Protein AF-W9GQ01-F1 (afdb_monomer)

Structure (mmCIF, N/CA/C/O backbone):
data_AF-W9GQ01-F1
#
_entry.id   AF-W9GQ01-F1
#
loop_
_atom_site.group_PDB
_atom_site.id
_atom_site.type_symbol
_atom_site.label_atom_id
_atom_site.label_alt_id
_atom_site.label_comp_id
_atom_site.label_asym_id
_atom_site.label_entity_id
_atom_site.label_seq_id
_atom_site.pdbx_PDB_ins_code
_atom_site.Cartn_x
_atom_site.Cartn_y
_atom_site.Cartn_z
_atom_site.occupancy
_atom_site.B_iso_or_equiv
_atom_site.auth_seq_id
_atom_site.auth_comp_id
_atom_site.auth_asym_id
_atom_site.auth_atom_id
_atom_site.pdbx_PDB_model_num
ATOM 1 N N . MET A 1 1 ? 14.840 18.850 -23.876 1.00 83.88 1 MET A N 1
ATOM 2 C CA . MET A 1 1 ? 13.532 19.379 -24.347 1.00 83.88 1 MET A CA 1
ATOM 3 C C . MET A 1 1 ? 12.624 18.304 -24.945 1.00 83.88 1 MET A C 1
ATOM 5 O O . MET A 1 1 ? 11.561 18.087 -24.389 1.00 83.88 1 MET A O 1
ATOM 9 N N . ARG A 1 2 ? 12.996 17.609 -26.034 1.00 89.81 2 ARG A N 1
ATOM 10 C CA . ARG A 1 2 ? 12.122 16.578 -26.643 1.00 89.81 2 ARG A CA 1
ATOM 11 C C . ARG A 1 2 ? 11.722 15.469 -25.660 1.00 89.81 2 ARG A C 1
ATOM 13 O O . ARG A 1 2 ? 10.546 15.142 -25.579 1.00 89.81 2 ARG A O 1
ATOM 20 N N . LEU A 1 3 ? 12.665 14.987 -24.844 1.00 90.81 3 LEU A N 1
ATOM 21 C CA . LEU A 1 3 ? 12.386 14.042 -23.753 1.00 90.81 3 LEU A CA 1
ATOM 22 C C . LEU A 1 3 ? 11.363 14.569 -22.737 1.00 90.81 3 LEU A C 1
ATOM 24 O O . LEU A 1 3 ? 10.561 13.787 -22.252 1.00 90.81 3 LEU A O 1
ATOM 28 N N . GLU A 1 4 ? 11.342 15.872 -22.447 1.00 89.69 4 GLU A N 1
ATOM 29 C CA . GLU A 1 4 ? 10.357 16.464 -21.524 1.00 89.69 4 GLU A CA 1
ATOM 30 C C . GLU A 1 4 ? 8.951 16.460 -22.137 1.00 89.69 4 GLU A C 1
ATOM 32 O O . GLU A 1 4 ? 7.975 16.137 -21.464 1.00 89.69 4 GLU A O 1
ATOM 37 N N . VAL A 1 5 ? 8.843 16.746 -23.440 1.00 90.31 5 VAL A N 1
ATOM 38 C CA . VAL A 1 5 ? 7.573 16.639 -24.177 1.00 90.31 5 VAL A CA 1
ATOM 39 C C . VAL A 1 5 ? 7.097 15.185 -24.216 1.00 90.31 5 VAL A C 1
ATOM 41 O O . VAL A 1 5 ? 5.938 14.908 -23.914 1.00 90.31 5 VAL A O 1
ATOM 44 N N . GLY A 1 6 ? 7.997 14.248 -24.528 1.00 91.31 6 GLY A N 1
ATOM 45 C CA . GLY A 1 6 ? 7.699 12.815 -24.506 1.00 91.31 6 GLY A CA 1
ATOM 46 C C . GLY A 1 6 ? 7.270 12.333 -23.120 1.00 91.31 6 GLY A C 1
ATOM 47 O O . GLY A 1 6 ? 6.257 11.653 -22.999 1.00 91.31 6 GLY A O 1
ATOM 48 N N . LEU A 1 7 ? 7.967 12.761 -22.065 1.00 90.81 7 LEU A N 1
ATOM 49 C CA . LEU A 1 7 ? 7.624 12.460 -20.676 1.00 90.81 7 LEU A CA 1
ATOM 50 C C . LEU A 1 7 ? 6.242 13.011 -20.300 1.00 90.81 7 LEU A C 1
ATOM 52 O O . LEU A 1 7 ? 5.489 12.334 -19.600 1.00 90.81 7 LEU A O 1
ATOM 56 N N . ALA A 1 8 ? 5.888 14.217 -20.751 1.00 89.12 8 ALA A N 1
ATOM 57 C CA . ALA A 1 8 ? 4.568 14.793 -20.510 1.00 89.12 8 ALA A CA 1
ATOM 58 C C . ALA A 1 8 ? 3.458 13.960 -21.171 1.00 89.12 8 ALA A C 1
ATOM 60 O O . ALA A 1 8 ? 2.476 13.630 -20.508 1.00 89.12 8 ALA A O 1
ATOM 61 N N . LEU A 1 9 ? 3.643 13.545 -22.430 1.00 89.62 9 LEU A N 1
ATOM 62 C CA . LEU A 1 9 ? 2.714 12.646 -23.131 1.00 89.62 9 LEU A CA 1
ATOM 63 C C . LEU A 1 9 ? 2.633 11.273 -22.455 1.00 89.62 9 LEU A C 1
ATOM 65 O O . LEU A 1 9 ? 1.549 10.735 -22.238 1.00 89.62 9 LEU A O 1
ATOM 69 N N . TYR A 1 10 ? 3.778 10.731 -22.049 1.00 89.12 10 TYR A N 1
ATOM 70 C CA . TYR A 1 10 ? 3.868 9.458 -21.348 1.00 89.12 10 TYR A CA 1
ATOM 71 C C . TYR A 1 10 ? 3.148 9.504 -19.993 1.00 89.12 10 TYR A C 1
ATOM 73 O O . TYR A 1 10 ? 2.425 8.578 -19.632 1.00 89.12 10 TYR A O 1
ATOM 81 N N . ARG A 1 11 ? 3.255 10.608 -19.249 1.00 85.38 11 ARG A N 1
ATOM 82 C CA . ARG A 1 11 ? 2.485 10.821 -18.014 1.00 85.38 11 ARG A CA 1
ATOM 83 C C . ARG A 1 11 ? 0.999 11.040 -18.286 1.00 85.38 11 ARG A C 1
ATOM 85 O O . ARG A 1 11 ? 0.184 10.527 -17.527 1.00 85.38 11 ARG A O 1
ATOM 92 N N . ALA A 1 12 ? 0.639 11.742 -19.357 1.00 81.38 12 ALA A N 1
ATOM 93 C CA . ALA A 1 12 ? -0.755 11.943 -19.743 1.00 81.38 12 ALA A CA 1
ATOM 94 C C . ALA A 1 12 ? -1.445 10.621 -20.118 1.00 81.38 12 ALA A C 1
ATOM 96 O O . ALA A 1 12 ? -2.584 10.406 -19.714 1.00 81.38 12 ALA A O 1
ATOM 97 N N . SER A 1 13 ? -0.724 9.681 -20.745 1.00 78.94 13 SER A N 1
ATOM 98 C CA . SER A 1 13 ? -1.234 8.328 -21.040 1.00 78.94 13 SER A CA 1
ATOM 99 C C . SER A 1 13 ? -1.624 7.514 -19.795 1.00 78.94 13 SER A C 1
ATOM 101 O O . SER A 1 13 ? -2.248 6.464 -19.908 1.00 78.94 13 SER A O 1
ATOM 103 N N . ARG A 1 14 ? -1.287 7.984 -18.580 1.00 66.75 14 ARG A N 1
ATOM 104 C CA . ARG A 1 14 ? -1.795 7.400 -17.327 1.00 66.75 14 ARG A CA 1
ATOM 105 C C . ARG A 1 14 ? -3.297 7.632 -17.141 1.00 66.75 14 ARG A C 1
ATOM 107 O O . ARG A 1 14 ? -3.910 6.841 -16.437 1.00 66.75 14 ARG A O 1
ATOM 114 N N . HIS A 1 15 ? -3.845 8.705 -17.710 1.00 56.56 15 HIS A N 1
ATOM 115 C CA . HIS A 1 15 ? -5.192 9.216 -17.444 1.00 56.56 15 HIS A CA 1
ATOM 116 C C . HIS A 1 15 ? -6.161 9.069 -18.622 1.00 56.56 15 HIS A C 1
ATOM 118 O O . HIS A 1 15 ? -7.313 9.477 -18.488 1.00 56.56 15 HIS A O 1
ATOM 124 N N . ASP A 1 16 ? -5.708 8.550 -19.767 1.00 54.94 16 ASP A N 1
ATOM 125 C CA . ASP A 1 16 ? -6.527 8.524 -20.976 1.00 54.94 16 ASP A CA 1
ATOM 126 C C . ASP A 1 16 ? -7.632 7.464 -20.851 1.00 54.94 16 ASP A C 1
ATOM 128 O O . ASP A 1 16 ? -7.372 6.262 -20.859 1.00 54.94 16 ASP A O 1
ATOM 132 N N . ALA A 1 17 ? -8.858 7.942 -20.641 1.00 46.50 17 ALA A N 1
ATOM 133 C CA . ALA A 1 17 ? -10.063 7.150 -20.418 1.00 46.50 17 ALA A CA 1
ATOM 134 C C . ALA A 1 17 ? -11.133 7.397 -21.507 1.00 46.50 17 ALA A C 1
ATOM 136 O O . ALA A 1 17 ? -12.270 6.950 -21.346 1.00 46.50 17 ALA A O 1
ATOM 137 N N . GLY A 1 18 ? -10.813 8.091 -22.616 1.00 37.75 18 GLY A N 1
ATOM 138 C CA . GLY A 1 18 ? -11.795 8.328 -23.682 1.00 37.75 18 GLY A CA 1
ATOM 139 C C . GLY A 1 18 ? -11.304 9.008 -24.973 1.00 37.75 18 GLY A C 1
ATOM 140 O O . GLY A 1 18 ? -10.534 9.957 -24.946 1.00 37.75 18 GLY A O 1
ATOM 141 N N . ASP A 1 19 ? -11.855 8.524 -26.095 1.00 35.50 19 ASP A N 1
ATOM 142 C CA . ASP A 1 19 ? -11.985 9.074 -27.467 1.00 35.50 19 ASP A CA 1
ATOM 143 C C . ASP A 1 19 ? -10.735 9.544 -28.249 1.00 35.50 19 ASP A C 1
ATOM 145 O O . ASP A 1 19 ? -10.780 9.625 -29.476 1.00 35.50 19 ASP A O 1
ATOM 149 N N . THR A 1 20 ? -9.576 9.754 -27.621 1.00 37.44 20 THR A N 1
ATOM 150 C CA . THR A 1 20 ? -8.311 10.033 -28.331 1.00 37.44 20 THR A CA 1
ATOM 151 C C . THR A 1 20 ? -7.481 8.772 -28.567 1.00 37.44 20 THR A C 1
ATOM 153 O O . THR A 1 20 ? -6.317 8.721 -28.201 1.00 37.44 20 THR A O 1
ATOM 156 N N . GLY A 1 21 ? -8.084 7.749 -29.183 1.00 41.28 21 GLY A N 1
ATOM 157 C CA . GLY A 1 21 ? -7.405 6.549 -29.696 1.00 41.28 21 GLY A CA 1
ATOM 158 C C . GLY A 1 21 ? -6.321 5.952 -28.788 1.00 41.28 21 GLY A C 1
ATOM 159 O O . GLY A 1 21 ? -5.154 6.218 -29.030 1.00 41.28 21 GLY A O 1
ATOM 160 N N . ASP A 1 22 ? -6.713 5.141 -27.794 1.00 49.66 22 ASP A N 1
ATOM 161 C CA . ASP A 1 22 ? -5.900 4.233 -26.944 1.00 49.66 22 ASP A CA 1
ATOM 162 C C . ASP A 1 22 ? -4.367 4.439 -27.001 1.00 49.66 22 ASP A C 1
ATOM 164 O O . ASP A 1 22 ? -3.594 3.547 -27.375 1.00 49.66 22 ASP A O 1
ATOM 168 N N . ARG A 1 23 ? -3.890 5.641 -26.644 1.00 59.19 23 ARG A N 1
ATOM 169 C CA . ARG A 1 23 ? -2.452 5.901 -26.542 1.00 59.19 23 ARG A CA 1
ATOM 170 C C . ARG A 1 23 ? -1.957 5.327 -25.230 1.00 59.19 23 ARG A C 1
ATOM 172 O O . ARG A 1 23 ? -1.831 6.022 -24.229 1.00 59.19 23 ARG A O 1
ATOM 179 N N . THR A 1 24 ? -1.648 4.038 -25.246 1.00 78.06 24 THR A N 1
ATOM 180 C CA . THR A 1 24 ? -0.967 3.376 -24.133 1.00 78.06 24 THR A CA 1
ATOM 181 C C . THR A 1 24 ? 0.444 3.948 -23.943 1.00 78.06 24 THR A C 1
ATOM 183 O O . THR A 1 24 ? 1.051 4.480 -24.877 1.00 78.06 24 THR A O 1
ATOM 186 N N . ARG A 1 25 ? 1.026 3.780 -22.747 1.00 86.62 25 ARG A N 1
ATOM 187 C CA . ARG A 1 25 ? 2.449 4.088 -22.495 1.00 86.62 25 ARG A CA 1
ATOM 188 C C . ARG A 1 25 ? 3.374 3.453 -23.535 1.00 86.62 25 ARG A C 1
ATOM 190 O O . ARG A 1 25 ? 4.328 4.086 -23.976 1.00 86.62 25 ARG A O 1
ATOM 197 N N . ARG A 1 26 ? 3.044 2.230 -23.957 1.00 87.31 26 ARG A N 1
ATOM 198 C CA . ARG A 1 26 ? 3.732 1.498 -25.022 1.00 87.31 26 ARG A CA 1
ATOM 199 C C . ARG A 1 26 ? 3.681 2.257 -26.348 1.00 87.31 26 ARG A C 1
ATOM 201 O O . ARG A 1 26 ? 4.733 2.494 -26.930 1.00 87.31 26 ARG A O 1
ATOM 208 N N . THR A 1 27 ? 2.493 2.691 -26.772 1.00 88.06 27 THR A N 1
ATOM 209 C CA . THR A 1 27 ? 2.297 3.470 -28.005 1.00 88.06 27 THR A CA 1
ATOM 210 C C . THR A 1 27 ? 3.068 4.788 -27.962 1.00 88.06 27 THR A C 1
ATOM 212 O O . THR A 1 27 ? 3.760 5.118 -28.915 1.00 88.06 27 THR A O 1
ATOM 215 N N . VAL A 1 28 ? 3.039 5.511 -26.834 1.00 90.94 28 VAL A N 1
ATOM 216 C CA . VAL A 1 28 ? 3.813 6.757 -26.678 1.00 90.94 28 VAL A CA 1
ATOM 217 C C . VAL A 1 28 ? 5.317 6.510 -26.813 1.00 90.94 28 VAL A C 1
ATOM 219 O O . VAL A 1 28 ? 6.012 7.292 -27.462 1.00 90.94 28 VAL A O 1
ATOM 222 N N . CYS A 1 29 ? 5.835 5.433 -26.216 1.00 92.62 29 CYS A N 1
ATOM 223 C CA . CYS A 1 29 ? 7.240 5.064 -26.372 1.00 92.62 29 CYS A CA 1
ATOM 224 C C . CYS A 1 29 ? 7.574 4.686 -27.821 1.00 92.62 29 CYS A C 1
ATOM 226 O O . CYS A 1 29 ? 8.608 5.114 -28.325 1.00 92.62 29 CYS A O 1
ATOM 228 N N . ASP A 1 30 ? 6.713 3.919 -28.490 1.00 92.25 30 ASP A N 1
ATOM 229 C CA . ASP A 1 30 ? 6.920 3.506 -29.881 1.00 92.25 30 ASP A CA 1
ATOM 230 C C . ASP A 1 30 ? 6.920 4.705 -30.841 1.00 92.25 30 ASP A C 1
ATOM 232 O O . ASP A 1 30 ? 7.827 4.812 -31.668 1.00 92.25 30 ASP A O 1
ATOM 236 N N . ASP A 1 31 ? 5.978 5.637 -30.677 1.00 91.62 31 ASP A N 1
ATOM 237 C CA . ASP A 1 31 ? 5.903 6.881 -31.453 1.00 91.62 31 ASP A CA 1
ATOM 238 C C . ASP A 1 31 ? 7.155 7.747 -31.236 1.00 91.62 31 ASP A C 1
ATOM 240 O O . ASP A 1 31 ? 7.725 8.293 -32.183 1.00 91.62 31 ASP A O 1
ATOM 244 N N . PHE A 1 32 ? 7.625 7.852 -29.987 1.00 93.62 32 PHE A N 1
ATOM 245 C CA . PHE A 1 32 ? 8.834 8.610 -29.666 1.00 93.62 32 PHE A CA 1
ATOM 246 C C . PHE A 1 32 ? 10.085 7.981 -30.288 1.00 93.62 32 PHE A C 1
ATOM 248 O O . PHE A 1 32 ? 10.918 8.693 -30.845 1.00 93.62 32 PHE A O 1
ATOM 255 N N . LEU A 1 33 ? 10.227 6.655 -30.200 1.00 92.50 33 LEU A N 1
ATOM 256 C CA . LEU A 1 33 ? 11.359 5.927 -30.775 1.00 92.50 33 LEU A CA 1
ATOM 257 C C . LEU A 1 33 ? 11.375 6.014 -32.306 1.00 92.50 33 LEU A C 1
ATOM 259 O O . LEU A 1 33 ? 12.448 6.141 -32.888 1.00 92.50 33 LEU A O 1
ATOM 263 N N . ALA A 1 34 ? 10.206 5.996 -32.954 1.00 90.88 34 ALA A N 1
ATOM 264 C CA . ALA A 1 34 ? 10.105 6.213 -34.395 1.00 90.88 34 ALA A CA 1
ATOM 265 C C . ALA A 1 34 ? 10.600 7.616 -34.790 1.00 90.88 34 ALA A C 1
ATOM 267 O O . ALA A 1 34 ? 11.394 7.750 -35.718 1.00 90.88 34 ALA A O 1
ATOM 268 N N . ALA A 1 35 ? 10.207 8.648 -34.036 1.00 90.19 35 ALA A N 1
ATOM 269 C CA . ALA A 1 35 ? 10.653 10.019 -34.276 1.00 90.19 35 ALA A CA 1
ATOM 270 C C . ALA A 1 35 ? 12.138 10.248 -33.929 1.00 90.19 35 ALA A C 1
ATOM 272 O O . ALA A 1 35 ? 12.787 11.106 -34.524 1.00 90.19 35 ALA A O 1
ATOM 273 N N . LEU A 1 36 ? 12.704 9.480 -32.988 1.00 87.00 36 LEU A N 1
ATOM 274 C CA . LEU A 1 36 ? 14.107 9.607 -32.584 1.00 87.00 36 LEU A CA 1
ATOM 275 C C . LEU A 1 36 ? 15.073 9.393 -33.756 1.00 87.00 36 LEU A C 1
ATOM 277 O O . LEU A 1 36 ? 16.027 10.159 -33.893 1.00 87.00 36 LEU A O 1
ATOM 281 N N . GLY A 1 37 ? 14.800 8.406 -34.614 1.00 76.31 37 GLY A N 1
ATOM 282 C CA . GLY A 1 37 ? 15.627 8.126 -35.791 1.00 76.31 37 GLY A CA 1
ATOM 283 C C . GLY A 1 37 ? 15.664 9.280 -36.799 1.00 76.31 37 GLY A C 1
ATOM 284 O O . GLY A 1 37 ? 16.663 9.467 -37.487 1.00 76.31 37 GLY A O 1
ATOM 285 N N . GLU A 1 38 ? 14.616 10.107 -36.848 1.00 83.81 38 GLU A N 1
ATOM 286 C CA . GLU A 1 38 ? 14.577 11.322 -37.676 1.00 83.81 38 GLU A CA 1
ATOM 287 C C . GLU A 1 38 ? 15.349 12.487 -37.040 1.00 83.81 38 GLU A C 1
ATOM 289 O O . GLU A 1 38 ? 15.745 13.442 -37.709 1.00 83.81 38 GLU A O 1
ATOM 294 N N . TRP A 1 39 ? 15.530 12.444 -35.722 1.00 83.69 39 TRP A N 1
ATOM 295 C CA . TRP A 1 39 ? 16.086 13.534 -34.932 1.00 83.69 39 TRP A CA 1
ATOM 296 C C . TRP A 1 39 ? 17.596 13.471 -34.766 1.00 83.69 39 TRP A C 1
ATOM 298 O O . TRP A 1 39 ? 18.219 14.523 -34.611 1.00 83.69 39 TRP A O 1
ATOM 308 N N . SER A 1 40 ? 18.163 12.268 -34.727 1.00 79.00 40 SER A N 1
ATOM 309 C CA . SER A 1 40 ? 19.597 12.046 -34.590 1.00 79.00 40 SER A CA 1
ATOM 310 C C . SER A 1 40 ? 19.955 10.658 -35.111 1.00 79.00 40 SER A C 1
ATOM 312 O O . SER A 1 40 ? 19.464 9.660 -34.595 1.00 79.00 40 SER A O 1
ATOM 314 N N . ALA A 1 41 ? 20.830 10.605 -36.116 1.00 76.00 41 ALA A N 1
ATOM 315 C CA . ALA A 1 41 ? 21.347 9.344 -36.645 1.00 76.00 41 ALA A CA 1
ATOM 316 C C . ALA A 1 41 ? 22.394 8.697 -35.717 1.00 76.00 41 ALA A C 1
ATOM 318 O O . ALA A 1 41 ? 22.595 7.487 -35.776 1.00 76.00 41 ALA A O 1
ATOM 319 N N . ASP A 1 42 ? 23.034 9.496 -34.857 1.00 80.25 42 ASP A N 1
ATOM 320 C CA . ASP A 1 42 ? 24.147 9.063 -34.003 1.00 80.25 42 ASP A CA 1
ATOM 321 C C . ASP A 1 42 ? 23.697 8.635 -32.597 1.00 80.25 42 ASP A C 1
ATOM 323 O O . ASP A 1 42 ? 24.456 7.995 -31.868 1.00 80.25 42 ASP A O 1
ATOM 327 N N . LEU A 1 43 ? 22.471 8.985 -32.190 1.00 83.19 43 LEU A N 1
ATOM 328 C CA . LEU A 1 43 ? 21.961 8.695 -30.852 1.00 83.19 43 LEU A CA 1
ATOM 329 C C . LEU A 1 43 ? 21.162 7.391 -30.841 1.00 83.19 43 LEU A C 1
ATOM 331 O O . LEU A 1 43 ? 20.019 7.334 -31.297 1.00 83.19 43 LEU A O 1
ATOM 335 N N . THR A 1 44 ? 21.752 6.344 -30.270 1.00 90.19 44 THR A N 1
ATOM 336 C CA . THR A 1 44 ? 21.063 5.067 -30.068 1.00 90.19 44 THR A CA 1
ATOM 337 C C . THR A 1 44 ? 20.070 5.155 -28.903 1.00 90.19 44 THR A C 1
ATOM 339 O O . THR A 1 44 ? 20.290 5.921 -27.959 1.00 90.19 44 THR A O 1
ATOM 342 N N . PRO A 1 45 ? 18.992 4.345 -28.904 1.00 90.19 45 PRO A N 1
ATOM 343 C CA . PRO A 1 45 ? 18.090 4.257 -27.759 1.00 90.19 45 PRO A CA 1
ATOM 344 C C . PRO A 1 45 ? 18.798 3.900 -26.444 1.00 90.19 45 PRO A C 1
ATOM 346 O O . PRO A 1 45 ? 18.439 4.443 -25.405 1.00 90.19 45 PRO A O 1
ATOM 349 N N . ASP A 1 46 ? 19.819 3.038 -26.491 1.00 92.12 46 ASP A N 1
ATOM 350 C CA . ASP A 1 46 ? 20.608 2.620 -25.321 1.00 92.12 46 ASP A CA 1
ATOM 351 C C . ASP A 1 46 ? 21.400 3.787 -24.701 1.00 92.12 46 ASP A C 1
ATOM 353 O O . ASP A 1 46 ? 21.450 3.910 -23.480 1.00 92.12 46 ASP A O 1
ATOM 357 N N . GLY A 1 47 ? 21.929 4.696 -25.533 1.00 92.56 47 GLY A N 1
ATOM 358 C CA . GLY A 1 47 ? 22.666 5.893 -25.103 1.00 92.56 47 GLY A CA 1
ATOM 359 C C . GLY A 1 47 ? 21.791 7.093 -24.715 1.00 92.56 47 GLY A C 1
ATOM 360 O O . GLY A 1 47 ? 22.313 8.114 -24.262 1.00 92.56 47 GLY A O 1
ATOM 361 N N . LEU A 1 48 ? 20.461 7.005 -24.866 1.00 92.50 48 LEU A N 1
ATOM 362 C CA . LEU A 1 48 ? 19.538 8.086 -24.490 1.00 92.50 48 LEU A CA 1
ATOM 363 C C . LEU A 1 48 ? 19.675 8.543 -23.029 1.00 92.50 48 LEU A C 1
ATOM 365 O O . LEU A 1 48 ? 19.613 9.755 -22.808 1.00 92.50 48 LEU A O 1
ATOM 369 N N . PRO A 1 49 ? 19.795 7.649 -22.025 1.00 94.00 49 PRO A N 1
ATOM 370 C CA . PRO A 1 49 ? 19.867 8.073 -20.630 1.00 94.00 49 PRO A CA 1
ATOM 371 C C . PRO A 1 49 ? 21.124 8.884 -20.324 1.00 94.00 49 PRO A C 1
ATOM 373 O O . PRO A 1 49 ? 21.020 9.922 -19.670 1.00 94.00 49 PRO A O 1
ATOM 376 N N . ASP A 1 50 ? 22.275 8.463 -20.850 1.00 92.81 50 ASP A N 1
ATOM 377 C CA . ASP A 1 50 ? 23.551 9.154 -20.650 1.00 92.81 50 ASP A CA 1
ATOM 378 C C . ASP A 1 50 ? 23.521 10.528 -21.323 1.00 92.81 50 ASP A C 1
ATOM 380 O O . ASP A 1 50 ? 23.766 11.543 -20.674 1.00 92.81 50 ASP A O 1
ATOM 384 N N . ALA A 1 51 ? 23.060 10.598 -22.576 1.00 90.75 51 ALA A N 1
ATOM 385 C CA . ALA A 1 51 ? 22.880 11.869 -23.275 1.00 90.75 51 ALA A CA 1
ATOM 386 C C . ALA A 1 51 ? 21.892 12.806 -22.549 1.00 90.75 51 ALA A C 1
ATOM 388 O O . ALA A 1 51 ? 22.076 14.028 -22.513 1.00 90.75 51 ALA A O 1
ATOM 389 N N . ALA A 1 52 ? 20.830 12.258 -21.950 1.00 91.38 52 ALA A N 1
ATOM 390 C CA . ALA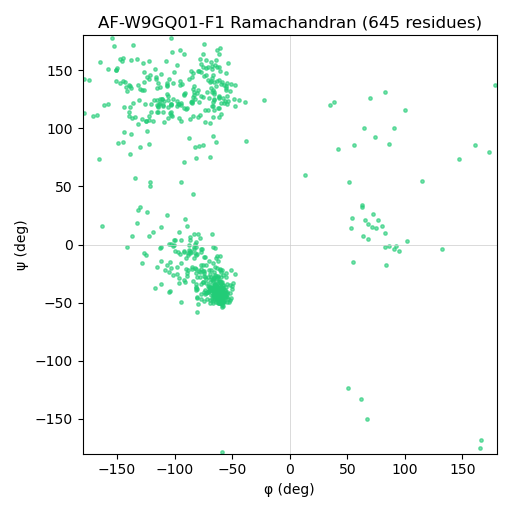 A 1 52 ? 19.885 13.029 -21.147 1.00 91.38 52 ALA A CA 1
ATOM 391 C C . ALA A 1 52 ? 20.532 13.571 -19.864 1.00 91.38 52 ALA A C 1
ATOM 393 O O . ALA A 1 52 ? 20.268 14.715 -19.497 1.00 91.38 52 ALA A O 1
ATOM 394 N N . ALA A 1 53 ? 21.377 12.784 -19.200 1.00 89.75 53 ALA A N 1
ATOM 395 C CA . ALA A 1 53 ? 22.087 13.203 -17.997 1.00 89.75 53 ALA A CA 1
ATOM 396 C C . ALA A 1 53 ? 23.152 14.271 -18.307 1.00 89.75 53 ALA A C 1
ATOM 398 O O . ALA A 1 53 ? 23.168 15.323 -17.666 1.00 89.75 53 ALA A O 1
ATOM 399 N N . GLU A 1 54 ? 23.980 14.051 -19.330 1.00 91.69 54 GLU A N 1
ATOM 400 C CA . GLU A 1 54 ? 25.040 14.974 -19.764 1.00 91.69 54 GLU A CA 1
ATOM 401 C C . GLU A 1 54 ? 24.491 16.330 -20.217 1.00 91.69 54 GLU A C 1
ATOM 403 O O . GLU A 1 54 ? 25.092 17.374 -19.967 1.00 91.69 54 GLU A O 1
ATOM 408 N N . SER A 1 55 ? 23.307 16.338 -20.834 1.00 86.81 55 SER A N 1
ATOM 409 C CA . SER A 1 55 ? 22.626 17.569 -21.257 1.00 86.81 55 SER A CA 1
ATOM 410 C C . SER A 1 55 ? 21.887 18.304 -20.128 1.00 86.81 55 SER A C 1
ATOM 412 O O . SER A 1 55 ? 21.155 19.260 -20.396 1.00 86.81 55 SER A O 1
ATOM 414 N N . GLY A 1 56 ? 22.064 17.887 -18.868 1.00 87.06 56 GLY A N 1
ATOM 415 C CA . GLY A 1 56 ? 21.424 18.505 -17.704 1.00 87.06 56 GLY A CA 1
ATOM 416 C C . GLY A 1 56 ? 19.922 18.221 -17.609 1.00 87.06 56 GLY A C 1
ATOM 417 O O . GLY A 1 56 ? 19.168 19.027 -17.061 1.00 87.06 56 GLY A O 1
ATOM 418 N N . GLY A 1 57 ? 19.465 17.102 -18.177 1.00 86.00 57 GLY A N 1
ATOM 419 C CA . GLY A 1 57 ? 18.077 16.666 -18.113 1.00 86.00 57 GLY A CA 1
ATOM 420 C C . GLY A 1 57 ? 17.606 16.435 -16.678 1.00 86.00 57 GLY A C 1
ATOM 421 O O . GLY A 1 57 ? 18.368 16.052 -15.789 1.00 86.00 57 GLY A O 1
ATOM 422 N N . THR A 1 58 ? 16.313 16.650 -16.439 1.00 87.94 58 THR A N 1
ATOM 423 C CA . THR A 1 58 ? 15.734 16.366 -15.126 1.00 87.94 58 THR A CA 1
ATOM 424 C C . THR A 1 58 ? 15.833 14.872 -14.812 1.00 87.94 58 THR A C 1
ATOM 426 O O . THR A 1 58 ? 15.770 14.028 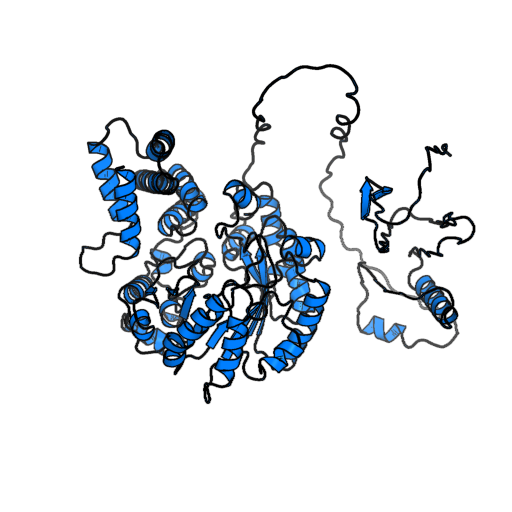-15.708 1.00 87.94 58 THR A O 1
ATOM 429 N N . ARG A 1 59 ? 15.893 14.506 -13.524 1.00 85.38 59 ARG A N 1
ATOM 430 C CA . ARG A 1 59 ? 15.861 13.093 -13.093 1.00 85.38 59 ARG A CA 1
ATOM 431 C C . ARG A 1 59 ? 14.677 12.324 -13.697 1.00 85.38 59 ARG A C 1
ATOM 433 O O . ARG A 1 59 ? 14.800 11.147 -14.016 1.00 85.38 59 ARG A O 1
ATOM 440 N N . ALA A 1 60 ? 13.536 12.991 -13.873 1.00 87.12 60 ALA A N 1
ATOM 441 C CA . ALA A 1 60 ? 12.362 12.395 -14.497 1.00 87.12 60 ALA A CA 1
ATOM 442 C C . ALA A 1 60 ? 12.546 12.159 -16.005 1.00 87.12 60 ALA A C 1
ATOM 444 O O . ALA A 1 60 ? 12.132 11.114 -16.504 1.00 87.12 60 ALA A O 1
ATOM 445 N N . ALA A 1 61 ? 13.181 13.090 -16.721 1.00 89.69 61 ALA A N 1
ATOM 446 C CA . ALA A 1 61 ? 13.507 12.915 -18.133 1.00 89.69 61 ALA A CA 1
ATOM 447 C C . ALA A 1 61 ? 14.541 11.804 -18.352 1.00 89.69 61 ALA A C 1
ATOM 449 O O . ALA A 1 61 ? 14.367 11.000 -19.264 1.00 89.69 61 ALA A O 1
ATOM 450 N N . VAL A 1 62 ? 15.557 11.701 -17.487 1.00 90.81 62 VAL A N 1
ATOM 451 C CA . VAL A 1 62 ? 16.514 10.579 -17.495 1.00 90.81 62 VAL A CA 1
ATOM 452 C C . VAL A 1 62 ? 15.789 9.254 -17.227 1.00 90.81 62 VAL A C 1
ATOM 454 O O . VAL A 1 62 ? 15.977 8.281 -17.952 1.00 90.81 62 VAL A O 1
ATOM 457 N N . GLY A 1 63 ? 14.877 9.221 -16.251 1.00 91.00 63 GLY A N 1
ATOM 458 C CA . GLY A 1 63 ? 14.040 8.047 -15.986 1.00 91.00 63 GLY A CA 1
ATOM 459 C C . GLY A 1 63 ? 13.188 7.623 -17.189 1.00 91.00 63 GLY A C 1
ATOM 460 O O . GLY A 1 63 ? 13.096 6.431 -17.481 1.00 91.00 63 GLY A O 1
ATOM 461 N N . PHE A 1 64 ? 12.612 8.581 -17.922 1.00 93.44 64 PHE A N 1
ATOM 462 C CA . PHE A 1 64 ? 11.874 8.314 -19.161 1.00 93.44 64 PHE A CA 1
ATOM 463 C C . PHE A 1 64 ? 12.782 7.854 -20.307 1.00 93.44 64 PHE A C 1
ATOM 465 O O . PHE A 1 64 ? 12.403 6.954 -21.052 1.00 93.44 64 PHE A O 1
ATOM 472 N N . ALA A 1 65 ? 13.996 8.396 -20.415 1.00 94.62 65 ALA A N 1
ATOM 473 C CA . ALA A 1 65 ? 14.998 7.910 -21.360 1.00 94.62 65 ALA A CA 1
ATOM 474 C C . ALA A 1 65 ? 15.334 6.428 -21.116 1.00 94.62 65 ALA A C 1
ATOM 476 O O . ALA A 1 65 ? 15.401 5.657 -22.071 1.00 94.62 65 ALA A O 1
ATOM 477 N N . HIS A 1 66 ? 15.434 5.992 -19.853 1.00 96.44 66 HIS A N 1
ATOM 478 C CA . HIS A 1 66 ? 15.556 4.566 -19.534 1.00 96.44 66 HIS A CA 1
ATOM 479 C C . HIS A 1 66 ? 14.324 3.754 -19.970 1.00 96.44 66 HIS A C 1
ATOM 481 O O . HIS A 1 66 ? 14.491 2.662 -20.503 1.00 96.44 66 HIS A O 1
ATOM 487 N N . VAL A 1 67 ? 13.094 4.267 -19.832 1.00 95.75 67 VAL A N 1
ATOM 488 C CA . VAL A 1 67 ? 11.894 3.565 -20.342 1.00 95.75 67 VAL A CA 1
ATOM 489 C C . VAL A 1 67 ? 11.959 3.380 -21.859 1.00 95.75 67 VAL A C 1
ATOM 491 O O . VAL A 1 67 ? 11.652 2.299 -22.361 1.00 95.75 67 VAL A O 1
ATOM 494 N N . LEU A 1 68 ? 12.375 4.416 -22.592 1.00 95.88 68 LEU A N 1
ATOM 495 C CA . LEU A 1 68 ? 12.537 4.359 -24.046 1.00 95.88 68 LEU A CA 1
ATOM 496 C C . LEU A 1 68 ? 13.605 3.338 -24.455 1.00 95.88 68 LEU A C 1
ATOM 498 O O . LEU A 1 68 ? 13.344 2.511 -25.327 1.00 95.88 68 LEU A O 1
ATOM 502 N N . ALA A 1 69 ? 14.762 3.352 -23.789 1.00 96.62 69 ALA A N 1
ATOM 503 C CA . ALA A 1 69 ? 15.833 2.381 -23.999 1.00 96.62 69 ALA A CA 1
ATOM 504 C C . ALA A 1 69 ? 15.357 0.941 -23.733 1.00 96.62 69 ALA A C 1
ATOM 506 O O . ALA A 1 69 ? 15.561 0.056 -24.560 1.00 96.62 69 ALA A O 1
ATOM 507 N N . ALA A 1 70 ? 14.635 0.719 -22.626 1.00 96.62 70 ALA A N 1
ATOM 508 C CA . ALA A 1 70 ? 14.060 -0.583 -22.293 1.00 96.62 70 ALA A CA 1
ATOM 509 C C . ALA A 1 70 ? 13.051 -1.053 -23.353 1.00 96.62 70 ALA A C 1
ATOM 511 O O . ALA A 1 70 ? 13.064 -2.216 -23.743 1.00 96.62 70 ALA A O 1
ATOM 512 N N . ARG A 1 71 ? 12.188 -0.161 -23.857 1.00 95.12 71 ARG A N 1
ATOM 513 C CA . ARG A 1 71 ? 11.225 -0.499 -24.914 1.00 95.12 71 ARG A CA 1
ATOM 514 C C . ARG A 1 71 ? 11.911 -0.807 -26.248 1.00 95.12 71 ARG A C 1
ATOM 516 O O . ARG A 1 71 ? 11.477 -1.720 -26.944 1.00 95.12 71 ARG A O 1
ATOM 523 N N . ALA A 1 72 ? 12.964 -0.078 -26.610 1.00 95.44 72 ALA A N 1
ATOM 524 C CA . ALA A 1 72 ? 13.744 -0.383 -27.806 1.00 95.44 72 ALA A CA 1
ATOM 525 C C . ALA A 1 72 ? 14.391 -1.774 -27.700 1.00 95.44 72 ALA A C 1
ATOM 527 O O . ALA A 1 72 ? 14.158 -2.616 -28.562 1.00 95.44 72 ALA A O 1
ATOM 528 N N . ALA A 1 73 ? 15.070 -2.055 -26.583 1.00 96.12 73 ALA A N 1
ATOM 529 C CA . ALA A 1 73 ? 15.664 -3.361 -26.308 1.00 96.12 73 ALA A CA 1
ATOM 530 C C . ALA A 1 73 ? 14.633 -4.505 -26.320 1.00 96.12 73 ALA A C 1
ATOM 532 O O . ALA A 1 73 ? 14.913 -5.589 -26.827 1.00 96.12 73 ALA A O 1
ATOM 533 N N . GLU A 1 74 ? 13.415 -4.269 -25.818 1.00 94.62 74 GLU A N 1
ATOM 534 C CA . GLU A 1 74 ? 12.330 -5.257 -25.861 1.00 94.62 74 GLU A CA 1
ATOM 535 C C . GLU A 1 74 ? 11.945 -5.614 -27.305 1.00 94.62 74 GLU A C 1
ATOM 537 O O . GLU A 1 74 ? 11.685 -6.781 -27.599 1.00 94.62 74 GLU A O 1
ATOM 542 N N . LYS A 1 75 ? 11.916 -4.632 -28.218 1.00 93.00 75 LYS A N 1
ATOM 543 C CA . LYS A 1 75 ? 11.614 -4.870 -29.641 1.00 93.00 75 LYS A CA 1
ATOM 544 C C . LYS A 1 75 ? 12.702 -5.695 -30.330 1.00 93.00 75 LYS A C 1
ATOM 546 O O . LYS A 1 75 ? 12.372 -6.475 -31.220 1.00 93.00 75 LYS A O 1
ATOM 551 N N . ASP A 1 76 ? 13.943 -5.561 -29.875 1.00 93.62 76 ASP A N 1
ATOM 552 C CA . ASP A 1 76 ? 15.099 -6.291 -30.400 1.00 93.62 76 ASP A CA 1
ATOM 553 C C . ASP A 1 76 ? 15.317 -7.650 -29.702 1.00 93.62 76 ASP A C 1
ATOM 555 O O . ASP A 1 76 ? 16.150 -8.448 -30.129 1.00 93.62 76 ASP A O 1
ATOM 559 N N . GLY A 1 77 ? 14.558 -7.944 -28.639 1.00 92.81 77 GLY A N 1
ATOM 560 C CA . GLY A 1 77 ? 14.702 -9.164 -27.840 1.00 92.81 77 GLY A CA 1
ATOM 561 C C . GLY A 1 77 ? 15.918 -9.173 -26.901 1.00 92.81 77 GLY A C 1
ATOM 562 O O . GLY A 1 77 ? 16.268 -10.230 -26.373 1.00 92.81 77 GLY A O 1
ATOM 563 N N . ASP A 1 78 ? 16.553 -8.021 -26.661 1.00 95.38 78 ASP A N 1
ATOM 564 C CA . ASP A 1 78 ? 17.687 -7.866 -25.738 1.00 95.38 78 ASP A CA 1
ATOM 565 C C . ASP A 1 78 ? 17.199 -7.742 -24.284 1.00 95.38 78 ASP A C 1
ATOM 567 O O . ASP A 1 78 ? 17.176 -6.671 -23.671 1.00 95.38 78 ASP A O 1
ATOM 571 N N . TRP A 1 79 ? 16.777 -8.869 -23.709 1.00 93.19 79 TRP A N 1
ATOM 572 C CA . TRP A 1 79 ? 16.276 -8.932 -22.332 1.00 93.19 79 TRP A CA 1
ATOM 573 C C . TRP A 1 79 ? 17.274 -8.467 -21.256 1.00 93.19 79 TRP A C 1
ATOM 575 O O . TRP A 1 79 ? 16.825 -7.829 -20.298 1.00 93.19 79 TRP A O 1
ATOM 585 N N . PRO A 1 80 ? 18.597 -8.714 -21.365 1.00 93.88 80 PRO A N 1
ATOM 586 C CA . PRO A 1 80 ? 19.579 -8.102 -20.469 1.00 93.88 80 PRO A CA 1
ATOM 587 C C . PRO A 1 80 ? 19.523 -6.568 -20.459 1.00 93.88 80 PRO A C 1
ATOM 589 O O . PRO A 1 80 ? 19.545 -5.965 -19.379 1.00 93.88 80 PRO A O 1
ATOM 592 N N . ALA A 1 81 ? 19.408 -5.926 -21.626 1.00 94.56 81 ALA A N 1
ATOM 593 C CA . ALA A 1 81 ? 19.244 -4.477 -21.701 1.00 94.56 81 ALA A CA 1
ATOM 594 C C . ALA A 1 81 ? 17.883 -4.024 -21.149 1.00 94.56 81 ALA A C 1
ATOM 596 O O . ALA A 1 81 ? 17.846 -3.095 -20.336 1.00 94.56 81 ALA A O 1
ATOM 597 N N . VAL A 1 82 ? 16.779 -4.717 -21.472 1.00 95.50 82 VAL A N 1
ATOM 598 C CA . VAL A 1 82 ? 15.458 -4.425 -20.874 1.00 95.50 82 VAL A CA 1
ATOM 599 C C . VAL A 1 82 ? 15.550 -4.420 -19.349 1.00 95.50 82 VAL A C 1
ATOM 601 O O . VAL A 1 82 ? 15.128 -3.453 -18.714 1.00 95.50 82 VAL A O 1
ATOM 604 N N . LEU A 1 83 ? 16.145 -5.462 -18.754 1.00 92.81 83 LEU A N 1
ATOM 605 C CA . LEU A 1 83 ? 16.283 -5.580 -17.304 1.00 92.81 83 LEU A CA 1
ATOM 606 C C . LEU A 1 83 ? 17.097 -4.418 -16.721 1.00 92.81 83 LEU A C 1
ATOM 608 O O . LEU A 1 83 ? 16.668 -3.815 -15.736 1.00 92.81 83 LEU A O 1
ATOM 612 N N . ARG A 1 84 ? 18.241 -4.078 -17.330 1.00 92.69 84 ARG A N 1
ATOM 613 C CA . ARG A 1 84 ? 19.113 -2.976 -16.889 1.00 92.69 84 ARG A CA 1
ATOM 614 C C . ARG A 1 84 ? 18.366 -1.641 -16.862 1.00 92.69 84 ARG A C 1
ATOM 616 O O . ARG A 1 84 ? 18.354 -0.969 -15.830 1.00 92.69 84 ARG A O 1
ATOM 623 N N . HIS A 1 85 ? 17.727 -1.265 -17.969 1.00 95.44 85 HIS A N 1
ATOM 624 C CA . HIS A 1 85 ? 17.056 0.031 -18.075 1.00 95.44 85 HIS A CA 1
ATOM 625 C C . HIS A 1 85 ? 15.761 0.083 -17.257 1.00 95.44 85 HIS A C 1
ATOM 627 O O . HIS A 1 85 ? 15.536 1.056 -16.538 1.00 95.44 85 HIS A O 1
ATOM 633 N N . ALA A 1 86 ? 14.948 -0.977 -17.274 1.00 93.19 86 ALA A N 1
ATOM 634 C CA . ALA A 1 86 ? 13.730 -1.033 -16.472 1.00 93.19 86 ALA A CA 1
ATOM 635 C C . ALA A 1 86 ? 14.039 -0.985 -14.967 1.00 93.19 86 ALA A C 1
ATOM 637 O O . ALA A 1 86 ? 13.355 -0.282 -14.224 1.00 93.19 86 ALA A O 1
ATOM 638 N N . LYS A 1 87 ? 15.110 -1.656 -14.513 1.00 90.00 87 LYS A N 1
ATOM 639 C CA . LYS A 1 87 ? 15.589 -1.574 -13.125 1.00 90.00 87 LYS A CA 1
ATOM 640 C C . LYS A 1 87 ? 15.948 -0.142 -12.735 1.00 90.00 87 LYS A C 1
ATOM 642 O O . LYS A 1 87 ? 15.529 0.308 -11.671 1.00 90.00 87 LYS A O 1
ATOM 647 N N . ALA A 1 88 ? 16.678 0.575 -13.592 1.00 88.00 88 ALA A N 1
ATOM 648 C CA . ALA A 1 88 ? 17.043 1.970 -13.353 1.00 88.00 88 ALA A CA 1
ATOM 649 C C . ALA A 1 88 ? 15.801 2.869 -13.231 1.00 88.00 88 ALA A C 1
ATOM 651 O O . ALA A 1 88 ? 15.699 3.655 -12.286 1.00 88.00 88 ALA A O 1
ATOM 652 N N . THR A 1 89 ? 14.808 2.705 -14.116 1.00 89.00 89 THR A N 1
ATOM 653 C CA . THR A 1 89 ? 13.544 3.445 -14.000 1.00 89.00 89 THR A CA 1
ATOM 654 C C . THR A 1 89 ? 12.795 3.091 -12.717 1.00 89.00 89 THR A C 1
ATOM 656 O O . THR A 1 89 ? 12.366 4.001 -12.018 1.00 89.00 89 THR A O 1
ATOM 659 N N . VAL A 1 90 ? 12.645 1.808 -12.368 1.00 87.44 90 VAL A N 1
ATOM 660 C CA . VAL A 1 90 ? 11.909 1.384 -11.158 1.00 87.44 90 VAL A CA 1
ATOM 661 C C . VAL A 1 90 ? 12.592 1.874 -9.877 1.00 87.44 90 VAL A C 1
ATOM 663 O O . VAL A 1 90 ? 11.909 2.268 -8.931 1.00 87.44 90 VAL A O 1
ATOM 666 N N . ALA A 1 91 ? 13.927 1.895 -9.841 1.00 80.81 91 ALA A N 1
ATOM 667 C CA . ALA A 1 91 ? 14.686 2.476 -8.735 1.00 80.81 91 ALA A CA 1
ATOM 668 C C . ALA A 1 91 ? 14.459 3.995 -8.614 1.00 80.81 91 ALA A C 1
ATOM 670 O O . ALA A 1 91 ? 14.416 4.533 -7.505 1.00 80.81 91 ALA A O 1
ATOM 671 N N . ALA A 1 92 ? 14.274 4.689 -9.742 1.00 79.50 92 ALA A N 1
ATOM 672 C CA . ALA A 1 92 ? 14.022 6.126 -9.775 1.00 79.50 92 ALA A CA 1
ATOM 673 C C . ALA A 1 92 ? 12.554 6.512 -9.499 1.00 79.50 92 ALA A C 1
ATOM 675 O O . ALA A 1 92 ? 12.322 7.507 -8.813 1.00 79.50 92 ALA A O 1
ATOM 676 N N . ASP A 1 93 ? 11.590 5.747 -10.018 1.00 82.81 93 ASP A N 1
ATOM 677 C CA . ASP A 1 93 ? 10.142 5.915 -9.856 1.00 82.81 93 ASP A CA 1
ATOM 678 C C . ASP A 1 93 ? 9.465 4.550 -9.622 1.00 82.81 93 ASP A C 1
ATOM 680 O O . ASP A 1 93 ? 9.058 3.841 -10.548 1.00 82.81 93 ASP A O 1
ATOM 684 N N . GLN A 1 94 ? 9.262 4.208 -8.346 1.00 85.31 94 GLN A N 1
ATOM 685 C CA . GLN A 1 94 ? 8.567 2.983 -7.926 1.00 85.31 94 GLN A CA 1
ATOM 686 C C . GLN A 1 94 ? 7.072 2.956 -8.294 1.00 85.31 94 GLN A C 1
ATOM 688 O O . GLN A 1 94 ? 6.385 1.978 -7.992 1.00 85.31 94 GLN A O 1
ATOM 693 N N . GLN A 1 95 ? 6.526 4.016 -8.893 1.00 88.38 95 GLN A N 1
ATOM 694 C CA . GLN A 1 95 ? 5.146 4.089 -9.373 1.00 88.38 95 GLN A CA 1
ATOM 695 C C . GLN A 1 95 ? 5.045 3.966 -10.899 1.00 88.38 95 GLN A C 1
ATOM 697 O O . GLN A 1 95 ? 3.936 3.956 -11.447 1.00 88.38 95 GLN A O 1
ATOM 702 N N . ASP A 1 96 ? 6.161 3.808 -11.616 1.00 89.31 96 ASP A N 1
ATOM 703 C CA . ASP A 1 96 ? 6.106 3.511 -13.042 1.00 89.31 96 ASP A CA 1
ATOM 704 C C . ASP A 1 96 ? 5.719 2.043 -13.294 1.00 89.31 96 ASP A C 1
ATOM 706 O O . ASP A 1 96 ? 6.553 1.158 -13.466 1.00 89.31 96 ASP A O 1
ATOM 710 N N . VAL A 1 97 ? 4.410 1.783 -13.322 1.00 90.12 97 VAL A N 1
ATOM 711 C CA . VAL A 1 97 ? 3.845 0.439 -13.554 1.00 90.12 97 VAL A CA 1
ATOM 712 C C . VAL A 1 97 ? 4.208 -0.185 -14.913 1.00 90.12 97 VAL A C 1
ATOM 714 O O . VAL A 1 97 ? 4.210 -1.409 -15.035 1.00 90.12 97 VAL A O 1
ATOM 717 N N . TYR A 1 98 ? 4.580 0.613 -15.919 1.00 90.25 98 TYR A N 1
ATOM 718 C CA . TYR A 1 98 ? 5.002 0.087 -17.220 1.00 90.25 98 TYR A CA 1
ATOM 719 C C . TYR A 1 98 ? 6.457 -0.370 -17.179 1.00 90.25 98 TYR A C 1
ATOM 721 O O . TYR A 1 98 ? 6.751 -1.498 -17.566 1.00 90.25 98 TYR A O 1
ATOM 729 N N . ALA A 1 99 ? 7.346 0.433 -16.588 1.00 91.50 99 ALA A N 1
ATOM 730 C CA . ALA A 1 99 ? 8.713 -0.002 -16.312 1.00 91.50 99 ALA A CA 1
ATOM 731 C C . ALA A 1 99 ? 8.743 -1.249 -15.412 1.00 91.50 99 ALA A C 1
ATOM 733 O O . ALA A 1 99 ? 9.534 -2.156 -15.643 1.00 91.50 99 ALA A O 1
ATOM 734 N N . GLN A 1 100 ? 7.838 -1.344 -14.432 1.00 90.31 100 GLN A N 1
ATOM 735 C CA . GLN A 1 100 ? 7.677 -2.554 -13.615 1.00 90.31 100 GLN A CA 1
ATOM 736 C C . GLN A 1 100 ? 7.280 -3.781 -14.437 1.00 90.31 100 GLN A C 1
ATOM 738 O O . GLN A 1 100 ? 7.765 -4.871 -14.154 1.00 90.31 100 GLN A O 1
ATOM 743 N N . THR A 1 101 ? 6.419 -3.608 -15.441 1.00 88.38 101 THR A N 1
ATOM 744 C CA . THR A 1 101 ? 6.004 -4.694 -16.341 1.00 88.38 101 THR A CA 1
ATOM 745 C C . THR A 1 101 ? 7.182 -5.170 -17.194 1.00 88.38 101 THR A C 1
ATOM 747 O O . THR A 1 101 ? 7.440 -6.368 -17.261 1.00 88.38 101 THR A O 1
ATOM 750 N N . LEU A 1 102 ? 7.959 -4.240 -17.764 1.00 90.25 102 LEU A N 1
ATOM 751 C CA . LEU A 1 102 ? 9.188 -4.563 -18.503 1.00 90.25 102 LEU A CA 1
ATOM 752 C C . LEU A 1 102 ? 10.223 -5.267 -17.613 1.00 90.25 102 LEU A C 1
ATOM 754 O O . LEU A 1 102 ? 10.812 -6.265 -18.022 1.00 90.25 102 LEU A O 1
ATOM 758 N N . PHE A 1 103 ? 10.417 -4.772 -16.387 1.00 90.62 103 PHE A N 1
ATOM 759 C CA . PHE A 1 103 ? 11.338 -5.356 -15.415 1.00 90.62 103 PHE A CA 1
ATOM 760 C C . PHE A 1 103 ? 10.946 -6.793 -15.055 1.00 90.62 103 PHE A C 1
ATOM 762 O O . PHE A 1 103 ? 11.788 -7.688 -15.114 1.00 90.62 103 PHE A O 1
ATOM 769 N N . ASP A 1 104 ? 9.679 -7.018 -14.694 1.00 85.06 104 ASP A N 1
ATOM 770 C CA . ASP A 1 104 ? 9.188 -8.341 -14.305 1.00 85.06 104 ASP A CA 1
ATOM 771 C C . ASP A 1 104 ? 9.316 -9.347 -15.454 1.00 85.06 104 ASP A C 1
ATOM 773 O O . ASP A 1 104 ? 9.858 -10.440 -15.271 1.00 85.06 104 ASP A O 1
ATOM 777 N N . ARG A 1 105 ? 8.925 -8.928 -16.665 1.00 85.31 105 ARG A N 1
ATOM 778 C CA . ARG A 1 105 ? 9.027 -9.738 -17.879 1.00 85.31 105 ARG A CA 1
ATOM 779 C C . ARG A 1 105 ? 10.468 -10.126 -18.197 1.00 85.31 105 ARG A C 1
ATOM 781 O O . ARG A 1 105 ? 10.751 -11.305 -18.399 1.00 85.31 105 ARG A O 1
ATOM 788 N N . ALA A 1 106 ? 11.383 -9.155 -18.214 1.00 89.44 106 ALA A N 1
ATOM 789 C CA . ALA A 1 106 ? 12.791 -9.407 -18.502 1.00 89.44 106 ALA A CA 1
ATOM 790 C C . ALA A 1 106 ? 13.426 -10.333 -17.460 1.00 89.44 106 ALA A C 1
ATOM 792 O O . ALA A 1 106 ? 14.131 -11.274 -17.820 1.00 89.44 106 ALA A O 1
ATOM 793 N N . ARG A 1 107 ? 13.134 -10.109 -16.171 1.00 85.31 107 ARG A N 1
ATOM 794 C CA . ARG A 1 107 ? 13.614 -10.953 -15.072 1.00 85.31 107 ARG A CA 1
ATOM 795 C C . ARG A 1 107 ? 13.171 -12.405 -15.242 1.00 85.31 107 ARG A C 1
ATOM 797 O O . ARG A 1 107 ? 14.008 -13.297 -15.146 1.00 85.31 107 ARG A O 1
ATOM 804 N N . ALA A 1 108 ? 11.885 -12.636 -15.497 1.00 79.75 108 ALA A N 1
ATOM 805 C CA . ALA A 1 108 ? 11.353 -13.985 -15.640 1.00 79.75 108 ALA A CA 1
ATOM 806 C C . ALA A 1 108 ? 11.951 -14.712 -16.853 1.00 79.75 108 ALA A C 1
ATOM 808 O O . ALA A 1 108 ? 12.438 -15.833 -16.717 1.00 79.75 108 ALA A O 1
ATOM 809 N N . LEU A 1 109 ? 12.014 -14.049 -18.013 1.00 84.19 109 LEU A N 1
ATOM 810 C CA . LEU A 1 109 ? 12.587 -14.638 -19.227 1.00 84.19 109 LEU A CA 1
ATOM 811 C C . LEU A 1 109 ? 14.071 -14.987 -19.062 1.00 84.19 109 LEU A C 1
ATOM 813 O O . LEU A 1 109 ? 14.492 -16.072 -19.459 1.00 84.19 109 LEU A O 1
ATOM 817 N N . LEU A 1 110 ? 14.856 -14.113 -18.423 1.00 84.00 110 LEU A N 1
ATOM 818 C CA . LEU A 1 110 ? 16.269 -14.375 -18.126 1.00 84.00 110 LEU A CA 1
ATOM 819 C C . LEU A 1 110 ? 16.467 -15.517 -17.121 1.00 84.00 110 LEU A C 1
ATOM 821 O O . LEU A 1 110 ? 17.476 -16.217 -17.184 1.00 84.00 110 LEU A O 1
ATOM 825 N N . ALA A 1 111 ? 15.509 -15.727 -16.219 1.00 74.81 111 ALA A N 1
ATOM 826 C CA . ALA A 1 111 ? 15.504 -16.844 -15.280 1.00 74.81 111 ALA A CA 1
ATOM 827 C C . ALA A 1 111 ? 14.965 -18.156 -15.890 1.00 74.81 111 ALA A C 1
ATOM 829 O O . ALA A 1 111 ? 14.882 -19.162 -15.187 1.00 74.81 111 ALA A O 1
ATOM 830 N N . GLY A 1 112 ? 14.571 -18.167 -17.172 1.00 74.62 112 GLY A N 1
ATOM 831 C CA . GLY A 1 112 ? 13.911 -19.318 -17.799 1.00 74.62 112 GLY A CA 1
ATOM 832 C C . GLY A 1 112 ? 12.527 -19.621 -17.210 1.00 74.62 112 GLY A C 1
ATOM 833 O O . GLY A 1 112 ? 12.037 -20.743 -17.319 1.00 74.62 112 GLY A O 1
ATOM 834 N N . GLN A 1 113 ? 11.910 -18.636 -16.558 1.00 69.50 113 GLN A N 1
ATOM 835 C CA . GLN A 1 113 ? 10.592 -18.717 -15.942 1.00 69.50 113 GLN A CA 1
ATOM 836 C C . GLN A 1 113 ? 9.536 -18.119 -16.878 1.00 69.50 113 GLN A C 1
ATOM 838 O O . GLN A 1 113 ? 9.821 -17.245 -17.701 1.00 69.50 113 GLN A O 1
ATOM 843 N N . ALA A 1 114 ? 8.287 -18.562 -16.732 1.00 59.66 114 ALA A N 1
ATOM 844 C CA . ALA A 1 114 ? 7.171 -17.852 -17.341 1.00 59.66 114 ALA A CA 1
ATOM 845 C C . ALA A 1 114 ? 7.044 -16.476 -16.669 1.00 59.66 114 ALA A C 1
ATOM 847 O O . ALA A 1 114 ? 6.937 -16.394 -15.445 1.00 59.66 114 ALA A O 1
ATOM 848 N N . ALA A 1 115 ? 7.076 -15.399 -17.456 1.00 59.25 115 ALA A N 1
ATOM 849 C CA . ALA A 1 115 ? 6.726 -14.074 -16.955 1.00 59.25 115 ALA A CA 1
ATOM 850 C C . ALA A 1 115 ? 5.273 -14.061 -16.468 1.00 59.25 115 ALA A C 1
ATOM 852 O O . ALA A 1 115 ? 4.443 -14.799 -17.007 1.00 59.25 115 ALA A O 1
ATOM 853 N N . ILE A 1 116 ? 4.948 -13.184 -15.509 1.00 59.62 116 ILE A N 1
ATOM 854 C CA . ILE A 1 116 ? 3.554 -12.795 -15.263 1.00 59.62 116 ILE A CA 1
ATOM 855 C C . ILE A 1 116 ? 3.109 -11.956 -16.471 1.00 59.62 116 ILE A C 1
ATOM 857 O O . ILE A 1 116 ? 3.068 -10.725 -16.429 1.00 59.62 116 ILE A O 1
ATOM 861 N N . ASP A 1 117 ? 2.851 -12.624 -17.592 1.00 55.19 117 ASP A N 1
ATOM 862 C CA . ASP A 1 117 ? 2.380 -11.987 -18.815 1.00 55.19 117 ASP A CA 1
ATOM 863 C C . ASP A 1 117 ? 0.891 -11.623 -18.673 1.00 55.19 117 ASP A C 1
ATOM 865 O O . ASP A 1 117 ? 0.183 -12.110 -17.784 1.00 55.19 117 ASP A O 1
ATOM 869 N N . GLU A 1 118 ? 0.399 -10.752 -19.551 1.00 53.84 118 GLU A N 1
ATOM 870 C CA . GLU A 1 118 ? -1.018 -10.394 -19.668 1.00 53.84 118 GLU A CA 1
ATOM 871 C C . GLU A 1 118 ? -1.916 -11.643 -19.729 1.00 53.84 118 GLU A C 1
ATOM 873 O O . GLU A 1 118 ? -3.005 -11.653 -19.156 1.00 53.84 118 GLU A O 1
ATOM 878 N N . ASP A 1 119 ? -1.434 -12.735 -20.329 1.00 56.25 119 ASP A N 1
ATOM 879 C CA . ASP A 1 119 ? -2.167 -13.999 -20.423 1.00 56.25 119 ASP A CA 1
ATOM 880 C C . ASP A 1 119 ? -2.420 -14.694 -19.067 1.00 56.25 119 ASP A C 1
ATOM 882 O O . ASP A 1 119 ? -3.458 -15.345 -18.923 1.00 56.25 119 ASP A O 1
ATOM 886 N N . ASP A 1 120 ? -1.566 -14.522 -18.045 1.00 65.88 120 ASP A N 1
ATOM 887 C CA . ASP A 1 120 ? -1.809 -15.109 -16.709 1.00 65.88 120 ASP A CA 1
ATOM 888 C C . ASP A 1 120 ? -2.895 -14.344 -15.933 1.00 65.88 120 ASP A C 1
ATOM 890 O O . ASP A 1 120 ? -3.699 -14.933 -15.201 1.00 65.88 120 ASP A O 1
ATOM 894 N N . LEU A 1 121 ? -2.990 -13.028 -16.143 1.00 83.62 121 LEU A N 1
ATOM 895 C CA . LEU A 1 121 ? -3.979 -12.187 -15.466 1.00 83.62 121 LEU A CA 1
ATOM 896 C C . LEU A 1 121 ? -5.349 -12.164 -16.158 1.00 83.62 121 LEU A C 1
ATOM 898 O O . LEU A 1 121 ? -6.348 -11.885 -15.490 1.00 83.62 121 LEU A O 1
ATOM 902 N N . ARG A 1 122 ? -5.448 -12.528 -17.445 1.00 83.00 122 ARG A N 1
ATOM 903 C CA . ARG A 1 122 ? -6.725 -12.600 -18.191 1.00 83.00 122 ARG A CA 1
ATOM 904 C C . ARG A 1 122 ? -7.807 -13.417 -17.494 1.00 83.00 122 ARG A C 1
ATOM 906 O O . ARG A 1 122 ? -8.963 -13.001 -17.438 1.00 83.00 122 ARG A O 1
ATOM 913 N N . GLY A 1 123 ? -7.440 -14.554 -16.906 1.00 88.00 123 GLY A N 1
ATOM 914 C CA . GLY A 1 123 ? -8.371 -15.418 -16.173 1.00 88.00 123 GLY A CA 1
ATOM 915 C C . GLY A 1 123 ? -8.632 -15.000 -14.722 1.00 88.00 123 GLY A C 1
ATOM 916 O O . GLY A 1 123 ? -9.397 -15.671 -14.024 1.00 88.00 123 GLY A O 1
ATOM 917 N N . ARG A 1 124 ? -7.980 -13.941 -14.234 1.00 93.94 124 ARG A N 1
ATOM 918 C CA . ARG A 1 124 ? -8.011 -13.511 -12.831 1.00 93.94 124 ARG A CA 1
ATOM 919 C C . ARG A 1 124 ? -8.945 -12.321 -12.624 1.00 93.94 124 ARG A C 1
ATOM 921 O O . ARG A 1 124 ? -9.407 -11.696 -13.581 1.00 93.94 124 ARG A O 1
ATOM 928 N N . PHE A 1 125 ? -9.277 -12.049 -11.362 1.00 96.44 125 PHE A N 1
ATOM 929 C CA . PHE A 1 125 ? -10.132 -10.926 -10.984 1.00 96.44 125 PHE A CA 1
ATOM 930 C C . PHE A 1 125 ? -9.676 -10.265 -9.682 1.00 96.44 125 PHE A C 1
ATOM 932 O O . PHE A 1 125 ? -9.385 -10.942 -8.701 1.00 96.44 125 PHE A O 1
ATOM 939 N N . CYS A 1 126 ? -9.654 -8.930 -9.654 1.00 96.75 126 CYS A N 1
ATOM 940 C CA . CYS A 1 126 ? -9.427 -8.151 -8.436 1.00 96.75 126 CYS A CA 1
ATOM 941 C C . CYS A 1 126 ? -10.696 -7.384 -8.064 1.00 96.75 126 CYS A C 1
ATOM 943 O O . CYS A 1 126 ? -11.201 -6.588 -8.852 1.00 96.75 126 CYS A O 1
ATOM 945 N N . SER A 1 127 ? -11.183 -7.573 -6.839 1.00 97.19 127 SER A N 1
ATOM 946 C CA . SER A 1 127 ? -12.401 -6.917 -6.356 1.00 97.19 127 SER A CA 1
ATOM 947 C C . SER A 1 127 ? -12.184 -5.485 -5.859 1.00 97.19 127 SER A C 1
ATOM 949 O O . SER A 1 127 ? -13.147 -4.720 -5.801 1.00 97.19 127 SER A O 1
ATOM 951 N N . ARG A 1 128 ? -10.944 -5.095 -5.516 1.00 97.12 128 ARG A N 1
ATOM 952 C CA . ARG A 1 128 ? -10.657 -3.801 -4.867 1.00 97.12 128 ARG A CA 1
ATOM 953 C C . ARG A 1 128 ? -11.217 -2.602 -5.634 1.00 97.12 128 ARG A C 1
ATOM 955 O O . ARG A 1 128 ? -11.931 -1.828 -5.005 1.00 97.12 128 ARG A O 1
ATOM 962 N N . PRO A 1 129 ? -11.047 -2.482 -6.969 1.00 97.06 129 PRO A N 1
ATOM 963 C CA . PRO A 1 129 ? -11.563 -1.321 -7.691 1.00 97.06 129 PRO A CA 1
ATOM 964 C C . PRO A 1 129 ? -13.090 -1.145 -7.663 1.00 97.06 129 PRO A C 1
ATOM 966 O O . PRO A 1 129 ? -13.609 -0.089 -8.029 1.00 97.06 129 PRO A O 1
ATOM 969 N N . PHE A 1 130 ? -13.812 -2.189 -7.252 1.00 97.69 130 PHE A N 1
ATOM 970 C CA . PHE A 1 130 ? -15.270 -2.233 -7.163 1.00 97.69 130 PHE A CA 1
ATOM 971 C C . PHE A 1 130 ? -15.782 -2.106 -5.726 1.00 97.69 130 PHE A C 1
ATOM 973 O O . PHE A 1 130 ? -16.973 -1.882 -5.530 1.00 97.69 130 PHE A O 1
ATOM 980 N N . LEU A 1 131 ? -14.912 -2.272 -4.726 1.00 97.19 131 LEU A N 1
ATOM 981 C CA . LEU A 1 131 ? -15.296 -2.378 -3.318 1.00 97.19 131 LEU A CA 1
ATOM 982 C C . LEU A 1 131 ? -14.536 -1.427 -2.392 1.00 97.19 131 LEU A C 1
ATOM 984 O O . LEU A 1 131 ? -14.970 -1.234 -1.260 1.00 97.19 131 LEU A O 1
ATOM 988 N N . GLU A 1 132 ? -13.420 -0.850 -2.821 1.00 96.75 132 GLU A N 1
ATOM 989 C CA . GLU A 1 132 ? -12.538 -0.074 -1.955 1.00 96.75 132 GLU A CA 1
ATOM 990 C C . GLU A 1 132 ? -12.252 1.314 -2.518 1.00 96.75 132 GLU A C 1
ATOM 992 O O . GLU A 1 132 ? -12.188 1.517 -3.730 1.00 96.75 132 GLU A O 1
ATOM 997 N N . LEU A 1 133 ? -12.047 2.266 -1.610 1.00 96.12 133 LEU A N 1
ATOM 998 C CA . LEU A 1 133 ? -11.657 3.635 -1.922 1.00 96.12 133 LEU A CA 1
ATOM 999 C C . LEU A 1 133 ? -10.611 4.117 -0.905 1.00 96.12 133 LEU A C 1
ATOM 1001 O O . LEU A 1 133 ? -10.773 3.863 0.282 1.00 96.12 133 LEU A O 1
ATOM 1005 N N . GLU A 1 134 ? -9.549 4.801 -1.335 1.00 97.50 134 GLU A N 1
ATOM 1006 C CA . GLU A 1 134 ? -8.567 5.482 -0.471 1.00 97.50 134 GLU A CA 1
ATOM 1007 C C . GLU A 1 134 ? -8.613 7.002 -0.686 1.00 97.50 134 GLU A C 1
ATOM 1009 O O . GLU A 1 134 ? -8.607 7.459 -1.828 1.00 97.50 134 GLU A O 1
ATOM 1014 N N . ILE A 1 135 ? -8.606 7.777 0.403 1.00 97.00 135 ILE A N 1
ATOM 1015 C CA . ILE A 1 135 ? -8.502 9.245 0.386 1.00 97.00 135 ILE A CA 1
ATOM 1016 C C . ILE A 1 135 ? -7.136 9.655 0.934 1.00 97.00 135 ILE A C 1
ATOM 1018 O O . ILE A 1 135 ? -6.806 9.341 2.077 1.00 97.00 135 ILE A O 1
ATOM 1022 N N . ARG A 1 136 ? -6.338 10.359 0.130 1.00 95.31 136 ARG A N 1
ATOM 1023 C CA . ARG A 1 136 ? -4.961 10.765 0.452 1.00 95.31 136 ARG A CA 1
ATOM 1024 C C . ARG A 1 136 ? -4.885 12.179 1.031 1.00 95.31 136 ARG A C 1
ATOM 1026 O O . ARG A 1 136 ? -5.849 12.935 0.998 1.00 95.31 136 ARG A O 1
ATOM 1033 N N . ALA A 1 137 ? -3.718 12.521 1.581 1.00 91.62 137 ALA A N 1
ATOM 1034 C CA . ALA A 1 137 ? -3.470 13.798 2.263 1.00 91.62 137 ALA A CA 1
ATOM 1035 C C . ALA A 1 137 ? -3.532 15.030 1.363 1.00 91.62 137 ALA A C 1
ATOM 1037 O O . ALA A 1 137 ? -3.787 16.126 1.844 1.00 91.62 137 ALA A O 1
ATOM 1038 N N . ASP A 1 138 ? -3.312 14.848 0.068 1.00 91.94 138 ASP A N 1
ATOM 1039 C CA . ASP A 1 138 ? -3.477 15.892 -0.933 1.00 91.94 138 ASP A CA 1
ATOM 1040 C C . ASP A 1 138 ? -4.940 16.075 -1.363 1.00 91.94 138 ASP A C 1
ATOM 1042 O O . ASP A 1 138 ? -5.221 17.047 -2.040 1.00 91.94 138 ASP A O 1
ATOM 1046 N N . GLY A 1 139 ? -5.865 15.191 -0.965 1.00 93.88 139 GLY A N 1
ATOM 1047 C CA . GLY A 1 139 ? -7.259 15.187 -1.426 1.00 93.88 139 GLY A CA 1
ATOM 1048 C C . GLY A 1 139 ? -7.505 14.291 -2.645 1.00 93.88 139 GLY A C 1
ATOM 1049 O O . GLY A 1 139 ? -8.653 14.150 -3.081 1.00 93.88 139 GLY A O 1
ATOM 1050 N N . SER A 1 140 ? -6.461 13.641 -3.172 1.00 96.00 140 SER A N 1
ATOM 1051 C CA . SER A 1 140 ? -6.581 12.655 -4.246 1.00 96.00 140 SER A CA 1
ATOM 1052 C C . SER A 1 140 ? -7.288 11.387 -3.759 1.00 96.00 140 SER A C 1
ATOM 1054 O O . SER A 1 140 ? -7.044 10.891 -2.654 1.00 96.00 140 SER A O 1
ATOM 1056 N N . VAL A 1 141 ? -8.138 10.827 -4.617 1.00 97.69 141 VAL A N 1
ATOM 1057 C CA . VAL A 1 141 ? -8.947 9.636 -4.334 1.00 97.69 141 VAL A CA 1
ATOM 1058 C C . VAL A 1 141 ? -8.516 8.483 -5.235 1.00 97.69 141 VAL A C 1
ATOM 1060 O O . VAL A 1 141 ? -8.279 8.688 -6.422 1.00 97.69 141 VAL A O 1
ATOM 1063 N N . TYR A 1 142 ? -8.440 7.267 -4.696 1.00 97.56 142 TYR A N 1
ATOM 1064 C CA . TYR A 1 142 ? -8.016 6.051 -5.404 1.00 97.56 142 TYR A CA 1
ATOM 1065 C C . TYR A 1 142 ? -8.994 4.901 -5.140 1.00 97.56 142 TYR A C 1
ATOM 1067 O O . TYR A 1 142 ? -9.705 4.920 -4.142 1.00 97.56 142 TYR A O 1
ATOM 1075 N N . THR A 1 143 ? -9.012 3.872 -5.992 1.00 96.50 143 THR A N 1
ATOM 1076 C CA . THR A 1 143 ? -9.825 2.645 -5.796 1.00 96.50 143 THR A CA 1
ATOM 1077 C C . THR A 1 143 ? -9.020 1.455 -5.254 1.00 96.50 143 THR A C 1
ATOM 1079 O O . THR A 1 143 ? -9.499 0.329 -5.127 1.00 96.50 143 THR A O 1
ATOM 1082 N N . CYS A 1 144 ? -7.748 1.695 -4.953 1.00 94.00 144 CYS A N 1
ATOM 1083 C CA . CYS A 1 144 ? -6.825 0.779 -4.302 1.00 94.00 144 CYS A CA 1
ATOM 1084 C C . CYS A 1 144 ? -5.755 1.622 -3.596 1.00 94.00 144 CYS A C 1
ATOM 1086 O O . CYS A 1 144 ? -5.759 2.846 -3.715 1.00 94.00 144 CYS A O 1
ATOM 1088 N N . CYS A 1 145 ? -4.815 0.987 -2.893 1.00 88.88 145 CYS A N 1
ATOM 1089 C CA . CYS A 1 145 ? -3.683 1.711 -2.332 1.00 88.88 145 CYS A CA 1
ATOM 1090 C C . CYS A 1 145 ? -2.936 2.459 -3.447 1.00 88.88 145 CYS A C 1
ATOM 1092 O O . CYS A 1 145 ? -2.444 1.835 -4.392 1.00 88.88 145 CYS A O 1
ATOM 1094 N N . SER A 1 146 ? -2.799 3.775 -3.296 1.00 89.75 146 SER A N 1
ATOM 1095 C CA . SER A 1 146 ? -2.048 4.672 -4.196 1.00 89.75 146 SER A CA 1
ATOM 1096 C C . SER A 1 146 ? -0.615 4.197 -4.482 1.00 89.75 146 SER A C 1
ATOM 1098 O O . SER A 1 146 ? -0.014 4.528 -5.501 1.00 89.75 146 SER A O 1
ATOM 1100 N N . ALA A 1 147 ? -0.065 3.366 -3.599 1.00 86.31 147 ALA A N 1
ATOM 1101 C CA . ALA A 1 147 ? 1.244 2.756 -3.741 1.00 86.31 147 ALA A CA 1
ATOM 1102 C C . ALA A 1 147 ? 1.288 1.648 -4.814 1.00 86.31 147 ALA A C 1
ATOM 1104 O O . ALA A 1 147 ? 2.350 1.385 -5.380 1.00 86.31 147 ALA A O 1
ATOM 1105 N N . TRP A 1 148 ? 0.179 0.947 -5.043 1.00 90.56 148 TRP A N 1
ATOM 1106 C CA . TRP A 1 148 ? 0.066 -0.177 -5.980 1.00 90.56 148 TRP A CA 1
ATOM 1107 C C . TRP A 1 148 ? -0.738 0.188 -7.221 1.00 90.56 148 TRP A C 1
ATOM 1109 O O . TRP A 1 148 ? -0.589 -0.462 -8.247 1.00 90.56 148 TRP A O 1
ATOM 1119 N N . LEU A 1 149 ? -1.576 1.215 -7.125 1.00 93.38 149 LEU A N 1
ATOM 1120 C CA . LEU A 1 149 ? -2.381 1.744 -8.213 1.00 93.38 149 LEU A CA 1
ATOM 1121 C C . LEU A 1 149 ? -2.181 3.268 -8.251 1.00 93.38 149 LEU A C 1
ATOM 1123 O O . LEU A 1 149 ? -2.963 4.004 -7.651 1.00 93.38 149 LEU A O 1
ATOM 1127 N N . PRO A 1 150 ? -1.118 3.765 -8.910 1.00 90.62 150 PRO A N 1
ATOM 1128 C CA . PRO A 1 150 ? -0.743 5.179 -8.899 1.00 90.62 150 PRO A CA 1
ATOM 1129 C C . PRO A 1 150 ? -1.516 5.994 -9.952 1.00 90.62 150 PRO A C 1
ATOM 1131 O O . PRO A 1 150 ? -0.940 6.807 -10.676 1.00 90.62 150 PRO A O 1
ATOM 1134 N N . LEU A 1 151 ? -2.824 5.748 -10.059 1.00 91.88 151 LEU A N 1
ATOM 1135 C CA . LEU A 1 151 ? -3.764 6.506 -10.880 1.00 91.88 151 LEU A CA 1
ATOM 1136 C C . LEU A 1 151 ? -4.913 6.985 -9.980 1.00 91.88 151 LEU A C 1
ATOM 1138 O O . LEU A 1 151 ? -5.741 6.162 -9.578 1.00 91.88 151 LEU A O 1
ATOM 1142 N N . PRO A 1 152 ? -4.970 8.282 -9.629 1.00 95.19 152 PRO A N 1
ATOM 1143 C CA . PRO A 1 152 ? -6.106 8.819 -8.897 1.00 95.19 152 PRO A CA 1
ATOM 1144 C C . PRO A 1 152 ? -7.356 8.804 -9.779 1.00 95.19 152 PRO A C 1
ATOM 1146 O O . PRO A 1 152 ? -7.298 9.094 -10.974 1.00 95.19 152 PRO A O 1
ATOM 1149 N N . ILE A 1 153 ? -8.498 8.516 -9.165 1.00 96.38 153 ILE A N 1
ATOM 1150 C CA . ILE A 1 153 ? -9.816 8.548 -9.804 1.00 96.38 153 ILE A CA 1
ATOM 1151 C C . ILE A 1 153 ? -10.520 9.897 -9.665 1.00 96.38 153 ILE A C 1
ATOM 1153 O O . ILE A 1 153 ? -11.587 10.097 -10.235 1.00 96.38 153 ILE A O 1
ATOM 1157 N N . GLY A 1 154 ? -9.946 10.828 -8.910 1.00 96.00 154 GLY A N 1
ATOM 1158 C CA . GLY A 1 154 ? -10.495 12.164 -8.730 1.00 96.00 154 GLY A CA 1
ATOM 1159 C C . GLY A 1 154 ? -9.860 12.888 -7.554 1.00 96.00 154 GLY A C 1
ATOM 1160 O O . GLY A 1 154 ? -8.924 12.385 -6.930 1.00 96.00 154 GLY A O 1
ATOM 1161 N N . HIS A 1 155 ? -10.380 14.078 -7.267 1.00 96.12 155 HIS A N 1
ATOM 1162 C CA . HIS A 1 155 ? -9.876 14.952 -6.215 1.00 96.12 155 HIS A CA 1
ATOM 1163 C C . HIS A 1 155 ? -11.031 15.642 -5.490 1.00 96.12 155 HIS A C 1
ATOM 1165 O O . HIS A 1 155 ? -11.905 16.213 -6.146 1.00 96.12 155 HIS A O 1
ATOM 1171 N N . LEU A 1 156 ? -11.015 15.625 -4.155 1.00 94.38 156 LEU A N 1
ATOM 1172 C CA . LEU A 1 156 ? -12.122 16.118 -3.323 1.00 94.38 156 LEU A CA 1
ATOM 1173 C C . LEU A 1 156 ? -12.389 17.627 -3.455 1.00 94.38 156 LEU A C 1
ATOM 1175 O O . LEU A 1 156 ? -13.522 18.063 -3.285 1.00 94.38 156 LEU A O 1
ATOM 1179 N N . ASP A 1 157 ? -11.373 18.415 -3.806 1.00 90.06 157 ASP A N 1
ATOM 1180 C CA . ASP A 1 157 ? -11.541 19.858 -4.055 1.00 90.06 157 ASP A CA 1
ATOM 1181 C C . ASP A 1 157 ? -12.262 20.186 -5.372 1.00 90.06 157 ASP A C 1
ATOM 1183 O O . ASP A 1 157 ? -12.699 21.317 -5.574 1.00 90.06 157 ASP A O 1
ATOM 1187 N N . ARG A 1 158 ? -12.336 19.228 -6.304 1.00 91.19 158 ARG A N 1
ATOM 1188 C CA . ARG A 1 158 ? -12.865 19.458 -7.659 1.00 91.19 158 ARG A CA 1
ATOM 1189 C C . ARG A 1 158 ? -14.257 18.878 -7.834 1.00 91.19 158 ARG A C 1
ATOM 1191 O O . ARG A 1 158 ? -15.110 19.515 -8.441 1.00 91.19 158 ARG A O 1
ATOM 1198 N N . ASP A 1 159 ? -14.476 17.687 -7.291 1.00 93.88 159 ASP A N 1
ATOM 1199 C CA . ASP A 1 159 ? -15.710 16.937 -7.462 1.00 93.88 159 ASP A CA 1
ATOM 1200 C C . ASP A 1 159 ? -16.167 16.298 -6.159 1.00 93.88 159 ASP A C 1
ATOM 1202 O O . ASP A 1 159 ? -15.393 16.051 -5.235 1.00 93.88 159 ASP A O 1
ATOM 1206 N N . ARG A 1 160 ? -17.461 15.981 -6.114 1.00 94.38 160 ARG A N 1
ATOM 1207 C CA . ARG A 1 160 ? -18.038 15.243 -4.996 1.00 94.38 160 ARG A CA 1
ATOM 1208 C C . ARG A 1 160 ? -17.642 13.774 -5.047 1.00 94.38 160 ARG A C 1
ATOM 1210 O O . ARG A 1 160 ? -17.606 13.170 -6.122 1.00 94.38 160 ARG A O 1
ATOM 1217 N N . LEU A 1 161 ? -17.448 13.176 -3.873 1.00 95.00 161 LEU A N 1
ATOM 1218 C CA . LEU A 1 161 ? -17.023 11.780 -3.738 1.00 95.00 161 LEU A CA 1
ATOM 1219 C C . LEU A 1 161 ? -17.934 10.781 -4.481 1.00 95.00 161 LEU A C 1
ATOM 1221 O O . LEU A 1 161 ? -17.441 9.809 -5.052 1.00 95.00 161 LEU A O 1
ATOM 1225 N N . ASP A 1 162 ? -19.242 11.051 -4.551 1.00 92.25 162 ASP A N 1
ATOM 1226 C CA . ASP A 1 162 ? -20.202 10.219 -5.284 1.00 92.25 162 ASP A CA 1
ATOM 1227 C C . ASP A 1 162 ? -19.972 10.204 -6.800 1.00 92.25 162 ASP A C 1
ATOM 1229 O O . ASP A 1 162 ? -20.144 9.162 -7.433 1.00 92.25 162 ASP A O 1
ATOM 1233 N N . ARG A 1 163 ? -19.520 11.326 -7.373 1.00 95.19 163 ARG A N 1
ATOM 1234 C CA . ARG A 1 163 ? -19.135 11.408 -8.788 1.00 95.19 163 ARG A CA 1
ATOM 1235 C C . ARG A 1 163 ? -17.772 10.780 -9.027 1.00 95.19 163 ARG A C 1
ATOM 1237 O O . A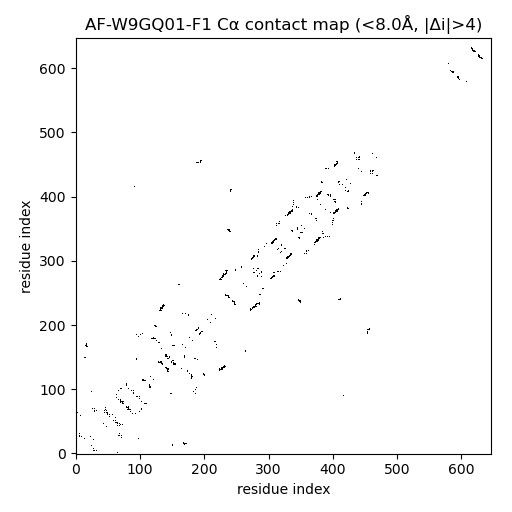RG A 1 163 ? -17.609 10.023 -9.979 1.00 95.19 163 ARG A O 1
ATOM 1244 N N . ILE A 1 164 ? -16.821 11.041 -8.130 1.00 97.38 164 ILE A N 1
ATOM 1245 C CA . ILE A 1 164 ? -15.463 10.488 -8.197 1.00 97.38 164 ILE A CA 1
ATOM 1246 C C . ILE A 1 164 ? -15.495 8.954 -8.239 1.00 97.38 164 ILE A C 1
ATOM 1248 O O . ILE A 1 164 ? -14.765 8.349 -9.019 1.00 97.38 164 ILE A O 1
ATOM 1252 N N . TRP A 1 165 ? -16.379 8.314 -7.464 1.00 97.19 165 TRP A N 1
ATOM 1253 C CA . TRP A 1 165 ? -16.501 6.852 -7.411 1.00 97.19 165 TRP A CA 1
ATOM 1254 C C . TRP A 1 165 ? -16.799 6.181 -8.763 1.00 97.19 165 TRP A C 1
ATOM 1256 O O . TRP A 1 165 ? -16.447 5.016 -8.961 1.00 97.19 165 TRP A O 1
ATOM 1266 N N . ASN A 1 166 ? -17.423 6.898 -9.699 1.00 97.06 166 ASN A N 1
ATOM 1267 C CA . ASN A 1 166 ? -17.732 6.427 -11.051 1.00 97.06 166 ASN A CA 1
ATOM 1268 C C . ASN A 1 166 ? -17.152 7.350 -12.135 1.00 97.06 166 ASN A C 1
ATOM 1270 O O . ASN A 1 166 ? -17.697 7.420 -13.236 1.00 97.06 166 ASN A O 1
ATOM 1274 N N . SER A 1 167 ? -16.052 8.045 -11.832 1.00 96.62 167 SER A N 1
ATOM 1275 C CA . SER A 1 167 ? -15.335 8.859 -12.813 1.00 96.62 167 SER A CA 1
ATOM 1276 C C . SER A 1 167 ? -14.810 8.014 -13.974 1.00 96.62 167 SER A C 1
ATOM 1278 O O . SER A 1 167 ? -14.683 6.790 -13.869 1.00 96.62 167 SER A O 1
ATOM 1280 N N . ASP A 1 168 ? -14.438 8.663 -15.075 1.00 94.62 168 ASP A N 1
ATOM 1281 C CA . ASP A 1 168 ? -13.888 7.960 -16.236 1.00 94.62 168 ASP A CA 1
ATOM 1282 C C . ASP A 1 168 ? -12.605 7.193 -15.886 1.00 94.62 168 ASP A C 1
ATOM 1284 O O . ASP A 1 168 ? -12.454 6.039 -16.276 1.00 94.62 168 ASP A O 1
ATOM 1288 N N . ALA A 1 169 ? -11.750 7.753 -15.024 1.00 94.06 169 ALA A N 1
ATOM 1289 C CA . ALA A 1 169 ? -10.575 7.053 -14.506 1.00 94.06 169 ALA A CA 1
ATOM 1290 C C . ALA A 1 169 ? -10.943 5.808 -13.671 1.00 94.06 169 ALA A C 1
ATOM 1292 O O . ALA A 1 169 ? -10.298 4.766 -13.798 1.00 94.06 169 ALA A O 1
ATOM 1293 N N . ALA A 1 170 ? -11.992 5.868 -12.839 1.00 96.69 170 ALA A N 1
ATOM 1294 C CA . ALA A 1 170 ? -12.462 4.695 -12.094 1.00 96.69 170 ALA A CA 1
ATOM 1295 C C . ALA A 1 170 ? -13.001 3.605 -13.032 1.00 96.69 170 ALA A C 1
ATOM 1297 O O . ALA A 1 170 ? -12.724 2.418 -12.836 1.00 96.69 170 ALA A O 1
ATOM 1298 N N . ARG A 1 171 ? -13.752 4.010 -14.061 1.00 96.50 171 ARG A N 1
ATOM 1299 C CA . ARG A 1 171 ? -14.309 3.111 -15.078 1.00 96.50 171 ARG A CA 1
ATOM 1300 C C . ARG A 1 171 ? -13.206 2.453 -15.900 1.00 96.50 171 ARG A C 1
ATOM 1302 O O . ARG A 1 171 ? -13.280 1.248 -16.121 1.00 96.50 171 ARG A O 1
ATOM 1309 N N . GLU A 1 172 ? -12.172 3.203 -16.265 1.00 92.94 172 GLU A N 1
ATOM 1310 C CA . GLU A 1 172 ? -11.004 2.701 -16.991 1.00 92.94 172 GLU A CA 1
ATOM 1311 C C . GLU A 1 172 ? -10.207 1.681 -16.167 1.00 92.94 172 GLU A C 1
ATOM 1313 O O . GLU A 1 172 ? -9.913 0.585 -16.641 1.00 92.94 172 GLU A O 1
ATOM 1318 N N . ILE A 1 173 ? -9.948 1.959 -14.884 1.00 95.31 173 ILE A N 1
ATOM 1319 C CA . ILE A 1 173 ? -9.306 0.984 -13.989 1.00 95.31 173 ILE A CA 1
ATOM 1320 C C . ILE A 1 173 ? -10.122 -0.313 -13.932 1.00 95.31 173 ILE A C 1
ATOM 1322 O O . ILE A 1 173 ? -9.565 -1.403 -14.078 1.00 95.31 173 ILE A O 1
ATOM 1326 N N . ARG A 1 174 ? -11.441 -0.212 -13.732 1.00 96.94 174 ARG A N 1
ATOM 1327 C CA . ARG A 1 174 ? -12.338 -1.377 -13.672 1.00 96.94 174 ARG A CA 1
ATOM 1328 C C . ARG A 1 174 ? -12.349 -2.145 -14.990 1.00 96.94 174 ARG A C 1
ATOM 1330 O O . ARG A 1 174 ? -12.260 -3.370 -14.956 1.00 96.94 174 ARG A O 1
ATOM 1337 N N . ARG A 1 175 ? -12.385 -1.443 -16.127 1.00 95.19 175 ARG A N 1
ATOM 1338 C CA . ARG A 1 175 ? -12.250 -2.033 -17.463 1.00 95.19 175 ARG A CA 1
ATOM 1339 C C . ARG A 1 175 ? -10.936 -2.803 -17.585 1.00 95.19 175 ARG A C 1
ATOM 1341 O O . ARG A 1 175 ? -10.966 -3.974 -17.930 1.00 95.19 175 ARG A O 1
ATOM 1348 N N . SER A 1 176 ? -9.803 -2.209 -17.201 1.00 92.25 176 SER A N 1
ATOM 1349 C CA . SER A 1 176 ? -8.492 -2.872 -17.287 1.00 92.25 176 SER A CA 1
ATOM 1350 C C . SER A 1 176 ? -8.412 -4.175 -16.473 1.00 92.25 176 SER A C 1
ATOM 1352 O O . SER A 1 176 ? -7.732 -5.112 -16.883 1.00 92.25 176 SER A O 1
ATOM 1354 N N . VAL A 1 177 ? -9.130 -4.270 -15.344 1.00 94.62 177 VAL A N 1
ATOM 1355 C CA . VAL A 1 177 ? -9.254 -5.511 -14.556 1.00 94.62 177 VAL A CA 1
ATOM 1356 C C . VAL A 1 177 ? -10.170 -6.523 -15.250 1.00 94.62 177 VAL A C 1
ATOM 1358 O O . VAL A 1 177 ? -9.852 -7.710 -15.298 1.00 94.62 177 VAL A O 1
ATOM 1361 N N . LEU A 1 178 ? -11.296 -6.066 -15.804 1.00 93.81 178 LEU A N 1
ATOM 1362 C CA . LEU A 1 178 ? -12.259 -6.900 -16.535 1.00 93.81 178 LEU A CA 1
ATOM 1363 C C . LEU A 1 178 ? -11.722 -7.414 -17.875 1.00 93.81 178 LEU A C 1
ATOM 1365 O O . LEU A 1 178 ? -12.114 -8.499 -18.301 1.00 93.81 178 LEU A O 1
ATOM 1369 N N . ASP A 1 179 ? -10.772 -6.718 -18.481 1.00 89.31 179 ASP A N 1
ATOM 1370 C CA . ASP A 1 179 ? -10.101 -7.151 -19.709 1.00 89.31 179 ASP A CA 1
ATOM 1371 C C . ASP A 1 179 ? -8.844 -7.985 -19.412 1.00 89.31 179 ASP A C 1
ATOM 1373 O O . ASP A 1 179 ? -8.313 -8.653 -20.296 1.00 89.31 179 ASP A O 1
ATOM 1377 N N . GLY A 1 180 ? -8.390 -8.002 -18.152 1.00 87.62 180 GLY A N 1
ATOM 1378 C CA . GLY A 1 180 ? -7.224 -8.778 -17.729 1.00 87.62 180 GLY A CA 1
ATOM 1379 C C . GLY A 1 180 ? -5.874 -8.111 -17.983 1.00 87.62 180 GLY A C 1
ATOM 1380 O O . GLY A 1 180 ? -4.838 -8.741 -17.806 1.00 87.62 180 GLY A O 1
ATOM 1381 N N . ASP A 1 181 ? -5.882 -6.841 -18.371 1.00 84.62 181 ASP A N 1
ATOM 1382 C CA . ASP A 1 181 ? -4.694 -6.052 -18.684 1.00 84.62 181 ASP A CA 1
ATOM 1383 C C . ASP A 1 181 ? -3.969 -5.596 -17.403 1.00 84.62 181 ASP A C 1
ATOM 1385 O O . ASP A 1 181 ? -2.754 -5.739 -17.253 1.00 84.62 181 ASP A O 1
ATOM 1389 N N . TYR A 1 182 ? -4.721 -5.075 -16.428 1.00 89.62 182 TYR A N 1
ATOM 1390 C CA . TYR A 1 182 ? -4.164 -4.531 -15.186 1.00 89.62 182 TYR A CA 1
ATOM 1391 C C . TYR A 1 182 ? -3.068 -3.455 -15.396 1.00 89.62 182 TYR A C 1
ATOM 1393 O O . TYR A 1 182 ? -2.282 -3.226 -14.476 1.00 89.62 182 TYR A O 1
ATOM 1401 N N . ARG A 1 183 ? -3.007 -2.752 -16.546 1.00 86.50 183 ARG A N 1
ATOM 1402 C CA . ARG A 1 183 ? -2.023 -1.682 -16.868 1.00 86.50 183 ARG A CA 1
ATOM 1403 C C . ARG A 1 183 ? -1.827 -0.620 -15.790 1.00 86.50 183 ARG A C 1
ATOM 1405 O O . ARG A 1 183 ? -0.778 0.017 -15.743 1.00 86.50 183 ARG A O 1
ATOM 1412 N N . HIS A 1 184 ? -2.821 -0.396 -14.933 1.00 90.75 184 HIS A N 1
ATOM 1413 C CA . HIS A 1 184 ? -2.749 0.590 -13.849 1.00 90.75 184 HIS A CA 1
ATOM 1414 C C . HIS A 1 184 ? -2.239 0.011 -12.525 1.00 90.75 184 HIS A C 1
ATOM 1416 O O . HIS A 1 184 ? -2.024 0.761 -11.574 1.00 90.75 184 HIS A O 1
ATOM 1422 N N . CYS A 1 185 ? -2.050 -1.305 -12.438 1.00 92.00 185 CYS A N 1
ATOM 1423 C CA . CYS A 1 185 ? -1.638 -2.002 -11.231 1.00 92.00 185 CYS A CA 1
ATOM 1424 C C . CYS A 1 185 ? -0.144 -2.341 -11.258 1.00 92.00 185 CYS A C 1
ATOM 1426 O O . CYS A 1 185 ? 0.416 -2.799 -12.249 1.00 92.00 185 CYS A O 1
ATOM 1428 N N . SER A 1 186 ? 0.500 -2.159 -10.113 1.00 91.19 186 SER A N 1
ATOM 1429 C CA . SER A 1 186 ? 1.890 -2.522 -9.880 1.00 91.19 186 SER A CA 1
ATOM 1430 C C . SER A 1 186 ? 2.079 -4.033 -9.951 1.00 91.19 186 SER A C 1
ATOM 1432 O O . SER A 1 186 ? 1.442 -4.771 -9.200 1.00 91.19 186 SER A O 1
ATOM 1434 N N . ARG A 1 187 ? 3.008 -4.485 -10.798 1.00 85.38 187 ARG A N 1
ATOM 1435 C CA . ARG A 1 187 ? 3.394 -5.901 -10.894 1.00 85.38 187 ARG A CA 1
ATOM 1436 C C . ARG A 1 187 ? 4.336 -6.335 -9.767 1.00 85.38 187 ARG A C 1
ATOM 1438 O O . ARG A 1 187 ? 4.290 -7.480 -9.346 1.00 85.38 187 ARG A O 1
ATOM 1445 N N . LEU A 1 188 ? 5.131 -5.405 -9.228 1.00 84.88 188 LEU A N 1
ATOM 1446 C CA . LEU A 1 188 ? 6.164 -5.708 -8.225 1.00 84.88 188 LEU A CA 1
ATOM 1447 C C . LEU A 1 188 ? 5.721 -5.489 -6.776 1.00 84.88 188 LEU A C 1
ATOM 1449 O O . LEU A 1 188 ? 6.242 -6.122 -5.859 1.00 84.88 188 LEU A O 1
ATOM 1453 N N . TYR A 1 189 ? 4.794 -4.560 -6.543 1.00 87.62 189 TYR A N 1
ATOM 1454 C CA . TYR A 1 189 ? 4.449 -4.122 -5.190 1.00 87.62 189 TYR A CA 1
ATOM 1455 C C . TYR A 1 189 ? 3.020 -4.466 -4.784 1.00 87.62 189 TYR A C 1
ATOM 1457 O O . TYR A 1 189 ? 2.746 -4.471 -3.586 1.00 87.62 189 TYR A O 1
ATOM 1465 N N . CYS A 1 190 ? 2.115 -4.735 -5.734 1.00 91.94 190 CYS A N 1
ATOM 1466 C CA . CYS A 1 190 ? 0.761 -5.181 -5.415 1.00 91.94 190 CYS A CA 1
ATOM 1467 C C . CYS A 1 190 ? 0.813 -6.582 -4.781 1.00 91.94 190 CYS A C 1
ATOM 1469 O O . CYS A 1 190 ? 1.230 -7.516 -5.465 1.00 91.94 190 CYS A O 1
ATOM 1471 N N . PRO A 1 191 ? 0.340 -6.770 -3.535 1.00 90.69 191 PRO A N 1
ATOM 1472 C CA . PRO A 1 191 ? 0.380 -8.071 -2.865 1.00 90.69 191 PRO A CA 1
ATOM 1473 C C . PRO A 1 191 ? -0.415 -9.153 -3.601 1.00 90.69 191 PRO A C 1
ATOM 1475 O O . PRO A 1 191 ? -0.047 -10.322 -3.566 1.00 90.69 191 PRO A O 1
ATOM 1478 N N . GLU A 1 192 ? -1.494 -8.764 -4.286 1.00 92.25 192 GLU A N 1
ATOM 1479 C CA . GLU A 1 192 ? -2.367 -9.710 -4.986 1.00 92.25 192 GLU A CA 1
ATOM 1480 C C . GLU A 1 192 ? -1.732 -10.235 -6.277 1.00 92.25 192 GLU A C 1
ATOM 1482 O O . GLU A 1 192 ? -1.840 -11.420 -6.579 1.00 92.25 192 GLU A O 1
ATOM 1487 N N . ILE A 1 193 ? -1.060 -9.354 -7.029 1.00 89.88 193 ILE A N 1
ATOM 1488 C CA . ILE A 1 193 ? -0.400 -9.710 -8.292 1.00 89.88 193 ILE A CA 1
ATOM 1489 C C . ILE A 1 193 ? 0.945 -10.367 -7.995 1.00 89.88 193 ILE A C 1
ATOM 1491 O O . ILE A 1 193 ? 1.141 -11.522 -8.352 1.00 89.88 193 ILE A O 1
ATOM 1495 N N . ALA A 1 194 ? 1.834 -9.672 -7.278 1.00 85.81 194 ALA A N 1
ATOM 1496 C CA . ALA A 1 194 ? 3.167 -10.182 -6.964 1.00 85.81 194 ALA A CA 1
ATOM 1497 C C . ALA A 1 194 ? 3.100 -11.463 -6.124 1.00 85.81 194 ALA A C 1
ATOM 1499 O O . ALA A 1 194 ? 3.944 -12.333 -6.265 1.00 85.81 194 ALA A O 1
ATOM 1500 N N . GLY A 1 195 ? 2.087 -11.608 -5.264 1.00 84.00 195 GLY A N 1
ATOM 1501 C CA . GLY A 1 195 ? 1.871 -12.823 -4.484 1.00 84.00 195 GLY A CA 1
ATOM 1502 C C . GLY A 1 195 ? 1.145 -13.943 -5.236 1.00 84.00 195 GLY A C 1
ATOM 1503 O O . GLY A 1 195 ? 1.049 -15.043 -4.697 1.00 84.00 195 GLY A O 1
ATOM 1504 N N . GLY A 1 196 ? 0.629 -13.713 -6.449 1.00 85.25 196 GLY A N 1
ATOM 1505 C CA . GLY A 1 196 ? -0.176 -14.693 -7.192 1.00 85.25 196 GLY A CA 1
ATOM 1506 C C . GLY A 1 196 ? -1.487 -15.076 -6.487 1.00 85.25 196 GLY A C 1
ATOM 1507 O O . GLY A 1 196 ? -1.898 -16.231 -6.542 1.00 85.25 196 GLY A O 1
ATOM 1508 N N . LYS A 1 197 ? -2.113 -14.130 -5.772 1.00 89.19 197 LYS A N 1
ATOM 1509 C CA . LYS A 1 197 ? -3.276 -14.358 -4.887 1.00 89.19 197 LYS A CA 1
ATOM 1510 C C . LYS A 1 197 ? -4.617 -13.982 -5.510 1.00 89.19 197 LYS A C 1
ATOM 1512 O O . LYS A 1 197 ? -5.662 -14.229 -4.912 1.00 89.19 197 LYS A O 1
ATOM 1517 N N . LEU A 1 198 ? -4.607 -13.387 -6.703 1.00 93.12 198 LEU A N 1
ATOM 1518 C CA . LEU A 1 198 ? -5.846 -13.076 -7.407 1.00 93.12 198 LEU A CA 1
ATOM 1519 C C . LEU A 1 198 ? -6.629 -14.371 -7.700 1.00 93.12 198 LEU A C 1
ATOM 1521 O O . LEU A 1 198 ? -6.058 -15.295 -8.285 1.00 93.12 198 LEU A O 1
ATOM 1525 N N . PRO A 1 199 ? -7.923 -14.456 -7.339 1.00 94.44 199 PRO A N 1
ATOM 1526 C CA . PRO A 1 199 ? -8.750 -15.609 -7.670 1.00 94.44 199 PRO A CA 1
ATOM 1527 C C . PRO A 1 199 ? -8.999 -15.688 -9.177 1.00 94.44 199 PRO A C 1
ATOM 1529 O O . PRO A 1 199 ? -8.960 -14.676 -9.890 1.00 94.44 199 PRO A O 1
ATOM 1532 N N . ARG A 1 200 ? -9.322 -16.890 -9.666 1.00 94.00 200 ARG A N 1
ATOM 1533 C CA . ARG A 1 200 ? -9.907 -17.021 -11.002 1.00 94.00 200 ARG A CA 1
ATOM 1534 C C . ARG A 1 200 ? -11.299 -16.405 -11.009 1.00 94.00 200 ARG A C 1
ATOM 1536 O O . ARG A 1 200 ? -12.000 -16.418 -10.000 1.00 94.00 200 ARG A O 1
ATOM 1543 N N . ARG A 1 201 ? -11.721 -15.899 -12.166 1.00 94.50 201 ARG A N 1
ATOM 1544 C CA . ARG A 1 201 ? -13.057 -15.303 -12.350 1.00 94.50 201 ARG A CA 1
ATOM 1545 C C . ARG A 1 201 ? -14.191 -16.245 -11.947 1.00 94.50 201 ARG A C 1
ATOM 1547 O O . ARG A 1 201 ? -15.149 -15.809 -11.320 1.00 94.50 201 ARG A O 1
ATOM 1554 N N . GLU A 1 202 ? -14.057 -17.524 -12.284 1.00 93.94 202 GLU A N 1
ATOM 1555 C CA . GLU A 1 202 ? -15.019 -18.586 -11.958 1.00 93.94 202 GLU A CA 1
ATOM 1556 C C . GLU A 1 202 ? -15.136 -18.866 -10.451 1.00 93.94 202 GLU A C 1
ATOM 1558 O O . GLU A 1 202 ? -16.214 -19.223 -9.973 1.00 93.94 202 GLU A O 1
ATOM 1563 N N . ASP A 1 203 ? -14.064 -18.609 -9.697 1.00 95.62 203 ASP A N 1
ATOM 1564 C CA . ASP A 1 203 ? -13.983 -18.852 -8.253 1.00 95.62 203 ASP A CA 1
ATOM 1565 C C . ASP A 1 203 ? -14.518 -17.674 -7.418 1.00 95.62 203 ASP A C 1
ATOM 1567 O O . ASP A 1 203 ? -14.647 -17.770 -6.195 1.00 95.62 203 ASP A O 1
ATOM 1571 N N . VAL A 1 204 ? -14.844 -16.539 -8.048 1.00 96.31 204 VAL A N 1
ATOM 1572 C CA . VAL A 1 204 ? -15.380 -15.365 -7.345 1.00 96.31 204 VAL A CA 1
ATOM 1573 C C . VAL A 1 204 ? -16.766 -15.692 -6.797 1.00 96.31 204 VAL A C 1
ATOM 1575 O O . VAL A 1 204 ? -17.722 -15.810 -7.552 1.00 96.31 204 VAL A O 1
ATOM 1578 N N . GLY A 1 205 ? -16.891 -15.821 -5.474 1.00 95.00 205 GLY A N 1
ATOM 1579 C CA . GLY A 1 205 ? -18.137 -16.233 -4.817 1.00 95.00 205 GLY A CA 1
ATOM 1580 C C . GLY A 1 205 ? -19.192 -15.134 -4.636 1.00 95.00 205 GLY A C 1
ATOM 1581 O O . GLY A 1 205 ? -20.383 -15.445 -4.608 1.00 95.00 205 GLY A O 1
ATOM 1582 N N . ASP A 1 206 ? -18.781 -13.867 -4.527 1.00 95.75 206 ASP A N 1
ATOM 1583 C CA . ASP A 1 206 ? -19.687 -12.742 -4.251 1.00 95.75 206 ASP A CA 1
ATOM 1584 C C . ASP A 1 206 ? -20.665 -12.506 -5.427 1.00 95.75 206 ASP A C 1
ATOM 1586 O O . ASP A 1 206 ? -20.215 -12.268 -6.552 1.00 95.75 206 ASP A O 1
ATOM 1590 N N . PRO A 1 207 ? -21.996 -12.550 -5.207 1.00 95.81 207 PRO A N 1
ATOM 1591 C CA . PRO A 1 207 ? -22.981 -12.419 -6.284 1.00 95.81 207 PRO A CA 1
ATOM 1592 C C . PRO A 1 207 ? -22.915 -11.089 -7.041 1.00 95.81 207 PRO A C 1
ATOM 1594 O O . PRO A 1 207 ? -23.135 -11.059 -8.253 1.00 95.81 207 PRO A O 1
ATOM 1597 N N . PHE A 1 208 ? -22.600 -9.993 -6.346 1.00 95.81 208 PHE A N 1
ATOM 1598 C CA . PHE A 1 208 ? -22.456 -8.688 -6.980 1.00 95.81 208 PHE A CA 1
ATOM 1599 C C . PHE A 1 208 ? -21.234 -8.691 -7.906 1.00 95.81 208 PHE A C 1
ATOM 1601 O O . PHE A 1 208 ? -21.358 -8.335 -9.077 1.00 95.81 208 PHE A O 1
ATOM 1608 N N . LEU A 1 209 ? -20.087 -9.189 -7.445 1.00 97.25 209 LEU A N 1
ATOM 1609 C CA . LEU A 1 209 ? -18.890 -9.300 -8.282 1.00 97.25 209 LEU A CA 1
ATOM 1610 C C . LEU A 1 209 ? -19.080 -10.270 -9.460 1.00 97.25 209 LEU A C 1
ATOM 1612 O O . LEU A 1 209 ? -18.614 -9.976 -10.557 1.00 97.25 209 LEU A O 1
ATOM 1616 N N . LYS A 1 210 ? -19.825 -11.372 -9.288 1.00 96.88 210 LYS A N 1
ATOM 1617 C CA . LYS A 1 210 ? -20.214 -12.252 -10.408 1.00 96.88 210 LYS A CA 1
ATOM 1618 C C . LYS A 1 210 ? -20.993 -11.495 -11.483 1.00 96.88 210 LYS A C 1
ATOM 1620 O O . LYS A 1 210 ? -20.707 -11.660 -12.667 1.00 96.88 210 LYS A O 1
ATOM 1625 N N . SER A 1 211 ? -21.946 -10.648 -11.083 1.00 96.25 211 SER A N 1
ATOM 1626 C CA . SER A 1 211 ? -22.708 -9.820 -12.029 1.00 96.25 211 SER A CA 1
ATOM 1627 C C . SER A 1 211 ? -21.823 -8.798 -12.749 1.00 96.25 211 SER A C 1
ATOM 1629 O O . SER A 1 211 ? -21.968 -8.605 -13.952 1.00 96.25 211 SER A O 1
ATOM 1631 N N . VAL A 1 212 ? -20.853 -8.211 -12.038 1.00 97.00 212 VAL A N 1
ATOM 1632 C CA . VAL A 1 212 ? -19.866 -7.283 -12.604 1.00 97.00 212 VAL A CA 1
ATOM 1633 C C . VAL A 1 212 ? -19.008 -7.973 -13.664 1.00 97.00 212 VAL A C 1
ATOM 1635 O O . VAL A 1 212 ? -18.849 -7.434 -14.756 1.00 97.00 212 VAL A O 1
ATOM 1638 N N . ILE A 1 213 ? -18.499 -9.172 -13.368 1.00 96.31 213 ILE A N 1
ATOM 1639 C CA . ILE A 1 213 ? -17.683 -9.961 -14.300 1.00 96.31 213 ILE A CA 1
ATOM 1640 C C . ILE A 1 213 ? -18.505 -10.364 -15.529 1.00 96.31 213 ILE A C 1
ATOM 1642 O O . ILE A 1 213 ? -18.058 -10.155 -16.652 1.00 96.31 213 ILE A O 1
ATOM 1646 N N . GLY A 1 214 ? -19.706 -10.919 -15.328 1.00 95.75 214 GLY A N 1
ATOM 1647 C CA . GLY A 1 214 ? -20.552 -11.403 -16.423 1.00 95.75 214 GLY A CA 1
ATOM 1648 C C . GLY A 1 214 ? -21.115 -10.293 -17.315 1.00 95.75 214 GLY A C 1
ATOM 1649 O O . GLY A 1 214 ? -21.343 -10.526 -18.498 1.00 95.75 214 GLY A O 1
ATOM 1650 N N . GLY A 1 215 ? -21.332 -9.097 -16.760 1.00 95.12 215 GLY A N 1
ATOM 1651 C CA . GLY A 1 215 ? -21.857 -7.936 -17.483 1.00 95.12 215 GLY A CA 1
ATOM 1652 C C . GLY A 1 215 ? -20.799 -6.966 -18.014 1.00 95.12 215 GLY A C 1
ATOM 1653 O O . GLY A 1 215 ? -21.158 -6.036 -18.730 1.00 95.12 215 GLY A O 1
ATOM 1654 N N . GLY A 1 216 ? -19.520 -7.132 -17.656 1.00 94.94 216 GLY A N 1
ATOM 1655 C CA . GLY A 1 216 ? -18.477 -6.152 -17.984 1.00 94.94 216 GLY A CA 1
ATOM 1656 C C . GLY A 1 216 ? -18.723 -4.778 -17.339 1.00 94.94 216 GLY A C 1
ATOM 1657 O O . GLY A 1 216 ? -18.406 -3.740 -17.918 1.00 94.94 216 GLY A O 1
ATOM 1658 N N . THR A 1 217 ? -19.338 -4.753 -16.155 1.00 96.38 217 THR A N 1
ATOM 1659 C CA . THR A 1 217 ? -19.856 -3.528 -15.534 1.00 96.38 217 THR A CA 1
ATOM 1660 C C . THR A 1 217 ? -18.733 -2.646 -14.989 1.00 96.38 217 THR A C 1
ATOM 1662 O O . THR A 1 217 ? -18.061 -3.011 -14.027 1.00 96.38 217 THR A O 1
ATOM 1665 N N . THR A 1 218 ? -18.564 -1.442 -15.540 1.00 96.44 218 THR A N 1
ATOM 1666 C CA . THR A 1 218 ? -17.555 -0.464 -15.077 1.00 96.44 218 THR A CA 1
ATOM 1667 C C . THR A 1 218 ? -18.138 0.676 -14.237 1.00 96.44 218 THR A C 1
ATOM 1669 O O . THR A 1 218 ? -17.417 1.296 -13.452 1.00 96.44 218 THR A O 1
ATOM 1672 N N . VAL A 1 219 ? -19.444 0.929 -14.348 1.00 96.81 219 VAL A N 1
ATOM 1673 C CA . VAL A 1 219 ? -20.190 1.873 -13.501 1.00 96.81 219 VAL A CA 1
ATOM 1674 C C . VAL A 1 219 ? -20.889 1.089 -12.402 1.00 96.81 219 VAL A C 1
ATOM 1676 O O . VAL A 1 219 ? -21.645 0.167 -12.687 1.00 96.81 219 VAL A O 1
ATOM 1679 N N . VAL A 1 220 ? -20.621 1.434 -11.147 1.00 94.12 220 VAL A N 1
ATOM 1680 C CA . VAL A 1 220 ? -21.092 0.673 -9.990 1.00 94.12 220 VAL A CA 1
ATOM 1681 C C . VAL A 1 220 ? -22.071 1.511 -9.177 1.00 94.12 220 VAL A C 1
ATOM 1683 O O . VAL A 1 220 ? -21.690 2.534 -8.609 1.00 94.12 220 VAL A O 1
ATOM 1686 N N . ASP A 1 221 ? -23.315 1.045 -9.067 1.00 90.62 221 ASP A N 1
ATOM 1687 C CA . ASP A 1 221 ? -24.349 1.715 -8.261 1.00 90.62 221 ASP A CA 1
ATOM 1688 C C . ASP A 1 221 ? -24.134 1.519 -6.752 1.00 90.62 221 ASP A C 1
ATOM 1690 O O . ASP A 1 221 ? -24.549 2.335 -5.925 1.00 90.62 221 ASP A O 1
ATOM 1694 N N . ARG A 1 222 ? -23.444 0.436 -6.376 1.00 91.81 222 ARG A N 1
ATOM 1695 C CA . ARG A 1 222 ? -23.095 0.132 -4.987 1.00 91.81 222 ARG A CA 1
ATOM 1696 C C . ARG A 1 222 ? -22.028 1.100 -4.465 1.00 91.81 222 ARG A C 1
ATOM 1698 O O . ARG A 1 222 ? -21.068 1.442 -5.154 1.00 91.81 222 ARG A O 1
ATOM 1705 N N . ARG A 1 223 ? -22.164 1.488 -3.197 1.00 93.50 223 ARG A N 1
ATOM 1706 C CA . ARG A 1 223 ? -21.118 2.188 -2.437 1.00 93.50 223 ARG A CA 1
ATOM 1707 C C . ARG A 1 223 ? -19.896 1.286 -2.234 1.00 93.50 223 ARG A C 1
ATOM 1709 O O . ARG A 1 223 ? -20.055 0.060 -2.228 1.00 93.50 223 ARG A O 1
ATOM 1716 N N . PRO A 1 224 ? -18.691 1.853 -2.047 1.00 95.56 224 PRO A N 1
ATOM 1717 C CA . PRO A 1 224 ? -17.551 1.042 -1.657 1.00 95.56 224 PRO A CA 1
ATOM 1718 C C . PRO A 1 224 ? -17.876 0.314 -0.351 1.00 95.56 224 PRO A C 1
ATOM 1720 O O . PRO A 1 224 ? -18.447 0.876 0.581 1.00 95.56 224 PRO A O 1
ATOM 1723 N N . HIS A 1 225 ? -17.501 -0.956 -0.286 1.00 95.88 225 HIS A N 1
ATOM 1724 C CA . HIS A 1 225 ? -17.562 -1.730 0.942 1.00 95.88 225 HIS A CA 1
ATOM 1725 C C . HIS A 1 225 ? -16.669 -1.109 2.022 1.00 95.88 225 HIS A C 1
ATOM 1727 O O . HIS A 1 225 ? -17.080 -1.038 3.181 1.00 95.88 225 HIS A O 1
ATOM 1733 N N . ARG A 1 226 ? -15.478 -0.630 1.632 1.00 96.88 226 ARG A N 1
ATOM 1734 C CA . ARG A 1 226 ? -14.499 -0.034 2.541 1.00 96.88 226 ARG A CA 1
ATOM 1735 C C . ARG A 1 226 ? -13.942 1.295 2.048 1.00 96.88 226 ARG A C 1
ATOM 1737 O O . ARG A 1 226 ? -13.541 1.410 0.893 1.00 96.88 226 ARG A O 1
ATOM 1744 N N . ILE A 1 227 ? -13.823 2.255 2.962 1.00 96.94 227 ILE A N 1
ATOM 1745 C CA . ILE A 1 227 ? -13.102 3.514 2.740 1.00 96.94 227 ILE A CA 1
ATOM 1746 C C . ILE A 1 227 ? -11.849 3.551 3.624 1.00 96.94 227 ILE A C 1
ATOM 1748 O O . ILE A 1 227 ? -11.936 3.455 4.846 1.00 96.94 227 ILE A O 1
ATOM 1752 N N . LEU A 1 228 ? -10.679 3.694 3.008 1.00 97.62 228 LEU A N 1
ATOM 1753 C CA . LEU A 1 228 ? -9.391 3.916 3.654 1.00 97.62 228 LEU A CA 1
ATOM 1754 C C . LEU A 1 228 ? -9.114 5.414 3.783 1.00 97.62 228 LEU A C 1
ATOM 1756 O O . LEU A 1 228 ? -8.968 6.130 2.794 1.00 97.62 228 LEU A O 1
ATOM 1760 N N . MET A 1 229 ? -8.996 5.866 5.025 1.00 97.19 229 MET A N 1
ATOM 1761 C CA . MET A 1 229 ? -8.650 7.238 5.367 1.00 97.19 229 MET A CA 1
ATOM 1762 C C . MET A 1 229 ? -7.123 7.344 5.467 1.00 97.19 229 MET A C 1
ATOM 1764 O O . MET A 1 229 ? -6.531 6.671 6.306 1.00 97.19 229 MET A O 1
ATOM 1768 N N . SER A 1 230 ? -6.491 8.156 4.618 1.00 96.25 230 SER A N 1
ATOM 1769 C CA . SER A 1 230 ? -5.038 8.421 4.582 1.00 96.25 230 SER A CA 1
ATOM 1770 C C . SER A 1 230 ? -4.730 9.929 4.492 1.00 96.25 230 SER A C 1
ATOM 1772 O O . SER A 1 230 ? -3.629 10.319 4.095 1.00 96.25 230 SER A O 1
ATOM 1774 N N . GLN A 1 231 ? -5.702 10.782 4.827 1.00 95.44 231 GLN A N 1
ATOM 1775 C CA . GLN A 1 231 ? -5.652 12.230 4.620 1.00 95.44 231 GLN A CA 1
ATOM 1776 C C . GLN A 1 231 ? -4.798 12.997 5.637 1.00 95.44 231 GLN A C 1
ATOM 1778 O O . GLN A 1 231 ? -4.303 14.076 5.339 1.00 95.44 231 GLN A O 1
ATOM 1783 N N . ASP A 1 232 ? -4.590 12.445 6.832 1.00 97.31 232 ASP A N 1
ATOM 1784 C CA . ASP A 1 232 ? -3.686 13.034 7.818 1.00 97.31 232 ASP A CA 1
ATOM 1785 C C . ASP A 1 232 ? -2.404 12.201 7.915 1.00 97.31 232 ASP A C 1
ATOM 1787 O O . ASP A 1 232 ? -2.410 10.967 7.917 1.00 97.31 232 ASP A O 1
ATOM 1791 N N . ARG A 1 233 ? -1.268 12.891 7.965 1.00 96.56 233 ARG A N 1
ATOM 1792 C CA . ARG A 1 233 ? 0.058 12.290 8.133 1.00 96.56 233 ARG A CA 1
ATOM 1793 C C . ARG A 1 233 ? 0.524 12.332 9.582 1.00 96.56 233 ARG A C 1
ATOM 1795 O O . ARG A 1 233 ? 1.557 11.733 9.875 1.00 96.56 233 ARG A O 1
ATOM 1802 N N . SER A 1 234 ? -0.209 12.984 10.480 1.00 98.19 234 SER A N 1
ATOM 1803 C CA . SER A 1 234 ? 0.164 13.154 11.884 1.00 98.19 234 SER A CA 1
ATOM 1804 C C . SER A 1 234 ? 0.428 11.824 12.588 1.00 98.19 234 SER A C 1
ATOM 1806 O O . SER A 1 234 ? -0.354 10.883 12.469 1.00 98.19 234 SER A O 1
ATOM 1808 N N . CYS A 1 235 ? 1.535 11.728 13.323 1.00 97.75 235 CYS A N 1
ATOM 1809 C CA . CYS A 1 235 ? 1.908 10.535 14.085 1.00 97.75 235 CYS A CA 1
ATOM 1810 C C . CYS A 1 235 ? 2.720 10.926 15.318 1.00 97.75 235 CYS A C 1
ATOM 1812 O O . CYS A 1 235 ? 3.450 11.910 15.293 1.00 97.75 235 CYS A O 1
ATOM 1814 N N . ASN A 1 236 ? 2.652 10.112 16.369 1.00 97.56 236 ASN A N 1
ATOM 1815 C CA . ASN A 1 236 ? 3.488 10.247 17.562 1.00 97.56 236 ASN A CA 1
ATOM 1816 C C . ASN A 1 236 ? 4.901 9.646 17.404 1.00 97.56 236 ASN A C 1
ATOM 1818 O O . ASN A 1 236 ? 5.680 9.707 18.350 1.00 97.56 236 ASN A O 1
ATOM 1822 N N . LEU A 1 237 ? 5.214 9.046 16.249 1.00 97.69 237 LEU A N 1
ATOM 1823 C CA . LEU A 1 237 ? 6.511 8.445 15.921 1.00 97.69 237 LEU A CA 1
ATOM 1824 C C . LEU A 1 237 ? 7.112 9.069 14.656 1.00 97.69 237 LEU A C 1
ATOM 1826 O O . LEU A 1 237 ? 6.390 9.571 13.791 1.00 97.69 237 LEU A O 1
ATOM 1830 N N . SER A 1 238 ? 8.432 8.945 14.512 1.00 96.56 238 SER A N 1
ATOM 1831 C CA . SER A 1 238 ? 9.206 9.375 13.337 1.00 96.56 238 SER A CA 1
ATOM 1832 C C . SER A 1 238 ? 9.973 8.211 12.696 1.00 96.56 238 SER A C 1
ATOM 1834 O O . SER A 1 238 ? 11.178 8.287 12.462 1.00 96.56 238 SER A O 1
ATOM 1836 N N . CYS A 1 239 ? 9.266 7.103 12.437 1.00 96.62 239 CYS A N 1
ATOM 1837 C CA . CYS A 1 239 ? 9.827 5.898 11.816 1.00 96.62 239 CYS A CA 1
ATOM 1838 C C . CYS A 1 239 ? 10.537 6.238 10.485 1.00 96.62 239 CYS A C 1
ATOM 1840 O O . CYS A 1 239 ? 9.865 6.770 9.591 1.00 96.62 239 CYS A O 1
ATOM 1842 N N . PRO A 1 240 ? 11.833 5.896 10.306 1.00 94.88 240 PRO A N 1
ATOM 1843 C CA . PRO A 1 240 ? 12.613 6.309 9.132 1.00 94.88 240 PRO A CA 1
ATOM 1844 C C . PRO A 1 240 ? 12.037 5.860 7.784 1.00 94.88 240 PRO A C 1
ATOM 1846 O O . PRO A 1 240 ? 12.155 6.574 6.795 1.00 94.88 240 PRO A O 1
ATOM 1849 N N . SER A 1 241 ? 11.373 4.700 7.738 1.00 93.88 241 SER A N 1
ATOM 1850 C CA . SER A 1 241 ? 10.713 4.180 6.530 1.00 93.88 241 SER A CA 1
ATOM 1851 C C . SER A 1 241 ? 9.460 4.961 6.122 1.00 93.88 241 SER A C 1
ATOM 1853 O O . SER A 1 241 ? 8.967 4.784 5.012 1.00 93.88 241 SER A O 1
ATOM 1855 N N . CYS A 1 242 ? 8.922 5.808 7.004 1.00 93.50 242 CYS A N 1
ATOM 1856 C CA . CYS A 1 242 ? 7.697 6.567 6.759 1.00 93.50 242 CYS A CA 1
ATOM 1857 C C . CYS A 1 242 ? 7.936 8.074 6.624 1.00 93.50 242 CYS A C 1
ATOM 1859 O O . CYS A 1 242 ? 7.173 8.749 5.933 1.00 93.50 242 CYS A O 1
ATOM 1861 N N . ARG A 1 243 ? 8.914 8.621 7.357 1.00 93.69 243 ARG A N 1
ATOM 1862 C CA . ARG A 1 243 ? 9.172 10.064 7.463 1.00 93.69 243 ARG A CA 1
ATOM 1863 C C . ARG A 1 243 ? 10.552 10.342 8.052 1.00 93.69 243 ARG A C 1
ATOM 1865 O O . ARG A 1 243 ? 11.080 9.528 8.803 1.00 93.69 243 ARG A O 1
ATOM 1872 N N . GLN A 1 244 ? 11.090 11.523 7.766 1.00 91.00 244 GLN A N 1
ATOM 1873 C CA . GLN A 1 244 ? 12.373 11.965 8.322 1.00 91.00 244 GLN A CA 1
ATOM 1874 C C . GLN A 1 244 ? 12.222 12.591 9.719 1.00 91.00 244 GLN A C 1
ATOM 1876 O O . GLN A 1 244 ? 13.093 12.423 10.574 1.00 91.00 244 GLN A O 1
ATOM 1881 N N . GLU A 1 245 ? 11.082 13.232 9.979 1.00 94.69 245 GLU A N 1
ATOM 1882 C CA . GLU A 1 245 ? 10.788 13.949 11.221 1.00 94.69 245 GLU A CA 1
ATOM 1883 C C . GLU A 1 245 ? 9.377 13.664 11.752 1.00 94.69 245 GLU A C 1
ATOM 1885 O O . GLU A 1 245 ? 8.558 12.996 11.109 1.00 94.69 245 GLU A O 1
ATOM 1890 N N . LEU A 1 246 ? 9.097 14.137 12.968 1.00 95.81 246 LEU A N 1
ATOM 1891 C CA . LEU A 1 246 ? 7.761 14.050 13.547 1.00 95.81 246 LEU A CA 1
ATOM 1892 C C . LEU A 1 246 ? 6.812 14.959 12.758 1.00 95.81 246 LEU A C 1
ATOM 1894 O O . LEU A 1 246 ? 7.107 16.128 12.546 1.00 95.81 246 LEU A O 1
ATOM 1898 N N . ILE A 1 247 ? 5.657 14.428 12.361 1.00 96.25 247 ILE A N 1
ATOM 1899 C CA . ILE A 1 247 ? 4.628 15.196 11.653 1.00 96.25 247 ILE A CA 1
ATOM 1900 C C . ILE A 1 247 ? 3.443 15.338 12.596 1.00 96.25 247 ILE A C 1
ATOM 1902 O O . ILE A 1 247 ? 2.926 14.328 13.079 1.00 96.25 247 ILE A O 1
ATOM 1906 N N . VAL A 1 248 ? 3.017 16.575 12.838 1.00 96.75 248 VAL A N 1
ATOM 1907 C CA . VAL A 1 248 ? 1.829 16.910 13.625 1.00 96.75 248 VAL A CA 1
ATOM 1908 C C . VAL A 1 248 ? 1.114 18.052 12.917 1.00 96.75 248 VAL A C 1
ATOM 1910 O O . VAL A 1 248 ? 1.689 19.123 12.754 1.00 96.75 248 VAL A O 1
ATOM 1913 N N . ALA A 1 249 ? -0.125 17.815 12.497 1.00 96.25 249 ALA A N 1
ATOM 1914 C CA . ALA A 1 249 ? -0.957 18.829 11.873 1.00 96.25 249 ALA A CA 1
ATOM 1915 C C . ALA A 1 249 ? -1.263 19.961 12.863 1.00 96.25 249 ALA A C 1
ATOM 1917 O O . ALA A 1 249 ? -1.594 19.731 14.033 1.00 96.25 249 ALA A O 1
ATOM 1918 N N . SER A 1 250 ? -1.173 21.190 12.369 1.00 97.19 250 SER A N 1
ATOM 1919 C CA . SER A 1 250 ? -1.633 22.387 13.059 1.00 97.19 250 SER A CA 1
ATOM 1920 C C . SER A 1 250 ? -3.146 22.354 13.272 1.00 97.19 250 SER A C 1
ATOM 1922 O O . SER A 1 250 ? -3.877 21.551 12.687 1.00 97.19 250 SER A O 1
ATOM 1924 N N . ARG A 1 251 ? -3.649 23.256 14.119 1.00 95.81 251 ARG A N 1
ATOM 1925 C CA . ARG A 1 251 ? -5.084 23.316 14.386 1.00 95.81 251 ARG A CA 1
ATOM 1926 C C . ARG A 1 251 ? -5.897 23.654 13.131 1.00 95.81 251 ARG A C 1
ATOM 1928 O O . ARG A 1 251 ? -6.911 23.007 12.897 1.00 95.81 251 ARG A O 1
ATOM 1935 N N . ASP A 1 252 ? -5.413 24.590 12.323 1.00 97.06 252 ASP A N 1
ATOM 1936 C CA . ASP A 1 252 ? -6.068 24.995 11.078 1.00 97.06 252 ASP A CA 1
ATOM 1937 C C . ASP A 1 252 ? -6.099 23.850 10.060 1.00 97.06 252 ASP A C 1
ATOM 1939 O O . ASP A 1 252 ? -7.108 23.642 9.393 1.00 97.06 252 ASP A O 1
ATOM 1943 N N . GLU A 1 253 ? -5.019 23.069 9.955 1.00 96.56 253 GLU A N 1
ATOM 1944 C CA . GLU A 1 253 ? -4.994 21.873 9.105 1.00 96.56 253 GLU A CA 1
ATOM 1945 C C . GLU A 1 253 ? -5.986 20.815 9.596 1.00 96.56 253 GLU A C 1
ATOM 1947 O O . GLU A 1 253 ? -6.731 20.264 8.790 1.00 96.56 253 GLU A O 1
ATOM 1952 N N . VAL A 1 254 ? -6.049 20.561 10.908 1.00 97.38 254 VAL A N 1
ATOM 1953 C CA . VAL A 1 254 ? -7.030 19.632 11.492 1.00 97.38 254 VAL A CA 1
ATOM 1954 C C . VAL A 1 254 ? -8.460 20.081 11.200 1.00 97.38 254 VAL A C 1
ATOM 1956 O O . VAL A 1 254 ? -9.272 19.258 10.789 1.00 97.38 254 VAL A O 1
ATOM 1959 N N . ASP A 1 255 ? -8.772 21.363 11.392 1.00 96.88 255 ASP A N 1
ATOM 1960 C CA . ASP A 1 255 ? -10.125 21.877 11.175 1.00 96.88 255 ASP A CA 1
ATOM 1961 C C . ASP A 1 255 ? -10.495 21.825 9.670 1.00 96.88 255 ASP A C 1
ATOM 1963 O O . ASP A 1 255 ? -11.596 21.391 9.332 1.00 96.88 255 ASP A O 1
ATOM 1967 N N . ARG A 1 256 ? -9.553 22.099 8.747 1.00 95.94 256 ARG A N 1
ATOM 1968 C CA . ARG A 1 256 ? -9.756 21.883 7.295 1.00 95.94 256 ARG A CA 1
ATOM 1969 C C . ARG A 1 256 ? -10.032 20.420 6.945 1.00 95.94 256 ARG A C 1
ATOM 1971 O O . ARG A 1 256 ? -10.931 20.138 6.155 1.00 95.94 256 ARG A O 1
ATOM 1978 N N . LEU A 1 257 ? -9.264 19.488 7.512 1.00 96.00 257 LEU A N 1
ATOM 1979 C CA . LEU A 1 257 ? -9.460 18.054 7.283 1.00 96.00 257 LEU A CA 1
ATOM 1980 C C . LEU A 1 257 ? -10.808 17.578 7.844 1.00 96.00 257 LEU A C 1
ATOM 1982 O O . LEU A 1 257 ? -11.506 16.803 7.189 1.00 96.00 257 LEU A O 1
ATOM 1986 N N . ASP A 1 258 ? -11.195 18.051 9.032 1.00 96.56 258 ASP A N 1
ATOM 1987 C CA . ASP A 1 258 ? -12.501 17.764 9.634 1.00 96.56 258 ASP A CA 1
ATOM 1988 C C . ASP A 1 258 ? -13.644 18.249 8.725 1.00 96.56 258 ASP A C 1
ATOM 1990 O O . ASP A 1 258 ? -14.598 17.505 8.484 1.00 96.56 258 ASP A O 1
ATOM 1994 N N . ASP A 1 259 ? -13.545 19.466 8.186 1.00 95.50 259 ASP A N 1
ATOM 1995 C CA . ASP A 1 259 ? -14.555 20.045 7.293 1.00 95.50 259 ASP A CA 1
ATOM 1996 C C . ASP A 1 259 ? -14.634 19.312 5.946 1.00 95.50 259 ASP A C 1
ATOM 1998 O O . ASP A 1 259 ? -15.731 19.038 5.442 1.00 95.50 259 ASP A O 1
ATOM 2002 N N . MET A 1 260 ? -13.490 18.910 5.387 1.00 94.81 260 MET A N 1
ATOM 2003 C CA . MET A 1 260 ? -13.427 18.080 4.182 1.00 94.81 260 MET A CA 1
ATOM 2004 C C . MET A 1 260 ? -14.143 16.739 4.398 1.00 94.81 260 MET A C 1
ATOM 2006 O O . MET A 1 260 ? -14.993 16.353 3.595 1.00 94.81 260 MET A O 1
ATOM 2010 N N . VAL A 1 261 ? -13.862 16.030 5.497 1.00 94.62 261 VAL A N 1
ATOM 2011 C CA . VAL A 1 261 ? -14.521 14.746 5.789 1.00 94.62 261 VAL A CA 1
ATOM 2012 C C . VAL A 1 261 ? -16.023 14.940 6.010 1.00 94.62 261 VAL A C 1
ATOM 2014 O O . VAL A 1 261 ? -16.825 14.183 5.457 1.00 94.62 261 VAL A O 1
ATOM 2017 N N . LYS A 1 262 ? -16.429 15.957 6.777 1.00 94.25 262 LYS A N 1
ATOM 2018 C CA . LYS A 1 262 ? -17.849 16.236 7.041 1.00 94.25 262 LYS A CA 1
ATOM 2019 C C . LYS A 1 262 ? -18.631 16.545 5.770 1.00 94.25 262 LYS A C 1
ATOM 2021 O O . LYS A 1 262 ? -19.768 16.101 5.638 1.00 94.25 262 LYS A O 1
ATOM 2026 N N . SER A 1 263 ? -18.039 17.302 4.850 1.00 93.31 263 SER A N 1
ATOM 2027 C CA . SER A 1 263 ? -18.705 17.723 3.615 1.00 93.31 263 SER A CA 1
ATOM 2028 C C . SER A 1 263 ? -18.691 16.654 2.521 1.00 93.31 263 SER A C 1
ATOM 2030 O O . SER A 1 263 ? -19.679 16.526 1.801 1.00 93.31 263 SER A O 1
ATOM 2032 N N . GLN A 1 264 ? -17.611 15.876 2.400 1.00 93.38 264 GLN A N 1
ATOM 2033 C CA . GLN A 1 264 ? -17.424 14.931 1.291 1.00 93.38 264 GLN A CA 1
ATOM 2034 C C . GLN A 1 264 ? -17.667 13.472 1.674 1.00 93.38 264 GLN A C 1
ATOM 2036 O O . GLN A 1 264 ? -18.235 12.712 0.893 1.00 93.38 264 GLN A O 1
ATOM 2041 N N . VAL A 1 265 ? -17.231 13.062 2.866 1.00 93.69 265 VAL A N 1
ATOM 2042 C CA . VAL A 1 265 ? -17.192 11.646 3.253 1.00 93.69 265 VAL A CA 1
ATOM 2043 C C . VAL A 1 265 ? -18.452 11.251 4.003 1.00 93.69 265 VAL A C 1
ATOM 2045 O O . VAL A 1 265 ? -19.082 10.272 3.621 1.00 93.69 265 VAL A O 1
ATOM 2048 N N . TYR A 1 266 ? -18.870 12.012 5.021 1.00 93.56 266 TYR A N 1
ATOM 2049 C CA . TYR A 1 266 ? -20.051 11.662 5.828 1.00 93.56 266 TYR A CA 1
ATOM 2050 C C . TYR A 1 266 ? -21.332 11.455 4.998 1.00 93.56 266 TYR A C 1
ATOM 2052 O O . TYR A 1 266 ? -22.014 10.457 5.236 1.00 93.56 266 TYR A O 1
ATOM 2060 N N . PRO A 1 267 ? -21.644 12.282 3.977 1.00 91.44 267 PRO A N 1
ATOM 2061 C CA . PRO A 1 267 ? -22.809 12.053 3.116 1.00 91.44 267 PRO A CA 1
ATOM 2062 C C . PRO A 1 267 ? -22.707 10.789 2.248 1.00 91.44 267 PRO A C 1
ATOM 2064 O O . PRO A 1 267 ? -23.706 10.339 1.694 1.00 91.44 267 PRO A O 1
ATOM 2067 N N . PHE A 1 268 ? -21.504 10.231 2.103 1.00 92.06 268 PHE A N 1
ATOM 2068 C CA . PHE A 1 268 ? -21.210 9.058 1.284 1.00 92.06 268 PHE A CA 1
ATOM 2069 C C . PHE A 1 268 ? -21.076 7.762 2.107 1.00 92.06 268 PHE A C 1
ATOM 2071 O O . PHE A 1 268 ? -20.869 6.699 1.527 1.00 92.06 268 PHE A O 1
ATOM 2078 N N . LEU A 1 269 ? -21.210 7.827 3.440 1.00 91.94 269 LEU A N 1
ATOM 2079 C CA . LEU A 1 269 ? -21.053 6.669 4.334 1.00 91.94 269 LEU A CA 1
ATOM 2080 C C . LEU A 1 269 ? -22.253 5.717 4.354 1.00 91.94 269 LEU A C 1
ATOM 2082 O O . LEU A 1 269 ? -22.094 4.566 4.759 1.00 91.94 269 LEU A O 1
ATOM 2086 N N . ASP A 1 270 ? -23.443 6.165 3.950 1.00 89.31 270 ASP A N 1
ATOM 2087 C CA . ASP A 1 270 ? -24.605 5.275 3.889 1.00 89.31 270 ASP A CA 1
ATOM 2088 C C . ASP A 1 270 ? -24.338 4.130 2.902 1.00 89.31 270 ASP A C 1
ATOM 2090 O O . ASP A 1 270 ? -23.941 4.371 1.764 1.00 89.31 270 ASP A O 1
ATOM 2094 N N . GLY A 1 271 ? -24.495 2.882 3.350 1.00 88.38 271 GLY A N 1
ATOM 2095 C CA . GLY A 1 271 ? -24.136 1.677 2.590 1.00 88.38 271 GLY A CA 1
ATOM 2096 C C . GLY A 1 271 ? -22.655 1.256 2.634 1.00 88.38 271 GLY A C 1
ATOM 2097 O O . GLY A 1 271 ? -22.323 0.207 2.076 1.00 88.38 271 GLY A O 1
ATOM 2098 N N . VAL A 1 272 ? -21.773 2.010 3.303 1.00 93.69 272 VAL A N 1
ATOM 2099 C CA . VAL A 1 272 ? -20.369 1.621 3.547 1.00 93.69 272 VAL A CA 1
ATOM 2100 C C . VAL A 1 272 ? -20.292 0.704 4.770 1.00 93.69 272 VAL A C 1
ATOM 2102 O O . VAL A 1 272 ? -20.852 1.000 5.826 1.00 93.69 272 VAL A O 1
ATOM 2105 N N . ALA A 1 273 ? -19.587 -0.422 4.645 1.00 94.19 273 ALA A N 1
ATOM 2106 C CA . ALA A 1 273 ? -19.500 -1.427 5.705 1.00 94.19 273 ALA A CA 1
ATOM 2107 C C . ALA A 1 273 ? -18.306 -1.215 6.645 1.00 94.19 273 ALA A C 1
ATOM 2109 O O . ALA A 1 273 ? -18.381 -1.567 7.821 1.00 94.19 273 ALA A O 1
ATOM 2110 N N . GLU A 1 274 ? -17.205 -0.654 6.148 1.00 95.75 274 GLU A N 1
ATOM 2111 C CA . GLU A 1 274 ? -15.977 -0.498 6.924 1.00 95.75 274 GLU A CA 1
ATOM 2112 C C . GLU A 1 274 ? -15.261 0.821 6.615 1.00 95.75 274 GLU A C 1
ATOM 2114 O O . GLU A 1 274 ? -15.138 1.235 5.462 1.00 95.75 274 GLU A O 1
ATOM 2119 N N . VAL A 1 275 ? -14.732 1.472 7.650 1.00 96.94 275 VAL A N 1
ATOM 2120 C CA . VAL A 1 275 ? -13.770 2.568 7.508 1.00 96.94 275 VAL A CA 1
ATOM 2121 C C . VAL A 1 275 ? -12.449 2.131 8.116 1.00 96.94 275 VAL A C 1
ATOM 2123 O O . VAL A 1 275 ? -12.379 1.750 9.286 1.00 96.94 275 VAL A O 1
ATOM 2126 N N . LYS A 1 276 ? -11.388 2.200 7.316 1.00 97.56 276 LYS A N 1
ATOM 2127 C CA . LYS A 1 276 ? -10.031 1.914 7.759 1.00 97.56 276 LYS A CA 1
ATOM 2128 C C . LYS A 1 276 ? -9.330 3.208 8.159 1.00 97.56 276 LYS A C 1
ATOM 2130 O O . LYS A 1 276 ? -9.163 4.107 7.336 1.00 97.56 276 LYS A O 1
ATOM 2135 N N . VAL A 1 277 ? -8.876 3.268 9.409 1.00 96.12 277 VAL A N 1
ATOM 2136 C CA . VAL A 1 277 ? -8.078 4.368 9.962 1.00 96.12 277 VAL A CA 1
ATOM 2137 C C . VAL A 1 277 ? -6.786 3.771 10.534 1.00 96.12 277 VAL A C 1
ATOM 2139 O O . VAL A 1 277 ? -6.809 3.097 11.555 1.00 96.12 277 VAL A O 1
ATOM 2142 N N . THR A 1 278 ? -5.632 3.939 9.904 1.00 92.88 278 THR A N 1
ATOM 2143 C CA . THR A 1 278 ? -5.374 4.787 8.729 1.00 92.88 278 THR A CA 1
ATOM 2144 C C . THR A 1 278 ? -4.288 4.181 7.845 1.00 92.88 278 THR A C 1
ATOM 2146 O O . THR A 1 278 ? -3.523 3.325 8.281 1.00 92.88 278 THR A O 1
ATOM 2149 N N . GLY A 1 279 ? -4.242 4.595 6.578 1.00 86.19 279 GLY A N 1
ATOM 2150 C CA . GLY A 1 279 ? -3.152 4.271 5.651 1.00 86.19 279 GLY A CA 1
ATOM 2151 C C . GLY A 1 279 ? -1.984 5.265 5.714 1.00 86.19 279 GLY A C 1
ATOM 2152 O O . GLY A 1 279 ? -0.997 5.108 4.998 1.00 86.19 279 GLY A O 1
ATOM 2153 N N . SER A 1 280 ? -2.078 6.293 6.562 1.00 90.00 280 SER A N 1
ATOM 2154 C CA . SER A 1 280 ? -1.065 7.333 6.779 1.00 90.00 280 SER A CA 1
ATOM 2155 C C . SER A 1 280 ? -1.131 7.883 8.210 1.00 90.00 280 SER A C 1
ATOM 2157 O O . SER A 1 280 ? -2.198 7.939 8.803 1.00 90.00 280 SER A O 1
ATOM 2159 N N . GLY A 1 281 ? -0.016 8.340 8.784 1.00 95.06 281 GLY A N 1
ATOM 2160 C CA . GLY A 1 281 ? -0.030 8.832 10.170 1.00 95.06 281 GLY A CA 1
ATOM 2161 C C . GLY A 1 281 ? -0.299 7.720 11.194 1.00 95.06 281 GLY A C 1
ATOM 2162 O O . GLY A 1 281 ? 0.094 6.577 10.974 1.00 95.06 281 GLY A O 1
ATOM 2163 N N . ASP A 1 282 ? -0.922 8.064 12.321 1.00 98.00 282 ASP A N 1
ATOM 2164 C CA . ASP A 1 282 ? -1.409 7.115 13.331 1.00 98.00 282 ASP A CA 1
ATOM 2165 C C . ASP A 1 282 ? -2.792 7.546 13.866 1.00 98.00 282 ASP A C 1
ATOM 2167 O O . ASP A 1 282 ? -2.981 8.733 14.154 1.00 98.00 282 ASP A O 1
ATOM 2171 N N . PRO A 1 283 ? -3.758 6.618 14.032 1.00 97.44 283 PRO A N 1
ATOM 2172 C CA . PRO A 1 283 ? -5.128 6.952 14.431 1.00 97.44 283 PRO A CA 1
ATOM 2173 C C . PRO A 1 283 ? -5.225 7.598 15.817 1.00 97.44 283 PRO A C 1
ATOM 2175 O O . PRO A 1 283 ? -6.150 8.368 16.067 1.00 97.44 283 PRO A O 1
ATOM 2178 N N . PHE A 1 284 ? -4.283 7.304 16.716 1.00 97.75 284 PHE A N 1
ATOM 2179 C CA . PHE A 1 284 ? -4.268 7.807 18.089 1.00 97.75 284 PHE A CA 1
ATOM 2180 C C . PHE A 1 284 ? -3.286 8.973 18.265 1.00 97.75 284 PHE A C 1
ATOM 2182 O O . PHE A 1 284 ? -3.500 9.830 19.124 1.00 97.75 284 PHE A O 1
ATOM 2189 N N . GLY A 1 285 ? -2.240 9.041 17.435 1.00 96.94 285 GLY A N 1
ATOM 2190 C CA . GLY A 1 285 ? -1.319 10.178 17.353 1.00 96.94 285 GLY A CA 1
ATOM 2191 C C . GLY A 1 285 ? -1.908 11.406 16.647 1.00 96.94 285 GLY A C 1
ATOM 2192 O O . GLY A 1 285 ? -1.531 12.533 16.960 1.00 96.94 285 GLY A O 1
ATOM 2193 N N . SER A 1 286 ? -2.860 11.215 15.733 1.00 98.00 286 SER A N 1
ATOM 2194 C CA . SER A 1 286 ? -3.560 12.297 15.034 1.00 98.00 286 SER A CA 1
ATOM 2195 C C . SER A 1 286 ? -4.732 12.851 15.856 1.00 98.00 286 SER A C 1
ATOM 2197 O O . SER A 1 286 ? -5.551 12.111 16.404 1.00 98.00 286 SER A O 1
ATOM 2199 N N . LEU A 1 287 ? -4.858 14.181 15.945 1.00 97.62 287 LEU A N 1
ATOM 2200 C CA . LEU A 1 287 ? -6.061 14.806 16.510 1.00 97.62 287 LEU A CA 1
ATOM 2201 C C . LEU A 1 287 ? -7.269 14.649 15.574 1.00 97.62 287 LEU A C 1
ATOM 2203 O O . LEU A 1 287 ? -8.361 14.349 16.058 1.00 97.62 287 LEU A O 1
ATOM 2207 N N . HIS A 1 288 ? -7.060 14.810 14.267 1.00 97.69 288 HIS A N 1
ATOM 2208 C CA . HIS A 1 288 ? -8.091 14.654 13.243 1.00 97.69 288 HIS A CA 1
ATOM 2209 C C . HIS A 1 288 ? -8.698 13.244 13.267 1.00 97.69 288 HIS A C 1
ATOM 2211 O O . HIS A 1 288 ? -9.908 13.090 13.424 1.00 97.69 288 HIS A O 1
ATOM 2217 N N . PHE A 1 289 ? -7.877 12.189 13.231 1.00 97.94 289 PHE A N 1
ATOM 2218 C CA . PHE A 1 289 ? -8.394 10.818 13.241 1.00 97.94 289 PHE A CA 1
ATOM 2219 C C . PHE A 1 289 ? -9.116 10.459 14.540 1.00 97.94 289 PHE A C 1
ATOM 2221 O O . PHE A 1 289 ? -10.142 9.783 14.492 1.00 97.94 289 PHE A O 1
ATOM 2228 N N . ARG A 1 290 ? -8.671 10.962 15.698 1.00 97.31 290 ARG A N 1
ATOM 2229 C CA . ARG A 1 290 ? -9.415 10.784 16.956 1.00 97.31 290 ARG A CA 1
ATOM 2230 C C . ARG A 1 290 ? -10.798 11.437 16.917 1.00 97.31 290 ARG A C 1
ATOM 2232 O O . ARG A 1 290 ? -11.744 10.867 17.461 1.00 97.31 290 ARG A O 1
ATOM 2239 N N . ARG A 1 291 ? -10.933 12.612 16.289 1.00 96.44 291 ARG A N 1
ATOM 2240 C CA . ARG A 1 291 ? -12.239 13.264 16.078 1.00 96.44 291 ARG A CA 1
ATOM 2241 C C . ARG A 1 291 ? -13.105 12.461 15.122 1.00 96.44 291 ARG A C 1
ATOM 2243 O O . ARG A 1 291 ? -14.223 12.122 15.483 1.00 96.44 291 ARG A O 1
ATOM 2250 N N . LEU A 1 292 ? -12.547 12.060 13.984 1.00 95.75 292 LEU A N 1
ATOM 2251 C CA . LEU A 1 292 ? -13.218 11.225 12.993 1.00 95.75 292 LEU A CA 1
ATOM 2252 C C . LEU A 1 292 ? -13.754 9.921 13.605 1.00 95.75 292 LEU A C 1
ATOM 2254 O O . LEU A 1 292 ? -14.929 9.607 13.457 1.00 95.75 292 LEU A O 1
ATOM 2258 N N . ILE A 1 293 ? -12.933 9.184 14.358 1.00 95.75 293 ILE A N 1
ATOM 2259 C CA . ILE A 1 293 ? -13.340 7.936 15.027 1.00 95.75 293 ILE A CA 1
ATOM 2260 C C . ILE A 1 293 ? -14.514 8.169 15.991 1.00 95.75 293 ILE A C 1
ATOM 2262 O O . ILE A 1 293 ? -15.437 7.345 16.058 1.00 95.75 293 ILE A O 1
ATOM 2266 N N . ARG A 1 294 ? -14.489 9.282 16.736 1.00 93.44 294 ARG A N 1
ATOM 2267 C CA . ARG A 1 294 ? -15.563 9.664 17.659 1.00 93.44 294 ARG A CA 1
ATOM 2268 C C . ARG A 1 294 ? -16.843 10.009 16.904 1.00 93.44 294 ARG A C 1
ATOM 2270 O O . ARG A 1 294 ? -17.890 9.452 17.221 1.00 93.44 294 ARG A O 1
ATOM 2277 N N . ASP A 1 295 ? -16.748 10.865 15.894 1.00 92.31 295 ASP A N 1
ATOM 2278 C CA . ASP A 1 295 ? -17.873 11.292 15.063 1.00 92.31 295 ASP A CA 1
ATOM 2279 C C . ASP A 1 295 ? -18.558 10.089 14.411 1.00 92.31 295 ASP A C 1
ATOM 2281 O O . ASP A 1 295 ? -19.769 9.928 14.562 1.00 92.31 295 ASP A O 1
ATOM 2285 N N . LEU A 1 296 ? -17.785 9.170 13.814 1.00 91.62 296 LEU A N 1
ATOM 2286 C CA . LEU A 1 296 ? -18.293 7.917 13.241 1.00 91.62 296 LEU A CA 1
ATOM 2287 C C . LEU A 1 296 ? -19.090 7.070 14.248 1.00 91.62 296 LEU A C 1
ATOM 2289 O O . LEU A 1 296 ? -19.906 6.253 13.842 1.00 91.62 296 LEU A O 1
ATOM 2293 N N . GLY A 1 297 ? -18.856 7.228 15.555 1.00 83.75 297 GLY A N 1
ATOM 2294 C CA . GLY A 1 297 ? -19.599 6.511 16.599 1.00 83.75 297 GLY A CA 1
ATOM 2295 C C . GLY A 1 297 ? -20.943 7.133 16.919 1.00 83.75 297 GLY A C 1
ATOM 2296 O O . GLY A 1 297 ? -21.853 6.453 17.382 1.00 83.75 297 GLY A O 1
ATOM 2297 N N . THR A 1 298 ? -21.069 8.428 16.651 1.00 82.12 298 THR A N 1
ATOM 2298 C CA . THR A 1 298 ? -22.296 9.194 16.879 1.00 82.12 298 THR A CA 1
ATOM 2299 C C . THR A 1 298 ? -23.230 9.196 15.677 1.00 82.12 298 THR A C 1
ATOM 2301 O O . THR A 1 298 ? -24.433 9.411 15.847 1.00 82.12 298 THR A O 1
ATOM 2304 N N . LEU A 1 299 ? -22.704 8.920 14.479 1.00 77.81 299 LEU A N 1
ATOM 2305 C CA . LEU A 1 299 ? -23.492 8.743 13.263 1.00 77.81 299 LEU A CA 1
ATOM 2306 C C . LEU A 1 299 ? -24.351 7.470 13.413 1.00 77.81 299 LEU A C 1
ATOM 2308 O O . LEU A 1 299 ? -23.895 6.343 13.215 1.00 77.81 299 LEU A O 1
ATOM 2312 N N . ARG A 1 300 ? -25.592 7.665 13.884 1.00 51.75 300 ARG A N 1
ATOM 2313 C CA . ARG A 1 300 ? -26.498 6.607 14.359 1.00 51.75 300 ARG A CA 1
ATOM 2314 C C . ARG A 1 300 ? -26.851 5.600 13.265 1.00 51.75 300 ARG A C 1
ATOM 2316 O O . ARG A 1 300 ? -27.153 5.978 12.141 1.00 51.75 300 ARG A O 1
ATOM 2323 N N . GLY A 1 301 ? -26.933 4.327 13.655 1.00 58.22 301 GLY A N 1
ATOM 2324 C CA . GLY A 1 301 ? -27.551 3.262 12.856 1.00 58.22 301 GLY A CA 1
ATOM 2325 C C . GLY A 1 301 ? -26.640 2.584 11.836 1.00 58.22 301 GLY A C 1
ATOM 2326 O O . GLY A 1 301 ? -27.084 1.652 11.173 1.00 58.22 301 GLY A O 1
ATOM 2327 N N . SER A 1 302 ? -25.377 2.996 11.716 1.00 60.88 302 SER A N 1
ATOM 2328 C CA . SER A 1 302 ? -24.471 2.347 10.775 1.00 60.88 302 SER A CA 1
ATOM 2329 C C . SER A 1 302 ? -24.014 0.986 11.318 1.00 60.88 302 SER A C 1
ATOM 2331 O O . SER A 1 302 ? -23.472 0.867 12.415 1.00 60.88 302 SER A O 1
ATOM 2333 N N . SER A 1 303 ? -24.184 -0.068 10.517 1.00 79.44 303 SER A N 1
ATOM 2334 C CA . SER A 1 303 ? -23.475 -1.346 10.678 1.00 79.44 303 SER A CA 1
ATOM 2335 C C . SER A 1 303 ? -21.969 -1.220 10.392 1.00 79.44 303 SER A C 1
ATOM 2337 O O . SER A 1 303 ? -21.274 -2.231 10.295 1.00 79.44 303 SER A O 1
ATOM 2339 N N . LEU A 1 304 ? -21.484 0.014 10.222 1.00 91.50 304 LEU A N 1
ATOM 2340 C CA . LEU A 1 304 ? -20.131 0.367 9.846 1.00 91.50 304 LEU A CA 1
ATOM 2341 C C . LEU A 1 304 ? -19.161 -0.030 10.953 1.00 91.50 304 LEU A C 1
ATOM 2343 O O . LEU A 1 304 ? -19.341 0.299 12.129 1.00 91.50 304 LEU A O 1
ATOM 2347 N N . LYS A 1 305 ? -18.107 -0.736 10.559 1.00 94.94 305 LYS A N 1
ATOM 2348 C CA . LYS A 1 305 ? -17.020 -1.143 11.444 1.00 94.94 305 LYS A CA 1
ATOM 2349 C C . LYS A 1 305 ? -15.757 -0.340 11.174 1.00 94.94 305 LYS A C 1
ATOM 2351 O O . LYS A 1 305 ? -15.565 0.232 10.105 1.00 94.94 305 LYS A O 1
ATOM 2356 N N . LEU A 1 306 ? -14.894 -0.299 12.176 1.00 96.94 306 LEU A N 1
ATOM 2357 C CA . LEU A 1 306 ? -13.576 0.301 12.110 1.00 96.94 306 LEU A CA 1
ATOM 2358 C C . LEU A 1 306 ? -12.529 -0.791 11.938 1.00 96.94 306 LEU A C 1
ATOM 2360 O O . LEU A 1 306 ? -12.421 -1.684 12.779 1.00 96.94 306 LEU A O 1
ATOM 2364 N N . GLN A 1 307 ? -11.711 -0.653 10.904 1.00 98.06 307 GLN A N 1
ATOM 2365 C CA . GLN A 1 307 ? -10.425 -1.327 10.826 1.00 98.06 307 GLN A CA 1
ATOM 2366 C C . GLN A 1 307 ? -9.341 -0.349 11.276 1.00 98.06 307 GLN A C 1
ATOM 2368 O O . GLN A 1 307 ? -9.157 0.709 10.675 1.00 98.06 307 GLN A O 1
ATOM 2373 N N . ILE A 1 308 ? -8.620 -0.690 12.339 1.00 98.44 308 ILE A N 1
ATOM 2374 C CA . ILE A 1 308 ? -7.615 0.193 12.930 1.00 98.44 308 ILE A CA 1
ATOM 2375 C C . ILE A 1 308 ? -6.231 -0.287 12.515 1.00 98.44 308 ILE A C 1
ATOM 2377 O O . ILE A 1 308 ? -5.850 -1.398 12.861 1.00 98.44 308 ILE A O 1
ATOM 2381 N N . GLN A 1 309 ? -5.464 0.552 11.822 1.00 98.38 309 GLN A N 1
ATOM 2382 C CA . GLN A 1 309 ? -4.041 0.322 11.571 1.00 98.38 309 GLN A CA 1
ATOM 2383 C C . GLN A 1 309 ? -3.221 1.380 12.314 1.00 98.38 309 GLN A C 1
ATOM 2385 O O . GLN A 1 309 ? -3.420 2.574 12.100 1.00 98.38 309 GLN A O 1
ATOM 2390 N N . THR A 1 310 ? -2.337 0.950 13.216 1.00 98.56 310 THR A N 1
ATOM 2391 C CA . THR A 1 310 ? -1.641 1.821 14.180 1.00 98.56 310 THR A CA 1
ATOM 2392 C C . THR A 1 310 ? -0.211 1.356 14.444 1.00 98.56 310 THR A C 1
ATOM 2394 O O . THR A 1 310 ? 0.132 0.195 14.231 1.00 98.56 310 THR A O 1
ATOM 2397 N N . ASN A 1 311 ? 0.635 2.244 14.969 1.00 97.88 311 ASN A N 1
ATOM 2398 C CA . ASN A 1 311 ? 1.904 1.852 15.580 1.00 97.88 311 ASN A CA 1
ATOM 2399 C C . ASN A 1 311 ? 1.751 1.186 16.963 1.00 97.88 311 ASN A C 1
ATOM 2401 O O . ASN A 1 311 ? 2.725 0.662 17.494 1.00 97.88 311 ASN A O 1
ATOM 2405 N N . GLY A 1 312 ? 0.555 1.225 17.557 1.00 97.81 312 GLY A N 1
ATOM 2406 C CA . GLY A 1 312 ? 0.202 0.518 18.787 1.00 97.81 312 GLY A CA 1
ATOM 2407 C C . GLY A 1 312 ? 0.594 1.220 20.086 1.00 97.81 312 GLY A C 1
ATOM 2408 O O . GLY A 1 312 ? 0.021 0.905 21.122 1.00 97.81 312 GLY A O 1
ATOM 2409 N N . VAL A 1 313 ? 1.500 2.204 20.079 1.00 98.12 313 VAL A N 1
ATOM 2410 C CA . VAL A 1 313 ? 2.042 2.811 21.316 1.00 98.12 313 VAL A CA 1
ATOM 2411 C C . VAL A 1 313 ? 0.981 3.586 22.100 1.00 98.12 313 VAL A C 1
ATOM 2413 O O . VAL A 1 313 ? 1.002 3.589 23.330 1.00 98.12 313 VAL A O 1
ATOM 2416 N N . LEU A 1 314 ? 0.045 4.236 21.410 1.00 98.25 314 LEU A N 1
ATOM 2417 C CA . LEU A 1 314 ? -1.037 5.006 22.032 1.00 98.25 314 LEU A CA 1
ATOM 2418 C C . LEU A 1 314 ? -2.371 4.246 22.089 1.00 98.25 314 LEU A C 1
ATOM 2420 O O . LEU A 1 314 ? -3.365 4.815 22.535 1.00 98.25 314 LEU A O 1
ATOM 2424 N N . PHE A 1 315 ? -2.403 2.978 21.664 1.00 98.12 315 PHE A N 1
ATOM 2425 C CA . PHE A 1 315 ? -3.626 2.179 21.665 1.00 98.12 315 PHE A CA 1
ATOM 2426 C C . PHE A 1 315 ? -3.788 1.382 22.968 1.00 98.12 315 PHE A C 1
ATOM 2428 O O . PHE A 1 315 ? -3.638 0.164 23.002 1.00 98.12 315 PHE A O 1
ATOM 2435 N N . ASP A 1 316 ? -4.087 2.093 24.051 1.00 97.81 316 ASP A N 1
ATOM 2436 C CA . ASP A 1 316 ? -4.317 1.515 25.376 1.00 97.81 316 ASP A CA 1
ATOM 2437 C C . ASP A 1 316 ? -5.816 1.457 25.749 1.00 97.81 316 ASP A C 1
ATOM 2439 O O . ASP A 1 316 ? -6.702 1.903 25.011 1.00 97.81 316 ASP A O 1
ATOM 2443 N N . ALA A 1 317 ? -6.117 0.898 26.927 1.00 97.94 317 ALA A N 1
ATOM 2444 C CA . ALA A 1 317 ? -7.484 0.773 27.442 1.00 97.94 317 ALA A CA 1
ATOM 2445 C C . ALA A 1 317 ? -8.197 2.128 27.618 1.00 97.94 317 ALA A C 1
ATOM 2447 O O . ALA A 1 317 ? -9.427 2.216 27.510 1.00 97.94 317 ALA A O 1
ATOM 2448 N N . ARG A 1 318 ? -7.432 3.200 27.861 1.00 97.69 318 ARG A N 1
ATOM 2449 C CA . ARG A 1 318 ? -7.968 4.557 27.944 1.00 97.69 318 ARG A CA 1
ATOM 2450 C C . ARG A 1 318 ? -8.425 5.018 26.563 1.00 97.69 318 ARG A C 1
ATOM 2452 O O . ARG A 1 318 ? -9.576 5.428 26.437 1.00 97.69 318 ARG A O 1
ATOM 2459 N N . ALA A 1 319 ? -7.582 4.889 25.537 1.00 97.56 319 ALA A N 1
ATOM 2460 C CA . ALA A 1 319 ? -7.949 5.229 24.162 1.00 97.56 319 ALA A CA 1
ATOM 2461 C C . ALA A 1 319 ? -9.175 4.432 23.676 1.00 97.56 319 ALA A C 1
ATOM 2463 O O . ALA A 1 319 ? -10.083 5.011 23.079 1.00 97.56 319 ALA A O 1
ATOM 2464 N N . TRP A 1 320 ? -9.244 3.133 23.996 1.00 97.75 320 TRP A N 1
ATOM 2465 C CA . TRP A 1 320 ? -10.404 2.282 23.698 1.00 97.75 320 TRP A CA 1
ATOM 2466 C C . TRP A 1 320 ? -11.715 2.847 24.257 1.00 97.75 320 TRP A C 1
ATOM 2468 O O . TRP A 1 320 ? -12.731 2.907 23.558 1.00 97.75 320 TRP A O 1
ATOM 2478 N N . THR A 1 321 ? -11.675 3.299 25.511 1.00 96.31 321 THR A N 1
ATOM 2479 C CA . THR A 1 321 ? -12.837 3.836 26.225 1.00 96.31 321 THR A CA 1
ATOM 2480 C C . THR A 1 321 ? -13.208 5.237 25.734 1.00 96.31 321 THR A C 1
ATOM 2482 O O . THR A 1 321 ? -14.364 5.488 25.401 1.00 96.31 321 THR A O 1
ATOM 2485 N N . GLU A 1 322 ? -12.236 6.149 25.634 1.00 95.00 322 GLU A N 1
ATOM 2486 C CA . GLU A 1 322 ? -12.462 7.548 25.234 1.00 95.00 322 GLU A CA 1
ATOM 2487 C C . GLU A 1 322 ? -12.998 7.688 23.802 1.00 95.00 322 GLU A C 1
ATOM 2489 O O . GLU A 1 322 ? -13.752 8.618 23.506 1.00 95.00 322 GLU A O 1
ATOM 2494 N N . LEU A 1 323 ? -12.611 6.774 22.909 1.00 95.12 323 LEU A N 1
ATOM 2495 C CA . LEU A 1 323 ? -13.062 6.749 21.516 1.00 95.12 323 LEU A CA 1
ATOM 2496 C C . LEU A 1 323 ? -14.275 5.839 21.287 1.00 95.12 323 LEU A C 1
ATOM 2498 O O . LEU A 1 323 ? -14.732 5.716 20.149 1.00 95.12 323 LEU A O 1
ATOM 2502 N N . GLN A 1 324 ? -14.817 5.247 22.359 1.00 93.62 324 GLN A N 1
ATOM 2503 C CA . GLN A 1 324 ? -16.017 4.410 22.335 1.00 93.62 324 GLN A CA 1
ATOM 2504 C C . GLN A 1 324 ? -15.913 3.303 21.276 1.00 93.62 324 GLN A C 1
ATOM 2506 O O . GLN A 1 324 ? -16.751 3.207 20.379 1.00 93.62 324 GLN A O 1
ATOM 2511 N N . LEU A 1 325 ? -14.841 2.508 21.335 1.00 95.19 325 LEU A N 1
ATOM 2512 C CA . LEU A 1 325 ? -14.534 1.492 20.320 1.00 95.19 325 LEU A CA 1
ATOM 2513 C C . LEU A 1 325 ? -15.282 0.162 20.515 1.00 95.19 325 LEU A C 1
ATOM 2515 O O . LEU A 1 325 ? -15.298 -0.673 19.608 1.00 95.19 325 LEU A O 1
ATOM 2519 N N . GLU A 1 326 ? -15.923 -0.029 21.671 1.00 94.75 326 GLU A N 1
ATOM 2520 C CA . GLU A 1 326 ? -16.645 -1.258 22.000 1.00 94.75 326 GLU A CA 1
ATOM 2521 C C . GLU A 1 326 ? -17.686 -1.616 20.933 1.00 94.75 326 GLU A C 1
ATOM 2523 O O . GLU A 1 326 ? -18.515 -0.791 20.548 1.00 94.75 326 GLU A O 1
ATOM 2528 N N . GLY A 1 327 ? -17.633 -2.855 20.434 1.00 93.06 327 GLY A N 1
ATOM 2529 C CA . GLY A 1 327 ? -18.562 -3.350 19.417 1.00 93.06 327 GLY A CA 1
ATOM 2530 C C . GLY A 1 327 ? -18.419 -2.700 18.034 1.00 93.06 327 GLY A C 1
ATOM 2531 O O . GLY A 1 327 ? -19.206 -3.013 17.139 1.00 93.06 327 GLY A O 1
ATOM 2532 N N . ARG A 1 328 ? -17.430 -1.823 17.818 1.00 93.88 328 ARG A N 1
ATOM 2533 C CA . ARG A 1 328 ? -17.252 -1.069 16.564 1.00 93.88 328 ARG A CA 1
ATOM 2534 C C . ARG A 1 328 ? -16.014 -1.462 15.771 1.00 93.88 328 ARG A C 1
ATOM 2536 O O . ARG A 1 328 ? -15.935 -1.112 14.602 1.00 93.88 328 ARG A O 1
ATOM 2543 N N . VAL A 1 329 ? -15.078 -2.200 16.355 1.00 96.50 329 VAL A N 1
ATOM 2544 C CA . VAL A 1 329 ? -13.814 -2.568 15.702 1.00 96.50 329 VAL A CA 1
ATOM 2545 C C . VAL A 1 329 ? -13.915 -3.956 15.068 1.00 96.50 329 VAL A C 1
ATOM 2547 O O . VAL A 1 329 ? -14.181 -4.937 15.759 1.00 96.50 329 VAL A O 1
ATOM 2550 N N . SER A 1 330 ? -13.703 -4.047 13.755 1.00 96.69 330 SER A N 1
ATOM 2551 C CA . SER A 1 330 ? -13.625 -5.323 13.029 1.00 96.69 330 SER A CA 1
ATOM 2552 C C . SER A 1 330 ? -12.247 -5.961 13.179 1.00 96.69 330 SER A C 1
ATOM 2554 O O . SER A 1 330 ? -12.138 -7.149 13.471 1.00 96.69 330 SER A O 1
ATOM 2556 N N . SER A 1 331 ? -11.188 -5.171 13.008 1.00 98.00 331 SER A N 1
ATOM 2557 C CA . SER A 1 331 ? -9.807 -5.647 13.017 1.00 98.00 331 SER A CA 1
ATOM 2558 C C . SER A 1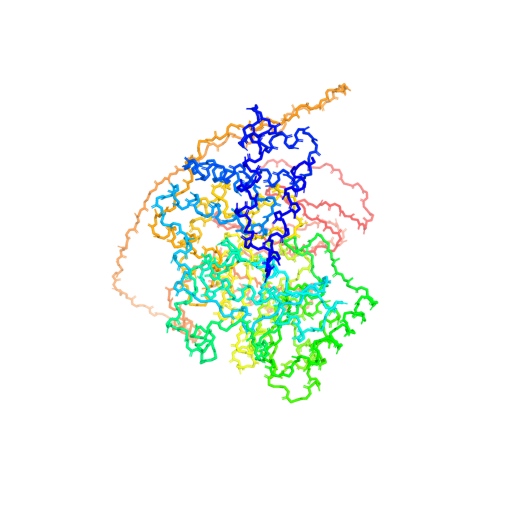 331 ? -8.834 -4.575 13.496 1.00 98.00 331 SER A C 1
ATOM 2560 O O . SER A 1 331 ? -9.060 -3.376 13.317 1.00 98.00 331 SER A O 1
ATOM 2562 N N . VAL A 1 332 ? -7.744 -5.025 14.114 1.00 98.69 332 VAL A N 1
ATOM 2563 C CA . VAL A 1 332 ? -6.638 -4.189 14.581 1.00 98.69 332 VAL A CA 1
ATOM 2564 C C . VAL A 1 332 ? -5.337 -4.710 13.989 1.00 98.69 332 VAL A C 1
ATOM 2566 O O . VAL A 1 332 ? -4.965 -5.861 14.205 1.00 98.69 332 VAL A O 1
ATOM 2569 N N . TRP A 1 333 ? -4.644 -3.859 13.244 1.00 98.44 333 TRP A N 1
ATOM 2570 C CA . TRP A 1 333 ? -3.362 -4.134 12.608 1.00 98.44 333 TRP A CA 1
ATOM 2571 C C . TRP A 1 333 ? -2.301 -3.241 13.248 1.00 98.44 333 TRP A C 1
ATOM 2573 O O . TRP A 1 333 ? -2.364 -2.012 13.161 1.00 98.44 333 TRP A O 1
ATOM 2583 N N . VAL A 1 334 ? -1.346 -3.848 13.943 1.00 98.56 334 VAL A N 1
ATOM 2584 C CA . VAL A 1 334 ? -0.330 -3.129 14.712 1.00 98.56 334 VAL A CA 1
ATOM 2585 C C . VAL A 1 334 ? 1.018 -3.295 14.038 1.00 98.56 334 VAL A C 1
ATOM 2587 O O . VAL A 1 334 ? 1.576 -4.387 14.000 1.00 98.56 334 VAL A O 1
ATOM 2590 N N . SER A 1 335 ? 1.562 -2.200 13.526 1.00 97.50 335 SER A N 1
ATOM 2591 C CA . SER A 1 335 ? 2.888 -2.198 12.921 1.00 97.50 335 SER A CA 1
ATOM 2592 C C . SER A 1 335 ? 3.966 -2.168 14.008 1.00 97.50 335 SER A C 1
ATOM 2594 O O . SER A 1 335 ? 4.000 -1.243 14.827 1.00 97.50 335 SER A O 1
ATOM 2596 N N . THR A 1 336 ? 4.865 -3.149 14.013 1.00 95.81 336 THR A N 1
ATOM 2597 C CA . THR A 1 336 ? 5.976 -3.231 14.981 1.00 95.81 336 THR A CA 1
ATOM 2598 C C . THR A 1 336 ? 7.336 -3.134 14.305 1.00 95.81 336 THR A C 1
ATOM 2600 O O . THR A 1 336 ? 8.223 -2.483 14.848 1.00 95.81 336 THR A O 1
ATOM 2603 N N . ASP A 1 337 ? 7.475 -3.733 13.118 1.00 97.44 337 ASP A N 1
ATOM 2604 C CA . ASP A 1 337 ? 8.690 -3.808 12.291 1.00 97.44 337 ASP A CA 1
ATOM 2605 C C . ASP A 1 337 ? 9.944 -4.361 13.005 1.00 97.44 337 ASP A C 1
ATOM 2607 O O . ASP A 1 337 ? 11.055 -4.209 12.499 1.00 97.44 337 ASP A O 1
ATOM 2611 N N . ALA A 1 338 ? 9.787 -4.979 14.177 1.00 97.44 338 ALA A N 1
ATOM 2612 C CA . ALA A 1 338 ? 10.861 -5.583 14.961 1.00 97.44 338 ALA A CA 1
ATOM 2613 C C . ALA A 1 338 ? 10.302 -6.648 15.920 1.00 97.44 338 ALA A C 1
ATOM 2615 O O . ALA A 1 338 ? 9.157 -6.547 16.378 1.00 97.44 338 ALA A O 1
ATOM 2616 N N . ALA A 1 339 ? 11.132 -7.639 16.231 1.00 97.38 339 ALA A N 1
ATOM 2617 C CA . ALA A 1 339 ? 10.967 -8.599 17.319 1.00 97.38 339 ALA A CA 1
ATOM 2618 C C . ALA A 1 339 ? 11.937 -8.322 18.487 1.00 97.38 339 ALA A C 1
ATOM 2620 O O . ALA A 1 339 ? 11.692 -8.786 19.600 1.00 97.38 339 ALA A O 1
ATOM 2621 N N . ASP A 1 340 ? 12.999 -7.545 18.249 1.00 96.12 340 ASP A N 1
ATOM 2622 C CA . ASP A 1 340 ? 13.990 -7.135 19.245 1.00 96.12 340 ASP A CA 1
ATOM 2623 C C . ASP A 1 340 ? 13.849 -5.644 19.652 1.00 96.12 340 ASP A C 1
ATOM 2625 O O . ASP A 1 340 ? 13.636 -4.774 18.796 1.00 96.12 340 ASP A O 1
ATOM 2629 N N . PRO A 1 341 ? 13.985 -5.296 20.951 1.00 96.94 341 PRO A N 1
ATOM 2630 C CA . PRO A 1 341 ? 13.881 -3.914 21.430 1.00 96.94 341 PRO A CA 1
ATOM 2631 C C . PRO A 1 341 ? 14.929 -2.939 20.861 1.00 96.94 341 PRO A C 1
ATOM 2633 O O . PRO A 1 341 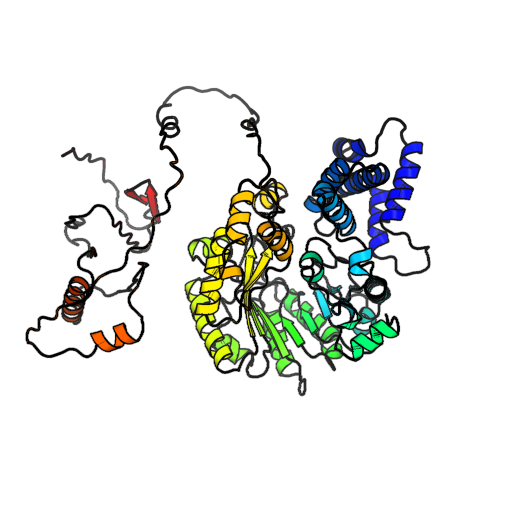? 14.632 -1.745 20.727 1.00 96.94 341 PRO A O 1
ATOM 2636 N N . LEU A 1 342 ? 16.147 -3.388 20.544 1.00 97.31 342 LEU A N 1
ATOM 2637 C CA . LEU A 1 342 ? 17.185 -2.529 19.967 1.00 97.31 342 LEU A CA 1
ATOM 2638 C C . LEU A 1 342 ? 16.839 -2.191 18.520 1.00 97.31 342 LEU A C 1
ATOM 2640 O O . LEU A 1 342 ? 16.832 -1.013 18.154 1.00 97.31 342 LEU A O 1
ATOM 2644 N N . THR A 1 343 ? 16.445 -3.189 17.729 1.00 98.12 343 THR A N 1
ATOM 2645 C CA . THR A 1 343 ? 15.959 -2.967 16.360 1.00 98.12 343 THR A CA 1
ATOM 2646 C C . THR A 1 343 ? 14.733 -2.064 16.359 1.00 98.12 343 THR A C 1
ATOM 2648 O O . THR A 1 343 ? 14.688 -1.087 15.605 1.00 98.12 343 THR A O 1
ATOM 2651 N N . TYR A 1 344 ? 13.781 -2.303 17.268 1.00 98.31 344 TYR A N 1
ATOM 2652 C CA . TYR A 1 344 ? 12.598 -1.461 17.441 1.00 98.31 344 TYR A CA 1
ATOM 2653 C C . TYR A 1 344 ? 12.957 0.009 17.681 1.00 98.31 344 TYR A C 1
ATOM 2655 O O . TYR A 1 344 ? 12.361 0.901 17.078 1.00 98.31 344 TYR A O 1
ATOM 2663 N N . THR A 1 345 ? 13.968 0.278 18.513 1.00 96.44 345 THR A N 1
ATOM 2664 C CA . THR A 1 345 ? 14.425 1.646 18.814 1.00 96.44 345 THR A CA 1
ATOM 2665 C C . THR A 1 345 ? 14.896 2.384 17.556 1.00 96.44 345 THR A C 1
ATOM 2667 O O . THR A 1 345 ? 14.688 3.594 17.429 1.00 96.44 345 THR A O 1
ATOM 2670 N N . VAL A 1 346 ? 15.484 1.659 16.600 1.00 96.56 346 VAL A N 1
ATOM 2671 C CA . VAL A 1 346 ? 15.960 2.214 15.327 1.00 96.56 346 VAL A CA 1
ATOM 2672 C C . VAL A 1 346 ? 14.811 2.406 14.338 1.00 96.56 346 VAL A C 1
ATOM 2674 O O . VAL A 1 346 ? 14.659 3.487 13.762 1.00 96.56 346 VAL A O 1
ATOM 2677 N N . VAL A 1 347 ? 13.996 1.370 14.123 1.00 97.19 347 VAL A N 1
ATOM 2678 C CA . VAL A 1 347 ? 12.990 1.358 13.046 1.00 97.19 347 VAL A CA 1
ATOM 2679 C C . VAL A 1 347 ? 11.673 2.037 13.444 1.00 97.19 347 VAL A C 1
ATOM 2681 O O . VAL A 1 347 ? 10.956 2.533 12.575 1.00 97.19 347 VAL A O 1
ATOM 2684 N N . ARG A 1 348 ? 11.386 2.164 14.748 1.00 97.50 348 ARG A N 1
ATOM 2685 C CA . ARG A 1 348 ? 10.195 2.824 15.321 1.00 97.50 348 ARG A CA 1
ATOM 2686 C C . ARG A 1 348 ? 10.580 3.980 16.248 1.00 97.50 348 ARG A C 1
ATOM 2688 O O . ARG A 1 348 ? 10.164 4.047 17.406 1.00 97.50 348 ARG A O 1
ATOM 2695 N N . ARG A 1 349 ? 11.390 4.910 15.731 1.00 96.88 349 ARG A N 1
ATOM 2696 C CA . ARG A 1 349 ? 11.934 6.066 16.467 1.00 96.88 349 ARG A CA 1
ATOM 2697 C C . ARG A 1 349 ? 10.853 6.820 17.262 1.00 96.88 349 ARG A C 1
ATOM 2699 O O . ARG A 1 349 ? 9.853 7.272 16.703 1.00 96.88 349 ARG A O 1
ATOM 2706 N N . GLY A 1 350 ? 11.092 6.968 18.567 1.00 95.31 350 GLY A N 1
ATOM 2707 C CA . GLY A 1 350 ? 10.164 7.582 19.530 1.00 95.31 350 GLY A CA 1
ATOM 2708 C C . GLY A 1 350 ? 9.199 6.596 20.202 1.00 95.31 350 GLY A C 1
ATOM 2709 O O . GLY A 1 350 ? 8.433 6.987 21.082 1.00 95.31 350 GLY A O 1
ATOM 2710 N N . GLY A 1 351 ? 9.220 5.319 19.811 1.00 96.81 351 GLY A N 1
ATOM 2711 C CA . GLY A 1 351 ? 8.365 4.284 20.375 1.00 96.81 351 GLY A CA 1
ATOM 2712 C C . GLY A 1 351 ? 8.884 3.756 21.710 1.00 96.81 351 GLY A C 1
ATOM 2713 O O . GLY A 1 351 ? 10.085 3.671 21.942 1.00 96.81 351 GLY A O 1
ATOM 2714 N N . SER A 1 352 ? 7.967 3.326 22.578 1.00 97.75 352 SER A N 1
ATOM 2715 C CA . SER A 1 352 ? 8.299 2.593 23.804 1.00 97.75 352 SER A CA 1
ATOM 2716 C C . SER A 1 352 ? 7.975 1.113 23.619 1.00 97.75 352 SER A C 1
ATOM 2718 O O . SER A 1 352 ? 6.803 0.756 23.500 1.00 97.75 352 SER A O 1
ATOM 2720 N N . TRP A 1 353 ? 9.006 0.262 23.607 1.00 97.50 353 TRP A N 1
ATOM 2721 C CA . TRP A 1 353 ? 8.852 -1.192 23.464 1.00 97.50 353 TRP A CA 1
ATOM 2722 C C . TRP A 1 353 ? 7.979 -1.788 24.572 1.00 97.50 353 TRP A C 1
ATOM 2724 O O . TRP A 1 353 ? 7.020 -2.503 24.301 1.00 97.50 353 TRP A O 1
ATOM 2734 N N . SER A 1 354 ? 8.243 -1.423 25.830 1.00 97.56 354 SER A N 1
ATOM 2735 C CA . SER A 1 354 ? 7.468 -1.909 26.975 1.00 97.56 354 SER A CA 1
ATOM 2736 C C . SER A 1 354 ? 5.997 -1.494 26.908 1.00 97.56 354 SER A C 1
ATOM 2738 O O . SER A 1 354 ? 5.120 -2.311 27.187 1.00 97.56 354 SER A O 1
ATOM 2740 N N . ARG A 1 355 ? 5.708 -0.252 26.493 1.00 98.25 355 ARG A N 1
ATOM 2741 C CA . ARG A 1 355 ? 4.326 0.209 26.304 1.00 98.25 355 ARG A CA 1
ATOM 2742 C C . ARG A 1 355 ? 3.638 -0.527 25.158 1.00 98.25 355 ARG A C 1
ATOM 2744 O O . ARG A 1 355 ? 2.488 -0.918 25.311 1.00 98.25 355 ARG A O 1
ATOM 2751 N N . LEU A 1 356 ? 4.336 -0.740 24.042 1.00 98.12 356 LEU A N 1
ATOM 2752 C CA . LEU A 1 356 ? 3.811 -1.509 22.916 1.00 98.12 356 LEU A CA 1
ATOM 2753 C C . LEU A 1 356 ? 3.412 -2.928 23.351 1.00 98.12 356 LEU A C 1
ATOM 2755 O O . LEU A 1 356 ? 2.286 -3.339 23.086 1.00 98.12 356 LEU A O 1
ATOM 2759 N N . LEU A 1 357 ? 4.287 -3.647 24.062 1.00 97.62 357 LEU A N 1
ATOM 2760 C CA . LEU A 1 357 ? 3.987 -4.999 24.549 1.00 97.62 357 LEU A CA 1
ATOM 2761 C C . LEU A 1 357 ? 2.808 -5.021 25.535 1.00 97.62 357 LEU A C 1
ATOM 2763 O O . LEU A 1 357 ? 1.952 -5.898 25.446 1.00 97.62 357 LEU A O 1
ATOM 2767 N N . ALA A 1 358 ? 2.719 -4.038 26.437 1.00 97.94 358 ALA A N 1
ATOM 2768 C CA . ALA A 1 358 ? 1.577 -3.910 27.345 1.00 97.94 358 ALA A CA 1
ATOM 2769 C C . ALA A 1 358 ? 0.258 -3.674 26.586 1.00 97.94 358 ALA A C 1
ATOM 2771 O O . ALA A 1 358 ? -0.768 -4.274 26.914 1.00 97.94 358 ALA A O 1
ATOM 2772 N N . ASN A 1 359 ? 0.287 -2.847 25.539 1.00 98.56 359 ASN A N 1
ATOM 2773 C CA . ASN A 1 359 ? -0.880 -2.596 24.698 1.00 98.56 359 ASN A CA 1
ATOM 2774 C C . ASN A 1 359 ? -1.263 -3.834 23.880 1.00 98.56 359 ASN A C 1
ATOM 2776 O O . ASN A 1 359 ? -2.445 -4.144 23.775 1.00 98.56 359 ASN A O 1
ATOM 2780 N N . PHE A 1 360 ? -0.296 -4.599 23.368 1.00 98.06 360 PHE A N 1
ATOM 2781 C CA . PHE A 1 360 ? -0.585 -5.890 22.745 1.00 98.06 360 PHE A CA 1
ATOM 2782 C C . PHE A 1 360 ? -1.234 -6.875 23.711 1.00 98.06 360 PHE A C 1
ATOM 2784 O O . PHE A 1 360 ? -2.199 -7.522 23.327 1.00 98.06 360 PHE A O 1
ATOM 2791 N N . ALA A 1 361 ? -0.769 -6.966 24.960 1.00 96.31 361 ALA A N 1
ATOM 2792 C CA . ALA A 1 361 ? -1.401 -7.833 25.953 1.00 96.31 361 ALA A CA 1
ATOM 2793 C C . ALA A 1 361 ? -2.883 -7.465 26.164 1.00 96.31 361 ALA A C 1
ATOM 2795 O O . ALA A 1 361 ? -3.747 -8.341 26.214 1.00 96.31 361 ALA A O 1
ATOM 2796 N N . PHE A 1 362 ? -3.190 -6.165 26.209 1.00 98.38 362 PHE A N 1
ATOM 2797 C CA . PHE A 1 362 ? -4.565 -5.665 26.241 1.00 98.38 362 PHE A CA 1
ATOM 2798 C C . PHE A 1 362 ? -5.358 -6.036 24.974 1.00 98.38 362 PHE A C 1
ATOM 2800 O O . PHE A 1 362 ? -6.457 -6.579 25.075 1.00 98.38 362 PHE A O 1
ATOM 2807 N N . LEU A 1 363 ? -4.811 -5.792 23.782 1.00 98.56 363 LEU A N 1
ATOM 2808 C CA . LEU A 1 363 ? -5.482 -6.095 22.511 1.00 98.56 363 LEU A CA 1
ATOM 2809 C C . LEU A 1 363 ? -5.690 -7.605 22.305 1.00 98.56 363 LEU A C 1
ATOM 2811 O O . LEU A 1 363 ? -6.741 -8.020 21.820 1.00 98.56 363 LEU A O 1
ATOM 2815 N N . GLY A 1 364 ? -4.729 -8.432 22.713 1.00 98.31 364 GLY A N 1
ATOM 2816 C CA . GLY A 1 364 ? -4.819 -9.890 22.678 1.00 98.31 364 GLY A CA 1
ATOM 2817 C C . GLY A 1 364 ? -5.921 -10.423 23.596 1.00 98.31 364 GLY A C 1
ATOM 2818 O O . GLY A 1 364 ? -6.632 -11.360 23.233 1.00 98.31 364 GLY A O 1
ATOM 2819 N N . GLU A 1 365 ? -6.141 -9.789 24.754 1.00 98.25 365 GLU A N 1
ATOM 2820 C CA . GLU A 1 365 ? -7.305 -10.071 25.604 1.00 98.25 365 GLU A CA 1
ATOM 2821 C C . GLU A 1 365 ? -8.618 -9.734 24.887 1.00 98.25 365 GLU A C 1
ATOM 2823 O O . GLU A 1 365 ? -9.516 -10.575 24.838 1.00 98.25 365 GLU A O 1
ATOM 2828 N N . LEU A 1 366 ? -8.722 -8.550 24.268 1.00 98.44 366 LEU A N 1
ATOM 2829 C CA . LEU A 1 366 ? -9.911 -8.179 23.491 1.00 98.44 366 LEU A CA 1
ATOM 2830 C C . LEU A 1 366 ? -10.193 -9.186 22.371 1.00 98.44 366 LEU A C 1
ATOM 2832 O O . LEU A 1 366 ? -11.345 -9.574 22.160 1.00 98.44 366 LEU A O 1
ATOM 2836 N N . ARG A 1 367 ? -9.144 -9.631 21.670 1.00 98.25 367 ARG A N 1
ATOM 2837 C CA . ARG A 1 367 ? -9.251 -10.617 20.591 1.00 98.25 367 ARG A CA 1
ATOM 2838 C C . ARG A 1 367 ? -9.763 -11.956 21.103 1.00 98.25 367 ARG A C 1
ATOM 2840 O O . ARG A 1 367 ? -10.680 -12.520 20.504 1.00 98.25 367 ARG A O 1
ATOM 2847 N N . ARG A 1 368 ? -9.215 -12.441 22.221 1.00 97.69 368 ARG A N 1
ATOM 2848 C CA . ARG A 1 368 ? -9.612 -13.709 22.850 1.00 97.69 368 ARG A CA 1
ATOM 2849 C C . ARG A 1 368 ? -11.051 -13.681 23.362 1.00 97.69 368 ARG A C 1
ATOM 2851 O O . ARG A 1 368 ? -11.745 -14.687 23.280 1.00 97.69 368 ARG A O 1
ATOM 2858 N N . GLN A 1 369 ? -11.506 -12.526 23.841 1.00 97.56 369 GLN A N 1
ATOM 2859 C CA . GLN A 1 369 ? -12.892 -12.294 24.259 1.00 97.56 369 GLN A CA 1
ATOM 2860 C C . GLN A 1 369 ? -13.866 -12.120 23.078 1.00 97.56 369 GLN A C 1
ATOM 2862 O O . GLN A 1 369 ? -15.060 -11.947 23.303 1.00 97.56 369 GLN A O 1
ATOM 2867 N N . GLY A 1 370 ? -13.385 -12.121 21.828 1.00 97.00 370 GLY A N 1
ATOM 2868 C CA . GLY A 1 370 ? -14.214 -11.888 20.640 1.00 97.00 370 GLY A CA 1
ATOM 2869 C C . GLY A 1 370 ? -14.689 -10.439 20.479 1.00 97.00 370 GLY A C 1
ATOM 2870 O O . GLY A 1 370 ? -15.600 -10.178 19.698 1.00 97.00 370 GLY A O 1
ATOM 2871 N N . ARG A 1 371 ? -14.086 -9.490 21.207 1.00 97.12 371 ARG A N 1
ATOM 2872 C CA . ARG A 1 371 ? -14.439 -8.056 21.169 1.00 97.12 371 ARG A CA 1
ATOM 2873 C C . ARG A 1 371 ? -13.816 -7.323 19.982 1.00 97.12 371 ARG A C 1
ATOM 2875 O O . ARG A 1 371 ? -14.323 -6.280 19.579 1.00 97.12 371 ARG A O 1
ATOM 2882 N N . ILE A 1 372 ? -12.750 -7.886 19.414 1.00 97.06 372 ILE A N 1
ATOM 2883 C CA . ILE A 1 372 ? -12.229 -7.554 18.082 1.00 97.06 372 ILE A CA 1
ATOM 2884 C C . ILE A 1 372 ? -12.169 -8.831 17.240 1.00 97.06 372 ILE A C 1
ATOM 2886 O O . ILE A 1 372 ? -11.881 -9.907 17.768 1.00 97.06 372 ILE A O 1
ATOM 2890 N N . GLY A 1 373 ? -12.453 -8.719 15.942 1.00 96.69 373 GLY A N 1
ATOM 2891 C CA . GLY A 1 373 ? -12.515 -9.870 15.035 1.00 96.69 373 GLY A CA 1
ATOM 2892 C C . GLY A 1 373 ? -11.144 -10.398 14.614 1.00 96.69 373 GLY A C 1
ATOM 2893 O O . GLY A 1 373 ? -10.984 -11.603 14.450 1.00 96.69 373 GLY A O 1
ATOM 2894 N N . GLN A 1 374 ? -10.156 -9.512 14.477 1.00 98.12 374 GLN A N 1
ATOM 2895 C CA . GLN A 1 374 ? -8.782 -9.869 14.123 1.00 98.12 374 GLN A CA 1
ATOM 2896 C C . GLN A 1 374 ? -7.775 -8.960 14.835 1.00 98.12 374 GLN A C 1
ATOM 2898 O O . GLN A 1 374 ? -7.985 -7.747 14.915 1.00 98.12 374 GLN A O 1
ATOM 2903 N N . LEU A 1 375 ? -6.663 -9.537 15.283 1.00 98.69 375 LEU A N 1
ATOM 2904 C CA . LEU A 1 375 ? -5.455 -8.834 15.701 1.00 98.69 375 LEU A CA 1
ATOM 2905 C C . LEU A 1 375 ? -4.282 -9.307 14.836 1.00 98.69 375 LEU A C 1
ATOM 2907 O O . LEU A 1 375 ? -3.964 -10.491 14.818 1.00 98.69 375 LEU A O 1
ATOM 2911 N N . ARG A 1 376 ? -3.632 -8.395 14.118 1.00 98.44 376 ARG A N 1
ATOM 2912 C CA . ARG A 1 376 ? -2.525 -8.712 13.206 1.00 98.44 376 ARG A CA 1
ATOM 2913 C C . ARG A 1 376 ? -1.301 -7.870 13.528 1.00 98.44 376 ARG A C 1
ATOM 2915 O O . ARG A 1 376 ? -1.438 -6.676 13.791 1.00 98.44 376 ARG A O 1
ATOM 2922 N N . LEU A 1 377 ? -0.123 -8.479 13.466 1.00 98.62 377 LEU A N 1
ATOM 2923 C CA . LEU A 1 377 ? 1.148 -7.765 13.512 1.00 98.62 377 LEU A CA 1
ATOM 2924 C C . LEU A 1 377 ? 1.589 -7.426 12.083 1.00 98.62 377 LEU A C 1
ATOM 2926 O O . LEU A 1 377 ? 1.604 -8.296 11.219 1.00 98.62 377 LEU A O 1
ATOM 2930 N N . ASP A 1 378 ? 1.960 -6.176 11.832 1.00 98.31 378 ASP A N 1
ATOM 2931 C CA . ASP A 1 378 ? 2.490 -5.729 10.542 1.00 98.31 378 ASP A CA 1
ATOM 2932 C C . ASP A 1 378 ? 4.003 -5.480 10.661 1.00 98.31 378 ASP A C 1
ATOM 2934 O O . ASP A 1 378 ? 4.471 -4.891 11.643 1.00 98.31 378 ASP A O 1
ATOM 2938 N N . PHE A 1 379 ? 4.761 -5.918 9.654 1.00 98.50 379 PHE A N 1
ATOM 2939 C CA . PHE A 1 379 ? 6.221 -5.884 9.661 1.00 98.50 379 PHE A CA 1
ATOM 2940 C C . PHE A 1 379 ? 6.788 -5.474 8.296 1.00 98.50 379 PHE A C 1
ATOM 2942 O O . PHE A 1 379 ? 6.693 -6.208 7.310 1.00 98.50 379 PHE A O 1
ATOM 2949 N N . VAL A 1 380 ? 7.433 -4.310 8.237 1.00 97.62 380 VAL A N 1
ATOM 2950 C CA . VAL A 1 380 ? 8.162 -3.849 7.051 1.00 97.62 380 VAL A CA 1
ATOM 2951 C C . VAL A 1 380 ? 9.569 -4.442 7.033 1.00 97.62 380 VAL A C 1
ATOM 2953 O O . VAL A 1 380 ? 10.421 -4.063 7.837 1.00 97.62 380 VAL A O 1
ATOM 2956 N N . VAL A 1 381 ? 9.814 -5.354 6.096 1.00 98.44 381 VAL A N 1
ATOM 2957 C CA . VAL A 1 381 ? 11.083 -6.062 5.908 1.00 98.44 381 VAL A CA 1
ATOM 2958 C C . VAL A 1 381 ? 12.102 -5.157 5.215 1.00 98.44 381 VAL A C 1
ATOM 2960 O O . VAL A 1 381 ? 11.828 -4.583 4.162 1.00 98.44 381 VAL A O 1
ATOM 2963 N N . GLN A 1 382 ? 13.283 -5.047 5.815 1.00 98.06 382 GLN A N 1
ATOM 2964 C CA . GLN A 1 382 ? 14.438 -4.284 5.339 1.00 98.06 382 GLN A CA 1
ATOM 2965 C C . GLN A 1 382 ? 15.732 -4.909 5.877 1.00 98.06 382 GLN A C 1
ATOM 2967 O O . GLN A 1 382 ? 15.706 -5.738 6.789 1.00 98.06 382 GLN A O 1
ATOM 2972 N N . THR A 1 383 ? 16.882 -4.449 5.385 1.00 98.06 383 THR A N 1
ATOM 2973 C CA . THR A 1 383 ? 18.216 -4.921 5.808 1.00 98.06 383 THR A CA 1
ATOM 2974 C C . THR A 1 383 ? 18.403 -4.934 7.330 1.00 98.06 383 THR A C 1
ATOM 2976 O O . THR A 1 383 ? 19.010 -5.847 7.884 1.00 98.06 383 THR A O 1
ATOM 2979 N N . ARG A 1 384 ? 17.814 -3.959 8.036 1.00 97.31 384 ARG A N 1
ATOM 2980 C CA . ARG A 1 384 ? 17.934 -3.827 9.498 1.00 97.31 384 ARG A CA 1
ATOM 2981 C C . ARG A 1 384 ? 17.212 -4.907 10.306 1.00 97.31 384 ARG A C 1
ATOM 2983 O O . ARG A 1 384 ? 17.531 -5.053 11.476 1.00 97.31 384 ARG A O 1
ATOM 2990 N N . ASN A 1 385 ? 16.216 -5.591 9.743 1.00 98.38 385 ASN A N 1
ATOM 2991 C CA . ASN A 1 385 ? 15.296 -6.417 10.531 1.00 98.38 385 ASN A CA 1
ATOM 2992 C C . ASN A 1 385 ? 14.886 -7.740 9.863 1.00 98.38 385 ASN A C 1
ATOM 2994 O O . ASN A 1 385 ? 14.171 -8.519 10.486 1.00 98.38 385 ASN A O 1
ATOM 2998 N N . PHE A 1 386 ? 15.324 -8.041 8.633 1.00 98.62 386 PHE A N 1
ATOM 2999 C CA . PHE A 1 386 ? 14.894 -9.266 7.943 1.00 98.62 386 PHE A CA 1
ATOM 3000 C C . PHE A 1 386 ? 15.229 -10.540 8.738 1.00 98.62 386 PHE A C 1
ATOM 3002 O O . PHE A 1 386 ? 14.425 -11.464 8.778 1.00 98.62 386 PHE A O 1
ATOM 3009 N N . ARG A 1 387 ? 16.362 -10.557 9.454 1.00 98.38 387 ARG A N 1
ATOM 3010 C CA . ARG A 1 387 ? 16.791 -11.670 10.324 1.00 98.38 387 ARG A CA 1
ATOM 3011 C C . ARG A 1 387 ? 15.796 -11.973 11.449 1.00 98.38 387 ARG A C 1
ATOM 3013 O O . ARG A 1 387 ? 15.745 -13.092 11.947 1.00 98.38 387 ARG A O 1
ATOM 3020 N N . GLU A 1 388 ? 14.975 -10.996 11.826 1.00 98.56 388 GLU A N 1
ATOM 3021 C CA . GLU A 1 388 ? 13.973 -11.126 12.882 1.00 98.56 388 GLU A CA 1
ATOM 3022 C C . GLU A 1 388 ? 12.628 -11.655 12.383 1.00 98.56 388 GLU A C 1
ATOM 3024 O O . GLU A 1 388 ? 11.757 -11.906 13.211 1.00 98.56 388 GLU A O 1
ATOM 3029 N N . MET A 1 389 ? 12.424 -11.862 11.075 1.00 98.69 389 MET A N 1
ATOM 3030 C CA . MET A 1 389 ? 11.128 -12.317 10.549 1.00 98.69 389 MET A CA 1
ATOM 3031 C C . MET A 1 389 ? 10.603 -13.581 11.263 1.00 98.69 389 MET A C 1
ATOM 3033 O O . MET A 1 389 ? 9.457 -13.553 11.717 1.00 98.69 389 MET A O 1
ATOM 3037 N N . PRO A 1 390 ? 11.395 -14.655 11.475 1.00 98.56 390 PRO A N 1
ATOM 3038 C CA . PRO A 1 390 ? 10.923 -15.826 12.218 1.00 98.56 390 PRO A CA 1
ATOM 3039 C C . PRO A 1 390 ? 10.586 -15.542 13.686 1.00 98.56 390 PRO A C 1
ATOM 3041 O O . PRO A 1 390 ? 9.630 -16.109 14.216 1.00 98.56 390 PRO A O 1
ATOM 3044 N N . ALA A 1 391 ? 11.345 -14.661 14.342 1.00 98.56 391 ALA A N 1
ATOM 3045 C CA . ALA A 1 391 ? 11.107 -14.266 15.729 1.00 98.56 391 ALA A CA 1
ATOM 3046 C C . ALA A 1 391 ? 9.872 -13.360 15.860 1.00 98.56 391 ALA A C 1
ATOM 3048 O O . ALA A 1 391 ? 9.137 -13.454 16.841 1.00 98.56 391 ALA A O 1
ATOM 3049 N N . ALA A 1 392 ? 9.593 -12.528 14.853 1.00 98.44 392 ALA A N 1
ATOM 3050 C CA . ALA A 1 392 ? 8.388 -11.710 14.782 1.00 98.44 392 ALA A CA 1
ATOM 3051 C C . ALA A 1 392 ? 7.127 -12.579 14.696 1.00 98.44 392 ALA A C 1
ATOM 3053 O O . ALA A 1 392 ? 6.110 -12.233 15.298 1.00 98.44 392 ALA A O 1
ATOM 3054 N N . VAL A 1 393 ? 7.208 -13.731 14.014 1.00 98.75 393 VAL A N 1
ATOM 3055 C CA . VAL A 1 393 ? 6.143 -14.741 14.034 1.00 98.75 393 VAL A CA 1
ATOM 3056 C C . VAL A 1 393 ? 5.879 -15.221 15.459 1.00 98.75 393 VAL A C 1
ATOM 3058 O O . VAL A 1 393 ? 4.745 -15.135 15.928 1.00 98.75 393 VAL A O 1
ATOM 3061 N N . GLU A 1 394 ? 6.908 -15.679 16.173 1.00 98.31 394 GLU A N 1
ATOM 3062 C CA . GLU A 1 394 ? 6.741 -16.169 17.550 1.00 98.31 394 GLU A CA 1
ATOM 3063 C C . GLU A 1 394 ? 6.191 -15.094 18.486 1.00 98.31 394 GLU A C 1
ATOM 3065 O O . GLU A 1 394 ? 5.258 -15.348 19.254 1.00 98.31 394 GLU A O 1
ATOM 3070 N N . LEU A 1 395 ? 6.713 -13.871 18.375 1.00 97.56 395 LEU A N 1
ATOM 3071 C CA . LEU A 1 395 ? 6.238 -12.731 19.146 1.00 97.56 395 LEU A CA 1
ATOM 3072 C C . LEU A 1 395 ? 4.750 -12.460 18.886 1.00 97.56 395 LEU A C 1
ATOM 3074 O O . LEU A 1 395 ? 3.989 -12.288 19.835 1.00 97.56 395 LEU A O 1
ATOM 3078 N N . ALA A 1 396 ? 4.308 -12.462 17.627 1.00 98.06 396 ALA A N 1
ATOM 3079 C CA . ALA A 1 396 ? 2.912 -12.208 17.283 1.00 98.06 396 ALA A CA 1
ATOM 3080 C C . ALA A 1 396 ? 1.964 -13.213 17.955 1.00 98.06 396 ALA A C 1
ATOM 3082 O O . ALA A 1 396 ? 0.977 -12.812 18.577 1.00 98.06 396 ALA A O 1
ATOM 3083 N N . PHE A 1 397 ? 2.284 -14.508 17.891 1.00 97.56 397 PHE A N 1
ATOM 3084 C CA . PHE A 1 397 ? 1.462 -15.546 18.514 1.00 97.56 397 PHE A CA 1
ATOM 3085 C C . PHE A 1 397 ? 1.505 -15.497 20.042 1.00 97.56 397 PHE A C 1
ATOM 3087 O O . PHE A 1 397 ? 0.467 -15.678 20.679 1.00 97.56 397 PHE A O 1
ATOM 3094 N N . MET A 1 398 ? 2.663 -15.195 20.639 1.00 96.44 398 MET A N 1
ATOM 3095 C CA . MET A 1 398 ? 2.779 -14.967 22.085 1.00 96.44 398 MET A CA 1
ATOM 3096 C C . MET A 1 398 ? 1.861 -13.827 22.552 1.00 96.44 398 MET A C 1
ATOM 3098 O O . MET A 1 398 ? 1.243 -13.915 23.611 1.00 96.44 398 MET A O 1
ATOM 3102 N N . LEU A 1 399 ? 1.742 -12.774 21.743 1.00 94.94 399 LEU A N 1
ATOM 3103 C CA . LEU A 1 399 ? 0.907 -11.603 22.014 1.00 94.94 399 LEU A CA 1
ATOM 3104 C C . LEU A 1 399 ? -0.580 -11.811 21.675 1.00 94.94 399 LEU A C 1
ATOM 3106 O O . LEU A 1 399 ? -1.381 -10.891 21.838 1.00 94.94 399 LEU A O 1
ATOM 3110 N N . GLY A 1 400 ? -0.971 -13.007 21.225 1.00 95.94 400 GLY A N 1
ATOM 3111 C CA . GLY A 1 400 ? -2.357 -13.333 20.886 1.00 95.94 400 GLY A CA 1
ATOM 3112 C C . GLY A 1 400 ? -2.830 -12.769 19.544 1.00 95.94 400 GLY A C 1
ATOM 3113 O O . GLY A 1 400 ? -4.036 -12.618 19.347 1.00 95.94 400 GLY A O 1
ATOM 3114 N N . CYS A 1 401 ? -1.909 -12.443 18.633 1.00 98.19 401 CYS A N 1
ATOM 3115 C CA . CYS A 1 401 ? -2.251 -12.093 17.256 1.00 98.19 401 CYS A CA 1
ATOM 3116 C C . CYS A 1 401 ? -2.677 -13.342 16.468 1.00 98.19 401 CYS A C 1
ATOM 3118 O O . CYS A 1 401 ? -2.195 -14.447 16.714 1.00 98.19 401 CYS A O 1
ATOM 3120 N N . ASP A 1 402 ? -3.529 -13.144 15.465 1.00 98.25 402 ASP A N 1
ATOM 3121 C CA . ASP A 1 402 ? -3.934 -14.171 14.503 1.00 98.25 402 ASP A CA 1
ATOM 3122 C C . ASP A 1 402 ? -2.831 -14.470 13.470 1.00 98.25 402 ASP A C 1
ATOM 3124 O O . ASP A 1 402 ? -2.882 -15.497 12.796 1.00 98.25 402 ASP A O 1
ATOM 3128 N N . GLY A 1 403 ? -1.843 -13.579 13.325 1.00 97.81 403 GLY A N 1
ATOM 3129 C CA . GLY A 1 403 ? -0.742 -13.755 12.385 1.00 97.81 403 GLY A CA 1
ATOM 3130 C C . GLY A 1 403 ? 0.080 -12.493 12.126 1.00 97.81 403 GLY A C 1
ATOM 3131 O O . GLY A 1 403 ? -0.060 -11.485 12.832 1.00 97.81 403 GLY A O 1
ATOM 3132 N N . VAL A 1 404 ? 0.929 -12.561 11.097 1.00 98.62 404 VAL A N 1
ATOM 3133 C CA . VAL A 1 404 ? 1.863 -11.497 10.701 1.00 98.62 404 VAL A CA 1
ATOM 3134 C C . VAL A 1 404 ? 1.716 -11.182 9.219 1.00 98.62 404 VAL A C 1
ATOM 3136 O O . VAL A 1 404 ? 1.726 -12.090 8.393 1.00 98.62 404 VAL A O 1
ATOM 3139 N N . TYR A 1 405 ? 1.629 -9.897 8.888 1.00 98.12 405 TYR A N 1
ATOM 3140 C CA . TYR A 1 405 ? 1.737 -9.394 7.525 1.00 98.12 405 TYR A CA 1
ATOM 3141 C C . TYR A 1 405 ? 3.124 -8.784 7.310 1.00 98.12 405 TYR A C 1
ATOM 3143 O O . TYR A 1 405 ? 3.451 -7.743 7.885 1.00 98.12 405 TYR A O 1
ATOM 3151 N N . PHE A 1 406 ? 3.935 -9.429 6.477 1.00 98.00 406 PHE A N 1
ATOM 3152 C CA . PHE A 1 406 ? 5.238 -8.928 6.060 1.00 98.00 406 PHE A CA 1
ATOM 3153 C C . PHE A 1 406 ? 5.113 -8.155 4.754 1.00 98.00 406 PHE A C 1
ATOM 3155 O O . PHE A 1 406 ? 4.444 -8.596 3.827 1.00 98.00 406 PHE A O 1
ATOM 3162 N N . GLN A 1 407 ? 5.798 -7.022 4.653 1.00 94.62 407 GLN A N 1
ATOM 3163 C CA . GLN A 1 407 ? 5.860 -6.244 3.420 1.00 94.62 407 GLN A CA 1
ATOM 3164 C C . GLN A 1 407 ? 7.276 -5.745 3.179 1.00 94.62 407 GLN A C 1
ATOM 3166 O O . GLN A 1 407 ? 7.904 -5.207 4.084 1.00 94.62 407 GLN A O 1
ATOM 3171 N N . MET A 1 408 ? 7.774 -5.873 1.952 1.00 95.00 408 MET A N 1
ATOM 3172 C CA . MET A 1 408 ? 9.091 -5.335 1.611 1.00 95.00 408 MET A CA 1
ATOM 3173 C C . MET A 1 408 ? 9.094 -3.800 1.688 1.00 95.00 408 MET A C 1
ATOM 3175 O O . MET A 1 408 ? 8.132 -3.151 1.258 1.00 95.00 408 MET A O 1
ATOM 3179 N N . ILE A 1 409 ? 10.174 -3.215 2.214 1.00 94.25 409 ILE A N 1
ATOM 3180 C CA . ILE A 1 409 ? 10.339 -1.762 2.327 1.00 94.25 409 ILE A CA 1
ATOM 3181 C C . ILE A 1 409 ? 10.179 -1.048 0.981 1.00 94.25 409 ILE A C 1
ATOM 3183 O O . ILE A 1 409 ? 10.532 -1.555 -0.085 1.00 94.25 409 ILE A O 1
ATOM 3187 N N . ARG A 1 410 ? 9.651 0.175 1.051 1.00 89.38 410 ARG A N 1
ATOM 3188 C CA . ARG A 1 410 ? 9.465 1.080 -0.083 1.00 89.38 410 ARG A CA 1
ATOM 3189 C C . ARG A 1 410 ? 10.084 2.435 0.200 1.00 89.38 410 ARG A C 1
ATOM 3191 O O . ARG A 1 410 ? 10.197 2.828 1.361 1.00 89.38 410 ARG A O 1
ATOM 3198 N N . ASN A 1 411 ? 10.423 3.156 -0.864 1.00 88.69 411 ASN A N 1
ATOM 3199 C CA . ASN A 1 411 ? 10.900 4.522 -0.743 1.00 88.69 411 ASN A CA 1
ATOM 3200 C C . ASN A 1 411 ? 9.741 5.498 -0.954 1.00 88.69 411 ASN A C 1
ATOM 3202 O O . ASN A 1 411 ? 9.257 5.679 -2.069 1.00 88.69 411 ASN A O 1
ATOM 3206 N N . TRP A 1 412 ? 9.313 6.153 0.123 1.00 85.50 412 TRP A N 1
ATOM 3207 C CA . TRP A 1 412 ? 8.263 7.178 0.094 1.00 85.50 412 TRP A CA 1
ATOM 3208 C C . TRP A 1 412 ? 8.821 8.593 -0.117 1.00 85.50 412 TRP A C 1
ATOM 3210 O O . TRP A 1 412 ? 8.185 9.575 0.263 1.00 85.50 412 TRP A O 1
ATOM 3220 N N . GLY A 1 413 ? 10.031 8.697 -0.673 1.00 85.69 413 GLY A N 1
ATOM 3221 C CA . GLY A 1 413 ? 10.807 9.937 -0.725 1.00 85.69 413 GLY A CA 1
ATOM 3222 C C . GLY A 1 413 ? 11.536 10.242 0.586 1.00 85.69 413 GLY A C 1
ATOM 3223 O O . GLY A 1 413 ? 11.949 11.373 0.812 1.00 85.69 413 GLY A O 1
ATOM 3224 N N . THR A 1 414 ? 11.667 9.250 1.470 1.00 90.00 414 THR A N 1
ATOM 3225 C CA . THR A 1 414 ? 12.340 9.380 2.773 1.00 90.00 414 THR A CA 1
ATOM 3226 C C . THR A 1 414 ? 13.831 9.094 2.697 1.00 90.00 414 THR A C 1
ATOM 3228 O O . THR A 1 414 ? 14.572 9.536 3.574 1.00 90.00 414 THR A O 1
ATOM 3231 N N . PHE A 1 415 ? 14.252 8.364 1.664 1.00 90.50 415 PHE A N 1
ATOM 3232 C CA . PHE A 1 415 ? 15.627 7.944 1.440 1.00 90.50 415 PHE A CA 1
ATOM 3233 C C . PHE A 1 415 ? 16.123 8.471 0.096 1.00 90.50 415 PHE A C 1
ATOM 3235 O O . PHE A 1 415 ? 15.368 8.522 -0.884 1.00 90.50 415 PHE A O 1
ATOM 3242 N N . SER A 1 416 ? 17.409 8.797 0.026 1.00 88.38 416 SER A N 1
ATOM 3243 C CA . SER A 1 416 ? 18.116 8.874 -1.250 1.00 88.38 416 SER A CA 1
ATOM 3244 C C . SER A 1 416 ? 18.105 7.510 -1.954 1.00 88.38 416 SER A C 1
ATOM 3246 O O . SER A 1 416 ? 17.707 6.488 -1.390 1.00 88.38 416 SER A O 1
ATOM 3248 N N . GLN A 1 417 ? 18.522 7.484 -3.221 1.00 81.75 417 GLN A N 1
ATOM 3249 C CA . GLN A 1 417 ? 18.575 6.236 -3.980 1.00 81.75 417 GLN A CA 1
ATOM 3250 C C . GLN A 1 417 ? 19.541 5.226 -3.342 1.00 81.75 417 GLN A C 1
ATOM 3252 O O . GLN A 1 417 ? 19.124 4.103 -3.084 1.00 81.75 417 GLN A O 1
ATOM 3257 N N . GLY A 1 418 ? 20.774 5.641 -3.028 1.00 86.56 418 GLY A N 1
ATOM 3258 C CA . GLY A 1 418 ? 21.774 4.759 -2.413 1.00 86.56 418 GLY A CA 1
ATOM 3259 C C . GLY A 1 418 ? 21.335 4.238 -1.043 1.00 86.56 418 GLY A C 1
ATOM 3260 O O . GLY A 1 418 ? 21.373 3.040 -0.802 1.00 86.56 418 GLY A O 1
ATOM 3261 N N . GLU A 1 419 ? 20.792 5.106 -0.182 1.00 91.19 419 GLU A N 1
ATOM 3262 C CA . GLU A 1 419 ? 20.257 4.666 1.116 1.00 91.19 419 GLU A CA 1
ATOM 3263 C C . GLU A 1 419 ? 19.116 3.655 0.966 1.00 91.19 419 GLU A C 1
ATOM 3265 O O . GLU A 1 419 ? 18.980 2.747 1.782 1.00 91.19 419 GLU A O 1
ATOM 3270 N N . PHE A 1 420 ? 18.258 3.816 -0.044 1.00 90.94 420 PHE A N 1
ATOM 3271 C CA . PHE A 1 420 ? 17.196 2.849 -0.286 1.00 90.94 420 PHE A CA 1
ATOM 3272 C C . PHE A 1 420 ? 17.742 1.522 -0.817 1.00 90.94 420 PHE A C 1
ATOM 3274 O O . PHE A 1 420 ? 17.268 0.474 -0.383 1.00 90.94 420 PHE A O 1
ATOM 3281 N N . GLU A 1 421 ? 18.728 1.552 -1.715 1.00 89.31 421 GLU A N 1
ATOM 3282 C CA . GLU A 1 421 ? 19.412 0.354 -2.217 1.00 89.31 421 GLU A CA 1
ATOM 3283 C C . GLU A 1 421 ? 20.041 -0.450 -1.067 1.00 89.31 421 GLU A C 1
ATOM 3285 O O . GLU A 1 421 ? 19.861 -1.666 -1.025 1.00 89.31 421 GLU A O 1
ATOM 3290 N N . ASP A 1 422 ? 20.642 0.221 -0.079 1.00 93.19 422 ASP A N 1
ATOM 3291 C CA . ASP A 1 422 ? 21.215 -0.403 1.127 1.00 93.19 422 ASP A CA 1
ATOM 3292 C C . ASP A 1 422 ? 20.163 -1.000 2.082 1.00 93.19 422 ASP A C 1
ATOM 3294 O O . ASP A 1 422 ? 20.470 -1.847 2.923 1.00 93.19 422 ASP A O 1
ATOM 3298 N N . LEU A 1 423 ? 18.911 -0.537 2.013 1.00 94.88 423 LEU A N 1
ATOM 3299 C CA . LEU A 1 423 ? 17.816 -1.007 2.872 1.00 94.88 423 LEU A CA 1
ATOM 3300 C C . LEU A 1 423 ? 16.929 -2.054 2.197 1.00 94.88 423 LEU A C 1
ATOM 3302 O O . LEU A 1 423 ? 16.256 -2.834 2.884 1.00 94.88 423 LEU A O 1
ATOM 3306 N N . PHE A 1 424 ? 16.881 -2.047 0.867 1.00 93.56 424 PHE A N 1
ATOM 3307 C CA . PHE A 1 424 ? 16.039 -2.919 0.068 1.00 93.56 424 PHE A CA 1
ATOM 3308 C C . PHE A 1 424 ? 16.693 -4.292 -0.110 1.00 93.56 424 PHE A C 1
ATOM 3310 O O . PHE A 1 424 ? 17.287 -4.620 -1.138 1.00 93.56 424 PHE A O 1
ATOM 3317 N N . ILE A 1 425 ? 16.489 -5.139 0.897 1.00 95.44 425 ILE A N 1
ATOM 3318 C CA . ILE A 1 425 ? 16.996 -6.516 0.936 1.00 95.44 425 ILE A CA 1
ATOM 3319 C C . ILE A 1 425 ? 16.418 -7.424 -0.166 1.00 95.44 425 ILE A C 1
ATOM 3321 O O . ILE A 1 425 ? 16.896 -8.530 -0.365 1.00 95.44 425 ILE A O 1
ATOM 3325 N N . GLY A 1 426 ? 15.398 -6.982 -0.909 1.00 89.69 426 GLY A N 1
ATOM 3326 C CA . GLY A 1 426 ? 14.821 -7.737 -2.026 1.00 89.69 426 GLY A CA 1
ATOM 3327 C C . GLY A 1 426 ? 15.645 -7.717 -3.322 1.00 89.69 426 GLY A C 1
ATOM 3328 O O . GLY A 1 426 ? 15.264 -8.391 -4.278 1.00 89.69 426 GLY A O 1
ATOM 3329 N N . SER A 1 427 ? 16.731 -6.938 -3.396 1.00 85.88 427 SER A N 1
ATOM 3330 C CA . SER A 1 427 ? 17.591 -6.873 -4.586 1.00 85.88 427 SER A CA 1
ATOM 3331 C C . SER A 1 427 ? 18.575 -8.048 -4.633 1.00 85.88 427 SER A C 1
ATOM 3333 O O . SER A 1 427 ? 19.316 -8.225 -3.668 1.00 85.88 427 SER A O 1
ATOM 3335 N N . PRO A 1 428 ? 18.692 -8.779 -5.760 1.00 84.75 428 PRO A N 1
ATOM 3336 C CA . PRO A 1 428 ? 19.721 -9.809 -5.936 1.00 84.75 428 PRO A CA 1
ATOM 3337 C C . PRO A 1 428 ? 21.166 -9.310 -5.811 1.00 84.75 428 PRO A C 1
ATOM 3339 O O . PRO A 1 428 ? 22.058 -10.104 -5.528 1.00 84.75 428 PRO A O 1
ATOM 3342 N N . ASP A 1 429 ? 21.388 -8.007 -6.008 1.00 84.69 429 ASP A N 1
ATOM 3343 C CA . ASP A 1 429 ? 22.708 -7.378 -5.876 1.00 84.69 429 ASP A CA 1
ATOM 3344 C C . ASP A 1 429 ? 23.010 -6.941 -4.434 1.00 84.69 429 ASP A C 1
ATOM 3346 O O . ASP A 1 429 ? 24.104 -6.452 -4.153 1.00 84.69 429 ASP A O 1
ATOM 3350 N N . HIS A 1 430 ? 22.042 -7.059 -3.518 1.00 90.62 430 HIS A N 1
ATOM 3351 C CA . HIS A 1 430 ? 22.243 -6.676 -2.127 1.00 90.62 430 HIS A CA 1
ATOM 3352 C C . HIS A 1 430 ? 23.230 -7.654 -1.457 1.00 90.62 430 HIS A C 1
ATOM 3354 O O . HIS A 1 430 ? 23.057 -8.868 -1.595 1.00 90.62 430 HIS A O 1
ATOM 3360 N N . PRO A 1 431 ? 24.231 -7.179 -0.688 1.00 93.94 431 PRO A N 1
ATOM 3361 C CA . PRO A 1 431 ? 25.252 -8.046 -0.083 1.00 93.94 431 PRO A CA 1
ATOM 3362 C C . PRO A 1 431 ? 24.656 -9.152 0.801 1.00 93.94 431 PRO A C 1
ATOM 3364 O O . PRO A 1 431 ? 25.083 -10.302 0.733 1.00 93.94 431 PRO A O 1
ATOM 3367 N N . ASP A 1 432 ? 23.610 -8.823 1.560 1.00 96.06 432 ASP A N 1
ATOM 3368 C CA . ASP A 1 432 ? 22.921 -9.767 2.450 1.00 96.06 432 ASP A CA 1
ATOM 3369 C C . ASP A 1 432 ? 21.805 -10.581 1.756 1.00 96.06 432 ASP A C 1
ATOM 3371 O O . ASP A 1 432 ? 21.070 -11.307 2.426 1.00 96.06 432 ASP A O 1
ATOM 3375 N N . PHE A 1 433 ? 21.636 -10.484 0.427 1.00 94.94 433 PHE A N 1
ATOM 3376 C CA . PHE A 1 433 ? 20.533 -11.158 -0.275 1.00 94.94 433 PHE A CA 1
ATOM 3377 C C . PHE A 1 433 ? 20.544 -12.671 -0.046 1.00 94.94 433 PHE A C 1
ATOM 3379 O O . PHE A 1 433 ? 19.501 -13.261 0.220 1.00 94.94 433 PHE A O 1
ATOM 3386 N N . ALA A 1 434 ? 21.724 -13.297 -0.085 1.00 94.38 434 ALA A N 1
ATOM 3387 C CA . ALA A 1 434 ? 21.872 -14.733 0.146 1.00 94.38 434 ALA A CA 1
ATOM 3388 C C . ALA A 1 434 ? 21.346 -15.157 1.528 1.00 94.38 434 ALA A C 1
ATOM 3390 O O . ALA A 1 434 ? 20.611 -16.136 1.634 1.00 94.38 434 ALA A O 1
ATOM 3391 N N . GLU A 1 435 ? 21.666 -14.391 2.573 1.00 97.38 435 GLU A N 1
ATOM 3392 C CA . GLU A 1 435 ? 21.179 -14.652 3.929 1.00 97.38 435 GLU A CA 1
ATOM 3393 C C . GLU A 1 435 ? 19.667 -14.436 4.031 1.00 97.38 435 GLU A C 1
ATOM 3395 O O . GLU A 1 435 ? 18.967 -15.208 4.685 1.00 97.38 435 GLU A O 1
ATOM 3400 N N . PHE A 1 436 ? 19.134 -13.427 3.340 1.00 97.88 436 PHE A N 1
ATOM 3401 C CA . PHE A 1 436 ? 17.692 -13.225 3.266 1.00 97.88 436 PHE A CA 1
ATOM 3402 C C . PHE A 1 436 ? 16.970 -14.431 2.653 1.00 97.88 436 PHE A C 1
ATOM 3404 O O . PHE A 1 436 ? 15.941 -14.846 3.189 1.00 97.88 436 PHE A O 1
ATOM 3411 N N . LEU A 1 437 ? 17.523 -15.061 1.608 1.00 96.06 437 LEU A N 1
ATOM 3412 C CA . LEU A 1 437 ? 16.955 -16.301 1.063 1.00 96.06 437 LEU A CA 1
ATOM 3413 C C . LEU A 1 437 ? 16.943 -17.431 2.101 1.00 96.06 437 LEU A C 1
ATOM 3415 O O . LEU A 1 437 ? 15.962 -18.169 2.167 1.00 96.06 437 LEU A O 1
ATOM 3419 N N . GLU A 1 438 ? 17.977 -17.551 2.940 1.00 97.38 438 GLU A N 1
ATOM 3420 C CA . GLU A 1 438 ? 17.985 -18.531 4.036 1.00 97.38 438 GLU A CA 1
ATOM 3421 C C . GLU A 1 438 ? 16.896 -18.245 5.074 1.00 97.38 438 GLU A C 1
ATOM 3423 O O . GLU A 1 438 ? 16.184 -19.161 5.490 1.00 97.38 438 GLU A O 1
ATOM 3428 N N . VAL A 1 439 ? 16.682 -16.977 5.435 1.00 98.25 439 VAL A N 1
ATOM 3429 C CA . VAL A 1 439 ? 15.582 -16.593 6.333 1.00 98.25 439 VAL A CA 1
ATOM 3430 C C . VAL A 1 439 ? 14.220 -16.968 5.742 1.00 98.25 439 VAL A C 1
ATOM 3432 O O . VAL A 1 439 ? 13.353 -17.461 6.464 1.00 98.25 439 VAL A O 1
ATOM 3435 N N . LEU A 1 440 ? 14.028 -16.805 4.429 1.00 97.50 440 LEU A N 1
ATOM 3436 C CA . LEU A 1 440 ? 12.784 -17.191 3.754 1.00 97.50 440 LEU A CA 1
ATOM 3437 C C . LEU A 1 440 ? 12.518 -18.706 3.783 1.00 97.50 440 LEU A C 1
ATOM 3439 O O . LEU A 1 440 ? 11.366 -19.117 3.626 1.00 97.50 440 LEU A O 1
ATOM 3443 N N . ARG A 1 441 ? 13.530 -19.546 4.028 1.00 97.31 441 ARG A N 1
ATOM 3444 C CA . ARG A 1 441 ? 13.351 -20.998 4.216 1.00 97.31 441 ARG A CA 1
ATOM 3445 C C . ARG A 1 441 ? 12.883 -21.378 5.619 1.00 97.31 441 ARG A C 1
ATOM 3447 O O . ARG A 1 441 ? 12.569 -22.542 5.851 1.00 97.31 441 ARG A O 1
ATOM 3454 N N . HIS A 1 442 ? 12.834 -20.436 6.560 1.00 98.00 442 HIS A N 1
ATOM 3455 C CA . HIS A 1 442 ? 12.522 -20.757 7.946 1.00 98.00 442 HIS A CA 1
ATOM 3456 C C . HIS A 1 442 ? 11.070 -21.267 8.108 1.00 98.00 442 HIS A C 1
ATOM 3458 O O . HIS A 1 442 ? 10.137 -20.589 7.667 1.00 98.00 442 HIS A O 1
ATOM 3464 N N . PRO A 1 443 ? 10.839 -22.396 8.811 1.00 96.94 443 PRO A N 1
ATOM 3465 C CA . PRO A 1 443 ? 9.521 -23.041 8.906 1.00 96.94 443 PRO A CA 1
ATOM 3466 C C . PRO A 1 443 ? 8.454 -22.199 9.620 1.00 96.94 443 PRO A C 1
ATOM 3468 O O . PRO A 1 443 ? 7.268 -22.331 9.341 1.00 96.94 443 PRO A O 1
ATOM 3471 N N . ASN A 1 444 ? 8.842 -21.284 10.515 1.00 97.44 444 ASN A N 1
ATOM 3472 C CA . ASN A 1 444 ? 7.889 -20.349 11.140 1.00 97.44 444 ASN A CA 1
ATOM 3473 C C . ASN A 1 444 ? 7.079 -19.536 10.126 1.00 97.44 444 ASN A C 1
ATOM 3475 O O . ASN A 1 444 ? 5.952 -19.143 10.421 1.00 97.44 444 ASN A O 1
ATOM 3479 N N . LEU A 1 445 ? 7.633 -19.289 8.939 1.00 97.81 445 LEU A N 1
ATOM 3480 C CA . LEU A 1 445 ? 6.934 -18.556 7.894 1.00 97.81 445 LEU A CA 1
ATOM 3481 C C . LEU A 1 445 ? 5.838 -19.410 7.215 1.00 97.81 445 LEU A C 1
ATOM 3483 O O . LEU A 1 445 ? 5.026 -18.857 6.483 1.00 97.81 445 LEU A O 1
ATOM 3487 N N . ASP A 1 446 ? 5.766 -20.726 7.455 1.00 95.75 446 ASP A N 1
ATOM 3488 C CA . ASP A 1 446 ? 4.685 -21.618 6.978 1.00 95.75 446 ASP A CA 1
ATOM 3489 C C . ASP A 1 446 ? 3.466 -21.653 7.904 1.00 95.75 446 ASP A C 1
ATOM 3491 O O . ASP A 1 446 ? 2.451 -22.288 7.603 1.00 95.75 446 ASP A O 1
ATOM 3495 N N . ARG A 1 447 ? 3.556 -21.009 9.070 1.00 96.56 447 ARG A N 1
ATOM 3496 C CA . ARG A 1 447 ? 2.493 -21.063 10.069 1.00 96.56 447 ARG A CA 1
ATOM 3497 C C . ARG A 1 447 ? 1.202 -20.425 9.521 1.00 96.56 447 ARG A C 1
ATOM 3499 O O . ARG A 1 447 ? 1.262 -19.381 8.870 1.00 96.56 447 ARG A O 1
ATOM 3506 N N . PRO A 1 448 ? 0.011 -20.990 9.806 1.00 96.50 448 PRO A N 1
ATOM 3507 C CA . PRO A 1 448 ? -1.249 -20.358 9.426 1.00 96.50 448 PRO A CA 1
ATOM 3508 C C . PRO A 1 448 ? -1.352 -18.935 9.983 1.00 96.50 448 PRO A C 1
ATOM 3510 O O . PRO A 1 448 ? -1.027 -18.709 11.145 1.00 96.50 448 PRO A O 1
ATOM 3513 N N . GLY A 1 449 ? -1.817 -17.993 9.161 1.00 96.06 449 GLY A N 1
ATOM 3514 C CA . GLY A 1 449 ? -1.917 -16.574 9.521 1.00 96.06 449 GLY A CA 1
ATOM 3515 C C . GLY A 1 449 ? -0.723 -15.720 9.082 1.00 96.06 449 GLY A C 1
ATOM 3516 O O . GLY A 1 449 ? -0.778 -14.498 9.215 1.00 96.06 449 GLY A O 1
ATOM 3517 N N . ILE A 1 450 ? 0.335 -16.322 8.532 1.00 97.81 450 ILE A N 1
ATOM 3518 C CA . ILE A 1 450 ? 1.455 -15.576 7.952 1.00 97.81 450 ILE A CA 1
ATOM 3519 C C . ILE A 1 450 ? 1.139 -15.184 6.509 1.00 97.81 450 ILE A C 1
ATOM 3521 O O . ILE A 1 450 ? 0.769 -16.015 5.685 1.00 97.81 450 ILE A O 1
ATOM 3525 N N . ASP A 1 451 ? 1.281 -13.894 6.218 1.00 96.44 451 ASP A N 1
ATOM 3526 C CA . ASP A 1 451 ? 1.105 -13.303 4.897 1.00 96.44 451 ASP A CA 1
ATOM 3527 C C . ASP A 1 451 ? 2.398 -12.587 4.498 1.00 96.44 451 ASP A C 1
ATOM 3529 O O . ASP A 1 451 ? 2.750 -11.557 5.073 1.00 96.44 451 ASP A O 1
ATOM 3533 N N . LEU A 1 452 ? 3.113 -13.125 3.506 1.00 95.69 452 LEU A N 1
ATOM 3534 C CA . LEU A 1 452 ? 4.363 -12.540 3.014 1.00 95.69 452 LEU A CA 1
ATOM 3535 C C . LEU A 1 452 ? 4.161 -11.477 1.929 1.00 95.69 452 LEU A C 1
ATOM 3537 O O . LEU A 1 452 ? 5.140 -10.961 1.394 1.00 95.69 452 LEU A O 1
ATOM 3541 N N . SER A 1 453 ? 2.917 -11.125 1.593 1.00 93.50 453 SER A N 1
ATOM 3542 C CA . SER A 1 453 ? 2.603 -10.057 0.644 1.00 93.50 453 SER A CA 1
ATOM 3543 C C . SER A 1 453 ? 3.378 -10.199 -0.680 1.00 93.50 453 SER A C 1
ATOM 3545 O O . SER A 1 453 ? 3.320 -11.240 -1.331 1.00 93.50 453 SER A O 1
ATOM 3547 N N . ASN A 1 454 ? 4.131 -9.167 -1.071 1.00 87.62 454 ASN A N 1
ATOM 3548 C CA . ASN A 1 454 ? 4.975 -9.118 -2.260 1.00 87.62 454 ASN A CA 1
ATOM 3549 C C . ASN A 1 454 ? 6.326 -9.855 -2.129 1.00 87.62 454 ASN A C 1
ATOM 3551 O O . ASN A 1 454 ? 7.146 -9.775 -3.039 1.00 87.62 454 ASN A O 1
ATOM 3555 N N . ILE A 1 455 ? 6.570 -10.557 -1.019 1.00 92.69 455 ILE A N 1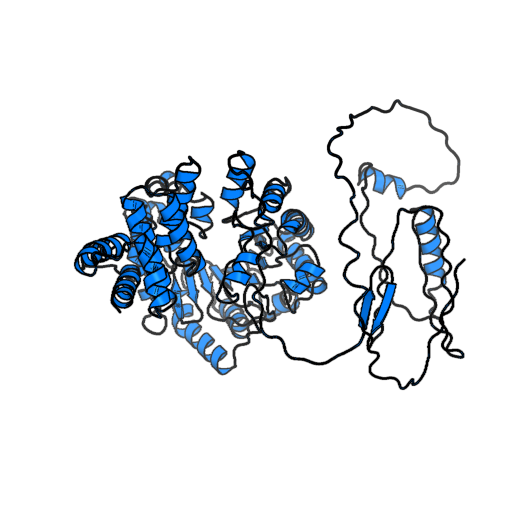
ATOM 3556 C CA . ILE A 1 455 ? 7.740 -11.426 -0.790 1.00 92.69 455 ILE A CA 1
ATOM 3557 C C . ILE A 1 455 ? 7.390 -12.900 -1.072 1.00 92.69 455 ILE A C 1
ATOM 3559 O O . ILE A 1 455 ? 8.281 -13.713 -1.314 1.00 92.69 455 ILE A O 1
ATOM 3563 N N . GLU A 1 456 ? 6.097 -13.242 -1.080 1.00 90.88 456 GLU A N 1
ATOM 3564 C CA . GLU A 1 456 ? 5.584 -14.611 -1.236 1.00 90.88 456 GLU A CA 1
ATOM 3565 C C . GLU A 1 456 ? 6.186 -15.336 -2.445 1.00 90.88 456 GLU A C 1
ATOM 3567 O O . GLU A 1 456 ? 6.645 -16.471 -2.334 1.00 90.88 456 GLU A O 1
ATOM 3572 N N . ASP A 1 457 ? 6.234 -14.668 -3.597 1.00 84.06 457 ASP A N 1
ATOM 3573 C CA . ASP A 1 457 ? 6.741 -15.281 -4.819 1.00 84.06 457 ASP A CA 1
ATOM 3574 C C . ASP A 1 457 ? 8.235 -15.593 -4.747 1.00 84.06 457 ASP A C 1
ATOM 3576 O O . ASP A 1 457 ? 8.644 -16.709 -5.061 1.00 84.06 457 ASP A O 1
ATOM 3580 N N . LEU A 1 458 ? 9.039 -14.665 -4.218 1.00 86.81 458 LEU A N 1
ATOM 3581 C CA . LEU A 1 458 ? 10.460 -14.915 -3.988 1.00 86.81 458 LEU A CA 1
ATOM 3582 C C . LEU A 1 458 ? 10.654 -16.133 -3.080 1.00 86.81 458 LEU A C 1
ATOM 3584 O O . LEU A 1 458 ? 11.482 -16.992 -3.374 1.00 86.81 458 LEU A O 1
ATOM 3588 N N . ARG A 1 459 ? 9.856 -16.257 -2.014 1.00 91.56 459 ARG A N 1
ATOM 3589 C CA . ARG A 1 459 ? 9.915 -17.432 -1.141 1.00 91.56 459 ARG A CA 1
ATOM 3590 C C . ARG A 1 459 ? 9.544 -18.718 -1.878 1.00 91.56 459 ARG A C 1
ATOM 3592 O O . ARG A 1 459 ? 10.259 -19.707 -1.731 1.00 91.56 459 ARG A O 1
ATOM 3599 N N . ARG A 1 460 ? 8.483 -18.724 -2.693 1.00 88.62 460 ARG A N 1
ATOM 3600 C CA . ARG A 1 460 ? 8.132 -19.897 -3.514 1.00 88.62 460 ARG A CA 1
ATOM 3601 C C . ARG A 1 460 ? 9.291 -20.317 -4.410 1.00 88.62 460 ARG A C 1
ATOM 3603 O O . ARG A 1 460 ? 9.622 -21.498 -4.454 1.00 88.62 460 ARG A O 1
ATOM 3610 N N . GLN A 1 461 ? 9.940 -19.361 -5.071 1.00 83.69 461 GLN A N 1
ATOM 3611 C CA . GLN A 1 461 ? 11.087 -19.646 -5.929 1.00 83.69 461 GLN A CA 1
ATOM 3612 C C . GLN A 1 461 ? 12.289 -20.185 -5.135 1.00 83.69 461 GLN A C 1
ATOM 3614 O O . GLN A 1 461 ? 12.965 -21.108 -5.588 1.00 83.69 461 GLN A O 1
ATOM 3619 N N . VAL A 1 462 ? 12.535 -19.657 -3.932 1.00 89.31 462 VAL A N 1
ATOM 3620 C CA . VAL A 1 462 ? 13.574 -20.145 -3.009 1.00 89.31 462 VAL A CA 1
ATOM 3621 C C . VAL A 1 462 ? 13.316 -21.591 -2.584 1.00 89.31 462 VAL A C 1
ATOM 3623 O O . VAL A 1 462 ? 14.239 -22.407 -2.612 1.00 89.31 462 VAL A O 1
ATOM 3626 N N . LEU A 1 463 ? 12.074 -21.920 -2.218 1.00 89.00 463 LEU A N 1
ATOM 3627 C CA . LEU A 1 463 ? 11.674 -23.272 -1.816 1.00 89.00 463 LEU A CA 1
ATOM 3628 C C . LEU A 1 463 ? 11.694 -24.257 -2.994 1.00 89.00 463 LEU A C 1
ATOM 3630 O O . LEU A 1 463 ? 12.030 -25.423 -2.810 1.00 89.00 463 LEU A O 1
ATOM 3634 N N . ALA A 1 464 ? 11.406 -23.784 -4.209 1.00 85.56 464 ALA A N 1
ATOM 3635 C CA . ALA A 1 464 ? 11.528 -24.559 -5.443 1.00 85.56 464 ALA A CA 1
ATOM 3636 C C . ALA A 1 464 ? 12.982 -24.707 -5.940 1.00 85.56 464 ALA A C 1
ATOM 3638 O O . ALA A 1 464 ? 13.216 -25.354 -6.959 1.00 85.56 464 ALA A O 1
ATOM 3639 N N . GLY A 1 465 ? 13.960 -24.082 -5.272 1.00 80.75 465 GLY A N 1
ATOM 3640 C CA . GLY A 1 465 ? 15.363 -24.084 -5.699 1.00 80.75 465 GLY A CA 1
ATOM 3641 C C . GLY A 1 465 ? 15.625 -23.311 -6.998 1.00 80.75 465 GLY A C 1
ATOM 3642 O O . GLY A 1 465 ? 16.658 -23.517 -7.621 1.00 80.75 465 GLY A O 1
ATOM 3643 N N . SER A 1 466 ? 14.701 -22.439 -7.415 1.00 70.00 466 SER A N 1
ATOM 3644 C CA . SER A 1 466 ? 14.761 -21.674 -8.672 1.00 70.00 466 SER A CA 1
ATOM 3645 C C . SER A 1 466 ? 15.501 -20.337 -8.552 1.00 70.00 466 SER A C 1
ATOM 3647 O O . SER A 1 466 ? 15.752 -19.684 -9.560 1.00 70.00 466 SER A O 1
ATOM 3649 N N . VAL A 1 467 ? 15.844 -19.913 -7.333 1.00 69.12 467 VAL A N 1
ATOM 3650 C CA . VAL A 1 467 ? 16.655 -18.716 -7.077 1.00 69.12 467 VAL A CA 1
ATOM 3651 C C . VAL A 1 467 ? 17.937 -19.134 -6.380 1.00 69.12 467 VAL A C 1
ATOM 3653 O O . VAL A 1 467 ? 17.916 -19.754 -5.314 1.00 69.12 467 VAL A O 1
ATOM 3656 N N . HIS A 1 468 ? 19.059 -18.751 -6.979 1.00 61.31 468 HIS A N 1
ATOM 3657 C CA . HIS A 1 468 ? 20.383 -18.898 -6.398 1.00 61.31 468 HIS A CA 1
ATOM 3658 C C . HIS A 1 468 ? 20.956 -17.519 -6.076 1.00 61.31 468 HIS A C 1
ATOM 3660 O O . HIS A 1 468 ? 20.687 -16.566 -6.814 1.00 61.31 468 HIS A O 1
ATOM 3666 N N . PRO A 1 469 ? 21.756 -17.389 -5.004 1.00 57.03 469 PRO A N 1
ATOM 3667 C CA . PRO A 1 469 ? 22.541 -16.182 -4.809 1.00 57.03 469 PRO A CA 1
ATOM 3668 C C . PRO A 1 469 ? 23.390 -15.954 -6.061 1.00 57.03 469 PRO A C 1
ATOM 3670 O O . PRO A 1 469 ? 23.973 -16.901 -6.602 1.00 57.03 469 PRO A O 1
ATOM 3673 N N . ALA A 1 470 ? 23.433 -14.713 -6.549 1.00 50.12 470 ALA A N 1
ATOM 3674 C CA . ALA A 1 470 ? 24.331 -14.366 -7.637 1.00 50.12 470 ALA A CA 1
ATOM 3675 C C . ALA A 1 470 ? 25.744 -14.828 -7.252 1.00 50.12 470 ALA A C 1
ATOM 3677 O O . ALA A 1 470 ? 26.196 -14.582 -6.132 1.00 50.12 470 ALA A O 1
ATOM 3678 N N . ARG A 1 471 ? 26.443 -15.520 -8.162 1.00 36.34 471 ARG A N 1
ATOM 3679 C CA . ARG A 1 471 ? 27.885 -15.746 -8.019 1.00 36.34 471 ARG A CA 1
ATOM 3680 C C . ARG A 1 471 ? 28.551 -14.376 -8.088 1.00 36.34 471 ARG A C 1
ATOM 3682 O O . ARG A 1 471 ? 28.898 -13.911 -9.169 1.00 36.34 471 ARG A O 1
ATOM 3689 N N . THR A 1 472 ? 28.683 -13.702 -6.955 1.00 34.50 472 THR A N 1
ATOM 3690 C CA . THR A 1 472 ? 29.458 -12.475 -6.870 1.00 34.50 472 THR A CA 1
ATOM 3691 C C . THR A 1 472 ? 30.920 -12.860 -7.055 1.00 34.50 472 THR A C 1
ATOM 3693 O O . THR A 1 472 ? 31.567 -13.431 -6.180 1.00 34.50 472 THR A O 1
ATOM 3696 N N . CYS A 1 473 ? 31.457 -12.568 -8.240 1.00 26.11 473 CYS A N 1
ATOM 3697 C CA . CYS A 1 473 ? 32.881 -12.279 -8.335 1.00 26.11 473 CYS A CA 1
ATOM 3698 C C . CYS A 1 473 ? 33.116 -11.088 -7.392 1.00 26.11 473 CYS A C 1
ATOM 3700 O O . CYS A 1 473 ? 32.380 -10.104 -7.514 1.00 26.11 473 CYS A O 1
ATOM 3702 N N . PRO A 1 474 ? 34.050 -11.158 -6.429 1.00 29.19 474 PRO A N 1
ATOM 3703 C CA . PRO A 1 474 ? 34.264 -10.059 -5.504 1.00 29.19 474 PRO A CA 1
ATOM 3704 C C . PRO A 1 474 ? 34.659 -8.826 -6.316 1.00 29.19 474 PRO A C 1
ATOM 3706 O O . PRO A 1 474 ? 35.715 -8.794 -6.949 1.00 29.19 474 PRO A O 1
ATOM 3709 N N . ALA A 1 475 ? 33.782 -7.823 -6.336 1.00 33.66 475 ALA A N 1
ATOM 3710 C CA . ALA A 1 475 ? 34.132 -6.513 -6.845 1.00 33.66 475 ALA A CA 1
ATOM 3711 C C . ALA A 1 475 ? 35.294 -6.003 -5.986 1.00 33.66 475 ALA A C 1
ATOM 3713 O O . ALA A 1 475 ? 35.185 -5.935 -4.759 1.00 33.66 475 ALA A O 1
ATOM 3714 N N . GLY A 1 476 ? 36.425 -5.707 -6.630 1.00 29.58 476 GLY A N 1
ATOM 3715 C CA . GLY A 1 476 ? 37.572 -5.093 -5.971 1.00 29.58 476 GLY A CA 1
ATOM 3716 C C . GLY A 1 476 ? 37.161 -3.814 -5.230 1.00 29.58 476 GLY A C 1
ATOM 3717 O O . GLY A 1 476 ? 36.134 -3.211 -5.563 1.00 29.58 476 GLY A O 1
ATOM 3718 N N . PRO A 1 477 ? 37.928 -3.397 -4.210 1.00 27.78 477 PRO A N 1
ATOM 3719 C CA . PRO A 1 477 ? 37.575 -2.243 -3.395 1.00 27.78 477 PRO A CA 1
ATOM 3720 C C . PRO A 1 477 ? 37.345 -1.017 -4.288 1.00 27.78 477 PRO A C 1
ATOM 3722 O O . PRO A 1 477 ? 38.231 -0.612 -5.041 1.00 27.78 477 PRO A O 1
ATOM 3725 N N . ARG A 1 478 ? 36.137 -0.440 -4.214 1.00 27.98 478 ARG A N 1
ATOM 3726 C CA . ARG A 1 478 ? 35.822 0.853 -4.833 1.00 27.98 478 ARG A CA 1
ATOM 3727 C C . ARG A 1 478 ? 36.795 1.894 -4.281 1.00 27.98 478 ARG A C 1
ATOM 3729 O O . ARG A 1 478 ? 36.868 2.088 -3.069 1.00 27.98 478 ARG A O 1
ATOM 3736 N N . ALA A 1 479 ? 37.539 2.537 -5.176 1.00 26.62 479 ALA A N 1
ATOM 3737 C CA . ALA A 1 479 ? 38.403 3.658 -4.845 1.00 26.62 479 ALA A CA 1
ATOM 3738 C C . ALA A 1 479 ? 37.555 4.815 -4.294 1.00 26.62 479 ALA A C 1
ATOM 3740 O O . ALA A 1 479 ? 36.577 5.232 -4.915 1.00 26.62 479 ALA A O 1
ATOM 3741 N N . VAL A 1 480 ? 37.933 5.308 -3.118 1.00 29.08 480 VAL A N 1
ATOM 3742 C CA . VAL A 1 480 ? 37.462 6.588 -2.583 1.00 29.08 480 VAL A CA 1
ATOM 3743 C C . VAL A 1 480 ? 38.141 7.691 -3.407 1.00 29.08 480 VAL A C 1
ATOM 3745 O O . VAL A 1 480 ? 39.352 7.589 -3.617 1.00 29.08 480 VAL A O 1
ATOM 3748 N N . PRO A 1 481 ? 37.415 8.704 -3.913 1.00 27.06 481 PRO A N 1
ATOM 3749 C CA . PRO A 1 481 ? 38.040 9.805 -4.629 1.00 27.06 481 PRO A CA 1
ATOM 3750 C C . PRO A 1 481 ? 38.913 10.634 -3.681 1.00 27.06 481 PRO A C 1
ATOM 3752 O O . PRO A 1 481 ? 38.520 10.963 -2.562 1.00 27.06 481 PRO A O 1
ATOM 3755 N N . ASP A 1 482 ? 40.118 10.911 -4.163 1.00 26.08 482 ASP A N 1
ATOM 3756 C CA . ASP A 1 482 ? 41.183 11.673 -3.523 1.00 26.08 482 ASP A CA 1
ATOM 3757 C C . ASP A 1 482 ? 40.866 13.174 -3.643 1.00 26.08 482 ASP A C 1
ATOM 3759 O O . ASP A 1 482 ? 40.874 13.726 -4.745 1.00 26.08 482 ASP A O 1
ATOM 3763 N N . GLU A 1 483 ? 40.560 13.840 -2.528 1.00 29.64 483 GLU A N 1
ATOM 3764 C CA . GLU A 1 483 ? 40.502 15.302 -2.459 1.00 29.64 483 GLU A CA 1
ATOM 3765 C C . GLU A 1 483 ? 41.537 15.830 -1.456 1.00 29.64 483 GLU A C 1
ATOM 3767 O O . GLU A 1 483 ? 41.352 15.779 -0.243 1.00 29.64 483 GLU A O 1
ATOM 3772 N N . GLY A 1 484 ? 42.611 16.407 -2.006 1.00 27.25 484 GLY A N 1
ATOM 3773 C CA . GLY A 1 484 ? 43.145 17.689 -1.543 1.00 27.25 484 GLY A CA 1
ATOM 3774 C C . GLY A 1 484 ? 44.139 17.673 -0.381 1.00 27.25 484 GLY A C 1
ATOM 3775 O O . GLY A 1 484 ? 43.793 17.941 0.765 1.00 27.25 484 GLY A O 1
ATOM 3776 N N . ALA A 1 485 ? 45.418 17.505 -0.716 1.00 25.92 485 ALA A N 1
ATOM 3777 C CA . ALA A 1 485 ? 46.560 17.784 0.150 1.00 25.92 485 ALA A CA 1
ATOM 3778 C C . ALA A 1 485 ? 46.626 19.255 0.626 1.00 25.92 485 ALA A C 1
ATOM 3780 O O . ALA A 1 485 ? 46.451 20.183 -0.163 1.00 25.92 485 ALA A O 1
ATOM 3781 N N . GLY A 1 486 ? 46.992 19.458 1.899 1.00 24.52 486 GLY A N 1
ATOM 3782 C CA . GLY A 1 486 ? 47.242 20.776 2.495 1.00 24.52 486 GLY A CA 1
ATOM 3783 C C . GLY A 1 486 ? 47.973 20.736 3.847 1.00 24.52 486 GLY A C 1
ATOM 3784 O O . GLY A 1 486 ? 47.361 20.963 4.879 1.00 24.52 486 GLY A O 1
ATOM 3785 N N . SER A 1 487 ? 49.277 20.430 3.802 1.00 25.50 487 SER A N 1
ATOM 3786 C CA . SER A 1 487 ? 50.394 20.862 4.680 1.00 25.50 487 SER A CA 1
ATOM 3787 C C . SER A 1 487 ? 50.222 21.030 6.209 1.00 25.50 487 SER A C 1
ATOM 3789 O O . SER A 1 487 ? 49.554 21.959 6.653 1.00 25.50 487 SER A O 1
ATOM 3791 N N . GLY A 1 488 ? 51.044 20.306 6.995 1.00 23.81 488 GLY A N 1
ATOM 3792 C CA . GLY A 1 488 ? 51.574 20.835 8.271 1.00 23.81 488 GLY A CA 1
ATOM 3793 C C . GLY A 1 488 ? 51.822 19.857 9.435 1.00 23.81 488 GLY A C 1
ATOM 3794 O O . GLY A 1 488 ? 51.072 19.888 10.396 1.00 23.81 488 GLY A O 1
ATOM 3795 N N . SER A 1 489 ? 52.878 19.040 9.329 1.00 24.31 489 SER A N 1
ATOM 3796 C CA . SER A 1 489 ? 53.771 18.474 10.379 1.00 24.31 489 SER A CA 1
ATOM 3797 C C . SER A 1 489 ? 53.281 18.077 11.798 1.00 24.31 489 SER A C 1
ATOM 3799 O O . SER A 1 489 ? 52.974 18.932 12.625 1.00 24.31 489 SER A O 1
ATOM 3801 N N . ASP A 1 490 ? 53.474 16.774 12.069 1.00 25.67 490 ASP A N 1
ATOM 3802 C CA . ASP A 1 490 ? 54.021 16.115 13.278 1.00 25.67 490 ASP A CA 1
ATOM 3803 C C . ASP A 1 490 ? 53.191 16.017 14.576 1.00 25.67 490 ASP A C 1
ATOM 3805 O O . ASP A 1 490 ? 53.281 16.858 15.461 1.00 25.67 490 ASP A O 1
ATOM 3809 N N . GLU A 1 491 ? 52.457 14.903 14.746 1.00 24.91 491 GLU A N 1
ATOM 3810 C CA . GLU A 1 491 ? 52.895 13.734 15.548 1.00 24.91 491 GLU A CA 1
ATOM 3811 C C . GLU A 1 491 ? 51.808 12.619 15.602 1.00 24.91 491 GLU A C 1
ATOM 3813 O O . GLU A 1 491 ? 50.636 12.885 15.844 1.00 24.91 491 GLU A O 1
ATOM 3818 N N . GLN A 1 492 ? 52.248 11.353 15.460 1.00 24.70 492 GLN A N 1
ATOM 3819 C CA . GLN A 1 492 ? 51.573 10.053 15.727 1.00 24.70 492 GLN A CA 1
ATOM 3820 C C . GLN A 1 492 ? 50.763 9.325 14.620 1.00 24.70 492 GLN A C 1
ATOM 3822 O O . GLN A 1 492 ? 49.553 9.505 14.488 1.00 24.70 492 GLN A O 1
ATOM 3827 N N . PRO A 1 493 ? 51.371 8.297 13.982 1.00 26.81 493 PRO A N 1
ATOM 3828 C CA . PRO A 1 493 ? 50.639 7.182 13.369 1.00 26.81 493 PRO A CA 1
ATOM 3829 C C . PRO A 1 493 ? 51.160 5.801 13.836 1.00 26.81 493 PRO A C 1
ATOM 3831 O O . PRO A 1 493 ? 52.234 5.389 13.407 1.00 26.81 493 PRO A O 1
ATOM 3834 N N . ALA A 1 494 ? 50.416 5.045 14.670 1.00 27.95 494 ALA A N 1
ATOM 3835 C CA . ALA A 1 494 ? 50.769 3.630 14.949 1.00 27.95 494 ALA A CA 1
ATOM 3836 C C . ALA A 1 494 ? 49.705 2.682 15.575 1.00 27.95 494 ALA A C 1
ATOM 3838 O O . ALA A 1 494 ? 50.107 1.634 16.075 1.00 27.95 494 ALA A O 1
ATOM 3839 N N . ILE A 1 495 ? 48.385 2.958 15.605 1.00 24.38 495 ILE A N 1
ATOM 3840 C CA . ILE A 1 495 ? 47.438 2.066 16.345 1.00 24.38 495 ILE A CA 1
ATOM 3841 C C . ILE A 1 495 ? 46.216 1.533 15.565 1.00 24.38 495 ILE A C 1
ATOM 3843 O O . ILE A 1 495 ? 45.562 0.609 16.038 1.00 24.38 495 ILE A O 1
ATOM 3847 N N . VAL A 1 496 ? 45.934 1.960 14.330 1.00 25.59 496 VAL A N 1
ATOM 3848 C CA . VAL A 1 496 ? 44.695 1.518 13.632 1.00 25.59 496 VAL A CA 1
ATOM 3849 C C . VAL A 1 496 ? 44.914 0.432 12.557 1.00 25.59 496 VAL A C 1
ATOM 3851 O O . VAL A 1 496 ? 43.961 -0.086 11.987 1.00 25.59 496 VAL A O 1
ATOM 3854 N N . ALA A 1 497 ? 46.147 -0.035 12.334 1.00 26.53 497 ALA A N 1
ATOM 3855 C CA . ALA A 1 497 ? 46.464 -0.999 11.266 1.00 26.53 497 ALA A CA 1
ATOM 3856 C C . ALA A 1 497 ? 46.766 -2.446 11.731 1.00 26.53 497 ALA A C 1
ATOM 3858 O O . ALA A 1 497 ? 47.484 -3.164 11.043 1.00 26.53 497 ALA A O 1
ATOM 3859 N N . ARG A 1 498 ? 46.259 -2.909 12.887 1.00 25.97 498 ARG A N 1
ATOM 3860 C CA . ARG A 1 498 ? 46.576 -4.262 13.418 1.00 25.97 498 ARG A CA 1
ATOM 3861 C C . ARG A 1 498 ? 45.392 -5.127 13.877 1.00 25.97 498 ARG A C 1
ATOM 3863 O O . ARG A 1 498 ? 45.564 -5.986 14.732 1.00 25.97 498 ARG A O 1
ATOM 3870 N N . LEU A 1 499 ? 44.207 -4.969 13.288 1.00 25.98 499 LEU A N 1
ATOM 3871 C CA . LEU A 1 499 ? 43.072 -5.883 13.534 1.00 25.98 499 LEU A CA 1
ATOM 3872 C C . LEU A 1 499 ? 42.408 -6.400 12.246 1.00 25.98 499 LEU A C 1
ATOM 3874 O O . LEU A 1 499 ? 41.204 -6.633 12.222 1.00 25.98 499 LEU A O 1
ATOM 3878 N N . ARG A 1 500 ? 43.183 -6.577 11.168 1.00 27.09 500 ARG A N 1
ATOM 3879 C CA . ARG A 1 500 ? 42.705 -7.228 9.932 1.00 27.09 500 ARG A CA 1
ATOM 3880 C C . ARG A 1 500 ? 43.333 -8.582 9.609 1.00 27.09 500 ARG A C 1
ATOM 3882 O O . ARG A 1 500 ? 42.835 -9.232 8.704 1.00 27.09 500 ARG A O 1
ATOM 3889 N N . ASP A 1 501 ? 44.288 -9.051 10.407 1.00 27.16 501 ASP A N 1
ATOM 3890 C CA . ASP A 1 501 ? 44.899 -10.370 10.228 1.00 27.16 501 ASP A CA 1
ATOM 3891 C C . ASP A 1 501 ? 44.718 -11.204 11.500 1.00 27.16 501 ASP A C 1
ATOM 3893 O O . ASP A 1 501 ? 45.555 -11.204 12.403 1.00 27.16 501 ASP A O 1
ATOM 3897 N N . ALA A 1 502 ? 43.583 -11.890 11.592 1.00 23.62 502 ALA A N 1
ATOM 3898 C CA . ALA A 1 502 ? 43.431 -13.048 12.462 1.00 23.62 502 ALA A CA 1
ATOM 3899 C C . ALA A 1 502 ? 42.511 -14.054 11.763 1.00 23.62 502 ALA A C 1
ATOM 3901 O O . ALA A 1 502 ? 41.291 -14.035 11.921 1.00 23.62 502 ALA A O 1
ATOM 3902 N N . ASP A 1 503 ? 43.142 -14.907 10.958 1.00 24.02 503 ASP A N 1
ATOM 3903 C CA . ASP A 1 503 ? 42.600 -16.161 10.454 1.00 24.02 503 ASP A CA 1
ATOM 3904 C C . ASP A 1 503 ? 41.961 -16.978 11.587 1.00 24.02 503 ASP A C 1
ATOM 3906 O O . ASP A 1 503 ? 42.646 -17.420 12.510 1.00 24.02 503 ASP A O 1
ATOM 3910 N N . MET A 1 504 ? 40.661 -17.252 11.486 1.00 23.56 504 MET A N 1
ATOM 3911 C CA . MET A 1 504 ? 40.038 -18.406 12.134 1.00 23.56 504 MET A CA 1
ATOM 3912 C C . MET A 1 504 ? 39.177 -19.123 11.098 1.00 23.56 504 MET A C 1
ATOM 3914 O O . MET A 1 504 ? 38.101 -18.672 10.710 1.00 23.56 504 MET A O 1
ATOM 3918 N N . LEU A 1 505 ? 39.733 -20.239 10.634 1.00 21.86 505 LEU A N 1
ATOM 3919 C CA . LEU A 1 505 ? 39.170 -21.213 9.710 1.00 21.86 505 LEU A CA 1
ATOM 3920 C C . LEU A 1 505 ? 37.710 -21.567 10.022 1.00 21.86 505 LEU A C 1
ATOM 3922 O O . LEU A 1 505 ? 37.375 -22.069 11.095 1.00 21.86 505 LEU A O 1
ATOM 3926 N N . VAL A 1 506 ? 36.873 -21.388 9.005 1.00 21.38 506 VAL A N 1
ATOM 3927 C CA . VAL A 1 506 ? 35.553 -22.001 8.861 1.00 21.38 506 VAL A CA 1
ATOM 3928 C C . VAL A 1 506 ? 35.745 -23.496 8.579 1.00 21.38 506 VAL A C 1
ATOM 3930 O O . VAL A 1 506 ? 36.292 -23.869 7.543 1.00 21.38 506 VAL A O 1
ATOM 3933 N N . GLY A 1 507 ? 35.295 -24.356 9.493 1.00 20.72 507 GLY A N 1
ATOM 3934 C CA . GLY A 1 507 ? 35.192 -25.802 9.286 1.00 20.72 507 GLY A CA 1
ATOM 3935 C C . GLY A 1 507 ? 33.743 -26.211 9.028 1.00 20.72 507 GLY A C 1
ATOM 3936 O O . GLY A 1 507 ? 32.897 -26.078 9.908 1.00 20.72 507 GLY A O 1
ATOM 3937 N N . CYS A 1 508 ? 33.461 -26.699 7.820 1.00 19.58 508 CYS A N 1
ATOM 3938 C CA . CYS A 1 508 ? 32.202 -27.350 7.458 1.00 19.58 508 CYS A CA 1
ATOM 3939 C C . CYS A 1 508 ? 32.116 -28.798 7.984 1.00 19.58 508 CYS A C 1
ATOM 3941 O O . CYS A 1 508 ? 33.126 -29.491 8.058 1.00 19.58 508 CYS A O 1
ATOM 3943 N N . ALA A 1 509 ? 30.864 -29.247 8.155 1.00 21.56 509 ALA A N 1
ATOM 3944 C CA . ALA A 1 509 ? 30.349 -30.626 8.196 1.00 21.56 509 ALA A CA 1
ATOM 3945 C C . ALA A 1 509 ? 30.432 -31.434 9.510 1.00 21.56 509 ALA A C 1
ATOM 3947 O O . ALA A 1 509 ? 31.486 -31.597 10.116 1.00 21.56 509 ALA A O 1
ATOM 3948 N N . GLY A 1 510 ? 29.290 -32.042 9.873 1.00 21.08 510 GLY A N 1
ATOM 3949 C CA . GLY A 1 510 ? 29.212 -33.133 10.848 1.00 21.08 510 GLY A CA 1
ATOM 3950 C C . GLY A 1 510 ? 27.820 -33.356 11.446 1.00 21.08 510 GLY A C 1
ATOM 3951 O O . GLY A 1 510 ? 27.519 -32.849 12.520 1.00 21.08 510 GLY A O 1
ATOM 3952 N N . THR A 1 511 ? 26.986 -34.136 10.760 1.00 23.12 511 THR A N 1
ATOM 3953 C CA . THR A 1 511 ? 25.822 -34.850 11.314 1.00 23.12 511 THR A CA 1
ATOM 3954 C C . THR A 1 511 ? 26.200 -35.662 12.558 1.00 23.12 511 THR A C 1
ATOM 3956 O O . THR A 1 511 ? 27.214 -36.357 12.522 1.00 23.12 511 THR A O 1
ATOM 3959 N N . PHE A 1 512 ? 25.368 -35.660 13.606 1.00 23.69 512 PHE A N 1
ATOM 3960 C CA . PHE A 1 512 ? 25.431 -36.681 14.658 1.00 23.69 512 PHE A CA 1
ATOM 3961 C C . PHE A 1 512 ? 24.051 -37.266 14.962 1.00 23.69 512 PHE A C 1
ATOM 3963 O O . PHE A 1 512 ? 23.095 -36.552 15.262 1.00 23.69 512 PHE A O 1
ATOM 3970 N N . ASP A 1 513 ? 24.018 -38.592 14.845 1.00 22.12 513 ASP A N 1
ATOM 3971 C CA . ASP A 1 513 ? 22.904 -39.506 15.031 1.00 22.12 513 ASP A CA 1
ATOM 3972 C C . ASP A 1 513 ? 22.404 -39.601 16.479 1.00 22.12 513 ASP A C 1
ATOM 3974 O O . ASP A 1 513 ? 23.134 -39.444 17.460 1.00 22.12 513 ASP A O 1
ATOM 3978 N N . THR A 1 514 ? 21.126 -39.957 16.580 1.00 24.52 514 THR A N 1
ATOM 3979 C CA . THR A 1 514 ? 20.421 -40.431 17.774 1.00 24.52 514 THR A CA 1
ATOM 3980 C C . THR A 1 514 ? 21.026 -41.716 18.352 1.00 24.52 514 THR A C 1
ATOM 3982 O O . THR A 1 514 ? 21.257 -42.671 17.612 1.00 24.52 514 THR A O 1
ATOM 3985 N N . VAL A 1 515 ? 21.144 -41.808 19.683 1.00 23.45 515 VAL A N 1
ATOM 3986 C CA . VAL A 1 515 ? 21.375 -43.072 20.414 1.00 23.45 515 VAL A CA 1
ATOM 3987 C C . VAL A 1 515 ? 20.353 -43.193 21.563 1.00 23.45 515 VAL A C 1
ATOM 3989 O O . VAL A 1 515 ? 20.148 -42.212 22.281 1.00 23.45 515 VAL A O 1
ATOM 3992 N N . PRO A 1 516 ? 19.690 -44.354 21.755 1.00 26.12 516 PRO A N 1
ATOM 3993 C CA . PRO A 1 516 ? 18.645 -44.547 22.764 1.00 26.12 516 PRO A CA 1
ATOM 3994 C C . PRO A 1 516 ? 19.208 -44.928 24.148 1.00 26.12 516 PRO A C 1
ATOM 3996 O O . PRO A 1 516 ? 20.227 -45.610 24.257 1.00 26.12 516 PRO A O 1
ATOM 3999 N N . LEU A 1 517 ? 18.508 -44.532 25.218 1.00 24.75 517 LEU A N 1
ATOM 4000 C CA . LEU A 1 517 ? 18.823 -44.889 26.612 1.00 24.75 517 LEU A CA 1
ATOM 4001 C C . LEU A 1 517 ? 18.170 -46.226 27.037 1.00 24.75 517 LEU A C 1
ATOM 4003 O O . LEU A 1 517 ? 17.006 -46.450 26.696 1.00 24.75 517 LEU A O 1
ATOM 4007 N N . PRO A 1 518 ? 18.844 -47.080 27.841 1.00 24.66 518 PRO A N 1
ATOM 4008 C CA . PRO A 1 518 ? 18.233 -48.241 28.495 1.00 24.66 518 PRO A CA 1
ATOM 4009 C C . PRO A 1 518 ? 17.685 -47.925 29.913 1.00 24.66 518 PRO A C 1
ATOM 4011 O O . PRO A 1 518 ? 18.045 -46.898 30.496 1.00 24.66 518 PRO A O 1
ATOM 4014 N N . PRO A 1 519 ? 16.812 -48.785 30.492 1.00 30.98 519 PRO A N 1
ATOM 4015 C CA . PRO A 1 519 ? 15.972 -48.430 31.637 1.00 30.98 519 PRO A CA 1
ATOM 4016 C C . PRO A 1 519 ? 16.474 -48.937 33.005 1.00 30.98 519 PRO A C 1
ATOM 4018 O O . PRO A 1 519 ? 16.957 -50.058 33.127 1.00 30.98 519 PRO A O 1
ATOM 4021 N N . GLY A 1 520 ? 16.180 -48.151 34.053 1.00 24.75 520 GLY A N 1
ATOM 4022 C CA . GLY A 1 520 ? 15.884 -48.637 35.411 1.00 24.75 520 GLY A CA 1
ATOM 4023 C C . GLY A 1 520 ? 17.006 -48.571 36.459 1.00 24.75 520 GLY A C 1
ATOM 4024 O O . GLY A 1 520 ? 17.972 -49.314 36.391 1.00 24.75 520 GLY A O 1
ATOM 4025 N N . HIS A 1 521 ? 16.823 -47.764 37.512 1.00 25.98 521 HIS A N 1
ATOM 4026 C CA . HIS A 1 521 ? 16.435 -48.257 38.845 1.00 25.98 521 HIS A CA 1
ATOM 4027 C C . HIS A 1 521 ? 16.259 -47.120 39.862 1.00 25.98 521 HIS A C 1
ATOM 4029 O O . HIS A 1 521 ? 16.963 -46.115 39.863 1.00 25.98 521 HIS A O 1
ATOM 4035 N N . ALA A 1 522 ? 15.254 -47.310 40.714 1.00 28.30 522 ALA A N 1
ATOM 4036 C CA . ALA A 1 522 ? 14.799 -46.399 41.747 1.00 28.30 522 ALA A CA 1
ATOM 4037 C C . ALA A 1 522 ? 15.610 -46.551 43.044 1.00 28.30 522 ALA A C 1
ATOM 4039 O O . ALA A 1 522 ? 15.916 -47.667 43.458 1.00 28.30 522 ALA A O 1
ATOM 4040 N N . GLY A 1 523 ? 15.838 -45.435 43.736 1.00 24.77 523 GLY A N 1
ATOM 4041 C CA . GLY A 1 523 ? 16.260 -45.386 45.135 1.00 24.77 523 GLY A CA 1
ATOM 4042 C C . GLY A 1 523 ? 15.608 -44.183 45.816 1.00 24.77 523 GLY A C 1
ATOM 4043 O O . GLY A 1 523 ? 15.791 -43.055 45.373 1.00 24.77 523 GLY A O 1
ATOM 4044 N N . ARG A 1 524 ? 14.787 -44.435 46.841 1.00 27.86 524 ARG A N 1
ATOM 4045 C CA . ARG A 1 524 ? 14.132 -43.417 47.681 1.00 27.86 524 ARG A CA 1
ATOM 4046 C C . ARG A 1 524 ? 15.086 -42.959 48.787 1.00 27.86 524 ARG A C 1
ATOM 4048 O O . ARG A 1 524 ? 15.744 -43.816 49.367 1.00 27.86 524 ARG A O 1
ATOM 4055 N N . ASP A 1 525 ? 14.999 -41.694 49.201 1.00 27.45 525 ASP A N 1
ATOM 4056 C CA . ASP A 1 525 ? 15.096 -41.344 50.625 1.00 27.45 525 ASP A CA 1
ATOM 4057 C C . ASP A 1 525 ? 14.196 -40.145 50.986 1.00 27.45 525 ASP A C 1
ATOM 4059 O O . ASP A 1 525 ? 13.709 -39.399 50.140 1.00 27.45 525 ASP A O 1
ATOM 4063 N N . ARG A 1 526 ? 13.905 -40.104 52.280 1.00 35.28 526 ARG A N 1
ATOM 4064 C CA . ARG A 1 526 ? 12.825 -39.558 53.072 1.00 35.28 526 ARG A CA 1
ATOM 4065 C C . ARG A 1 526 ? 13.118 -38.126 53.496 1.00 35.28 526 ARG A C 1
ATOM 4067 O O . ARG A 1 526 ? 13.955 -37.896 54.358 1.00 35.28 526 ARG A O 1
ATOM 4074 N N . GLN A 1 527 ? 12.296 -37.201 53.032 1.00 30.86 527 GLN A N 1
ATOM 4075 C CA . GLN A 1 527 ? 11.730 -36.132 53.856 1.00 30.86 527 GLN A CA 1
ATOM 4076 C C . GLN A 1 527 ? 10.618 -35.491 53.034 1.00 30.86 527 GLN A C 1
ATOM 4078 O O . GLN A 1 527 ? 10.854 -34.930 51.971 1.00 30.86 527 GLN A O 1
ATOM 4083 N N . GLY A 1 528 ? 9.378 -35.693 53.478 1.00 42.91 528 GLY A N 1
ATOM 4084 C CA . GLY A 1 528 ? 8.197 -35.285 52.735 1.00 42.91 528 GLY A CA 1
ATOM 4085 C C . GLY A 1 528 ? 8.144 -33.777 52.519 1.00 42.91 528 GLY A C 1
ATOM 4086 O O . GLY A 1 528 ? 8.031 -33.028 53.483 1.00 42.91 528 GLY A O 1
ATOM 4087 N N . ASN A 1 529 ? 8.186 -33.364 51.255 1.00 31.36 529 ASN A N 1
ATOM 4088 C CA . ASN A 1 529 ? 7.217 -32.454 50.646 1.00 31.36 529 ASN A CA 1
ATOM 4089 C C . ASN A 1 529 ? 7.493 -32.418 49.139 1.00 31.36 529 ASN A C 1
ATOM 4091 O O . ASN A 1 529 ? 8.527 -31.897 48.733 1.00 31.36 529 ASN A O 1
ATOM 4095 N N . ASP A 1 530 ? 6.609 -32.976 48.311 1.00 30.61 530 ASP A N 1
ATOM 4096 C CA . ASP A 1 530 ? 6.826 -32.988 46.863 1.00 30.61 530 ASP A CA 1
ATOM 4097 C C . ASP A 1 530 ? 5.486 -32.944 46.115 1.00 30.61 530 ASP A C 1
ATOM 4099 O O . ASP A 1 530 ? 4.907 -33.976 45.801 1.00 30.61 530 ASP A O 1
ATOM 4103 N N . ASP A 1 531 ? 4.971 -31.733 45.869 1.00 33.28 531 ASP A N 1
ATOM 4104 C CA . ASP A 1 531 ? 3.816 -31.515 44.973 1.00 33.28 531 ASP A CA 1
ATOM 4105 C C . ASP A 1 531 ? 3.972 -30.306 44.023 1.00 33.28 531 ASP A C 1
ATOM 4107 O O . ASP A 1 531 ? 3.070 -29.978 43.257 1.00 33.28 531 ASP A O 1
ATOM 4111 N N . ALA A 1 532 ? 5.151 -29.673 43.973 1.00 29.77 532 ALA A N 1
ATOM 4112 C CA . ALA A 1 532 ? 5.468 -28.662 42.952 1.00 29.77 532 ALA A CA 1
ATOM 4113 C C . ALA A 1 532 ? 6.240 -29.259 41.757 1.00 29.77 532 ALA A C 1
ATOM 4115 O O . ALA A 1 532 ? 6.044 -28.852 40.611 1.00 29.77 532 ALA A O 1
ATOM 4116 N N . GLY A 1 533 ? 7.079 -30.274 42.004 1.00 29.62 533 GLY A N 1
ATOM 4117 C CA . GLY A 1 533 ? 7.913 -30.909 40.980 1.00 29.62 533 GLY A CA 1
ATOM 4118 C C . GLY A 1 533 ? 7.149 -31.826 40.021 1.00 29.62 533 GLY A C 1
ATOM 4119 O O . GLY A 1 533 ? 7.603 -32.051 38.897 1.00 29.62 533 GLY A O 1
ATOM 4120 N N . ARG A 1 534 ? 5.979 -32.331 40.429 1.00 32.19 534 ARG A N 1
ATOM 4121 C CA . ARG A 1 534 ? 5.117 -33.175 39.588 1.00 32.19 534 ARG A CA 1
ATOM 4122 C C . ARG A 1 534 ? 4.276 -32.344 38.612 1.00 32.19 534 ARG A C 1
ATOM 4124 O O . ARG A 1 534 ? 4.189 -32.689 37.441 1.00 32.19 534 ARG A O 1
ATOM 4131 N N . LEU A 1 535 ? 3.785 -31.182 39.054 1.00 31.77 535 LEU A N 1
ATOM 4132 C CA . LEU A 1 535 ? 2.954 -30.282 38.245 1.00 31.77 535 LEU A CA 1
ATOM 4133 C C . LEU A 1 535 ? 3.714 -29.645 37.065 1.00 31.77 535 LEU A C 1
ATOM 4135 O O . LEU A 1 535 ? 3.125 -29.367 36.025 1.00 31.77 535 LEU A O 1
ATOM 4139 N N . ILE A 1 536 ? 5.021 -29.411 37.217 1.00 32.56 536 ILE A N 1
ATOM 4140 C CA . ILE A 1 536 ? 5.873 -28.822 36.169 1.00 32.56 536 ILE A CA 1
ATOM 4141 C C . ILE A 1 536 ? 6.300 -29.888 35.152 1.00 32.56 536 ILE A C 1
ATOM 4143 O O . ILE A 1 536 ? 6.320 -29.625 33.951 1.00 32.56 536 ILE A O 1
ATOM 4147 N N . ARG A 1 537 ? 6.572 -31.111 35.619 1.00 34.81 537 ARG A N 1
ATOM 4148 C CA . ARG A 1 537 ? 6.992 -32.237 34.774 1.00 34.81 537 ARG A CA 1
ATOM 4149 C C . ARG A 1 537 ? 5.855 -32.762 33.894 1.00 34.81 537 ARG A C 1
ATOM 4151 O O . ARG A 1 537 ? 6.103 -33.087 32.738 1.00 34.81 537 ARG A O 1
ATOM 4158 N N . ASP A 1 538 ? 4.627 -32.756 34.415 1.00 36.06 538 ASP A N 1
ATOM 4159 C CA . ASP A 1 538 ? 3.425 -33.149 33.668 1.00 36.06 538 ASP A CA 1
ATOM 4160 C C . ASP A 1 538 ? 2.952 -32.057 32.684 1.00 36.06 538 ASP A C 1
ATOM 4162 O O . ASP A 1 538 ? 2.197 -32.351 31.760 1.00 36.06 538 ASP A O 1
ATOM 4166 N N . ARG A 1 539 ? 3.403 -30.799 32.842 1.00 31.91 539 ARG A N 1
ATOM 4167 C CA . ARG A 1 539 ? 2.961 -29.658 32.013 1.00 31.91 539 ARG A CA 1
ATOM 4168 C C . ARG A 1 539 ? 3.977 -29.201 30.961 1.00 31.91 539 ARG A C 1
ATOM 4170 O O . ARG A 1 539 ? 3.569 -28.621 29.961 1.00 31.91 539 ARG A O 1
ATOM 4177 N N . PHE A 1 540 ? 5.268 -29.476 31.153 1.00 34.31 540 PHE A N 1
ATOM 4178 C CA . PHE A 1 540 ? 6.350 -29.022 30.269 1.00 34.31 540 PHE A CA 1
ATOM 4179 C C . PHE A 1 540 ? 7.340 -30.148 29.953 1.00 34.31 540 PHE A C 1
ATOM 4181 O O . PHE A 1 540 ? 8.523 -30.018 30.252 1.00 34.31 540 PHE A O 1
ATOM 4188 N N . GLY A 1 541 ? 6.842 -31.259 29.392 1.00 26.89 541 GLY A N 1
ATOM 4189 C CA . GLY A 1 541 ? 7.605 -32.454 28.994 1.00 26.89 541 GLY A CA 1
ATOM 4190 C C . GLY A 1 541 ? 9.103 -32.212 28.756 1.00 26.89 541 GLY A C 1
ATOM 4191 O O . GLY A 1 541 ? 9.486 -31.336 27.990 1.00 26.89 541 GLY A O 1
ATOM 4192 N N . ALA A 1 542 ? 9.929 -32.979 29.469 1.00 33.56 542 ALA A N 1
ATOM 4193 C CA . ALA A 1 542 ? 11.376 -32.834 29.619 1.00 33.56 542 ALA A CA 1
ATOM 4194 C C . ALA A 1 542 ? 12.143 -32.382 28.357 1.00 33.56 542 ALA A C 1
ATOM 4196 O O . ALA A 1 542 ? 12.628 -33.222 27.614 1.00 33.56 542 ALA A O 1
ATOM 4197 N N . THR A 1 543 ? 12.287 -31.065 28.168 1.00 31.88 543 THR A N 1
ATOM 4198 C CA . THR A 1 543 ? 13.406 -30.366 27.501 1.00 31.88 543 THR A CA 1
ATOM 4199 C C . THR A 1 543 ? 13.143 -28.856 27.547 1.00 31.88 543 THR A C 1
ATOM 4201 O O . THR A 1 543 ? 12.221 -28.374 26.899 1.00 31.88 543 THR A O 1
ATOM 4204 N N . LEU A 1 544 ? 13.952 -28.094 28.287 1.00 28.98 544 LEU A N 1
ATOM 4205 C CA . LEU A 1 544 ? 14.015 -26.631 28.165 1.00 28.98 544 LEU A CA 1
ATOM 4206 C C . LEU A 1 544 ? 15.418 -26.252 27.670 1.00 28.98 544 LEU A C 1
ATOM 4208 O O . LEU A 1 544 ? 16.382 -26.472 28.407 1.00 28.98 544 LEU A O 1
ATOM 4212 N N . PRO A 1 545 ? 15.569 -25.693 26.457 1.00 28.58 545 PRO A N 1
ATOM 4213 C CA . PRO A 1 545 ? 16.772 -24.972 26.065 1.00 28.58 545 PRO A CA 1
ATOM 4214 C C . PRO A 1 545 ? 16.770 -23.569 26.692 1.00 28.58 545 PRO A C 1
ATOM 4216 O O . PRO A 1 545 ? 15.720 -22.971 26.924 1.00 28.58 545 PRO A O 1
ATOM 4219 N N . ALA A 1 546 ? 17.961 -23.059 26.994 1.00 26.72 546 ALA A N 1
ATOM 4220 C CA . ALA A 1 546 ? 18.187 -21.829 27.748 1.00 26.72 546 ALA A CA 1
ATOM 4221 C C . ALA A 1 546 ? 17.725 -20.545 27.030 1.00 26.72 546 ALA A C 1
ATOM 4223 O O . ALA A 1 546 ? 17.902 -20.407 25.822 1.00 26.72 546 ALA A O 1
ATOM 4224 N N . GLY A 1 547 ? 17.247 -19.563 27.809 1.00 25.84 547 GLY A N 1
ATOM 4225 C CA . GLY A 1 547 ? 17.040 -18.192 27.332 1.00 25.84 547 GLY A CA 1
ATOM 4226 C C . GLY A 1 547 ? 16.340 -17.249 28.320 1.00 25.84 547 GLY A C 1
ATOM 4227 O O . GLY A 1 547 ? 15.168 -16.957 28.147 1.00 25.84 547 GLY A O 1
ATOM 4228 N N . TYR A 1 548 ? 17.106 -16.730 29.290 1.00 26.53 548 TYR A N 1
ATOM 4229 C CA . TYR A 1 548 ? 16.869 -15.527 30.118 1.00 26.53 548 TYR A CA 1
ATOM 4230 C C . TYR A 1 548 ? 15.741 -15.530 31.171 1.00 26.53 548 TYR A C 1
ATOM 4232 O O . TYR A 1 548 ? 14.560 -15.683 30.883 1.00 26.53 548 TYR A O 1
ATOM 4240 N N . LEU A 1 549 ? 16.125 -15.208 32.413 1.00 28.44 549 LEU A N 1
ATOM 4241 C CA . LEU A 1 549 ? 15.222 -14.791 33.487 1.00 28.44 549 LEU A CA 1
ATOM 4242 C C . LEU A 1 549 ? 15.637 -13.380 33.934 1.00 28.44 549 LEU A C 1
ATOM 4244 O O . LEU A 1 549 ? 16.734 -13.196 34.459 1.00 28.44 549 LEU A O 1
ATOM 4248 N N . VAL A 1 550 ? 14.785 -12.379 33.711 1.00 27.25 550 VAL A N 1
ATOM 4249 C CA . VAL A 1 550 ? 15.002 -10.996 34.169 1.00 27.25 550 VAL A CA 1
ATOM 4250 C C . VAL A 1 550 ? 14.080 -10.741 35.355 1.00 27.25 550 VAL A C 1
ATOM 4252 O O . VAL A 1 550 ? 12.861 -10.802 35.210 1.00 27.25 550 VAL A O 1
ATOM 4255 N N . LEU A 1 551 ? 14.644 -10.438 36.524 1.00 26.33 551 LEU A N 1
ATOM 4256 C CA . LEU A 1 551 ? 13.876 -10.005 37.692 1.00 26.33 551 LEU A CA 1
ATOM 4257 C C . LEU A 1 551 ? 14.238 -8.550 38.018 1.00 26.33 551 LEU A C 1
ATOM 4259 O O . LEU A 1 551 ? 15.403 -8.274 38.310 1.00 26.33 551 LEU A O 1
ATOM 4263 N N . PRO A 1 552 ? 13.288 -7.600 37.980 1.00 24.28 552 PRO A N 1
ATOM 4264 C CA . PRO A 1 552 ? 13.552 -6.243 38.425 1.00 24.28 552 PRO A CA 1
ATOM 4265 C C . PRO A 1 552 ? 13.474 -6.187 39.953 1.00 24.28 552 PRO A C 1
ATOM 4267 O O . PRO A 1 552 ? 12.511 -6.655 40.555 1.00 24.28 552 PRO A O 1
ATOM 4270 N N . SER A 1 553 ? 14.460 -5.564 40.592 1.00 30.02 553 SER A N 1
ATOM 4271 C CA . SER A 1 553 ? 14.358 -5.166 41.995 1.00 30.02 553 SER A CA 1
ATOM 4272 C C . SER A 1 553 ? 14.917 -3.760 42.152 1.00 30.02 553 SER A C 1
ATOM 4274 O O . SER A 1 553 ? 16.127 -3.550 42.076 1.00 30.02 553 SER A O 1
ATOM 4276 N N . ALA A 1 554 ? 14.027 -2.805 42.400 1.00 31.14 554 ALA A N 1
ATOM 4277 C CA . ALA A 1 554 ? 14.371 -1.492 42.918 1.00 31.14 554 ALA A CA 1
ATOM 4278 C C . ALA A 1 554 ? 13.960 -1.452 44.392 1.00 31.14 554 ALA A C 1
ATOM 4280 O O . ALA A 1 554 ? 12.770 -1.390 44.686 1.00 31.14 554 ALA A O 1
ATOM 4281 N N . THR A 1 555 ? 14.923 -1.463 45.316 1.00 28.30 555 THR A N 1
ATOM 4282 C CA . THR A 1 555 ? 14.659 -1.021 46.695 1.00 28.30 555 THR A CA 1
ATOM 4283 C C . THR A 1 555 ? 15.924 -0.448 47.340 1.00 28.30 555 THR A C 1
ATOM 4285 O O . THR A 1 555 ? 17.004 -0.997 47.114 1.00 28.30 555 THR A O 1
ATOM 4288 N N . PRO A 1 556 ? 15.827 0.639 48.132 1.00 30.91 556 PRO A N 1
ATOM 4289 C CA . PRO A 1 556 ? 16.978 1.248 48.796 1.00 30.91 556 PRO A CA 1
ATOM 4290 C C . PRO A 1 556 ? 17.482 0.383 49.969 1.00 30.91 556 PRO A C 1
ATOM 4292 O O . PRO A 1 556 ? 16.710 -0.408 50.522 1.00 30.91 556 PRO A O 1
ATOM 4295 N N . PRO A 1 557 ? 18.745 0.540 50.410 1.00 31.61 557 PRO A N 1
ATOM 4296 C CA . PRO A 1 557 ? 19.290 -0.233 51.523 1.00 31.61 557 PRO A CA 1
ATOM 4297 C C . PRO A 1 557 ? 18.594 0.156 52.840 1.00 31.61 557 PRO A C 1
ATOM 4299 O O . PRO A 1 557 ? 18.666 1.312 53.248 1.00 31.61 557 PRO A O 1
ATOM 4302 N N . GLY A 1 558 ? 17.933 -0.803 53.505 1.00 39.84 558 GLY A N 1
ATOM 4303 C CA . GLY A 1 558 ? 17.405 -0.644 54.874 1.00 39.84 558 GLY A CA 1
ATOM 4304 C C . GLY A 1 558 ? 15.956 -1.089 55.129 1.00 39.84 558 GLY A C 1
ATOM 4305 O O . GLY A 1 558 ? 15.510 -1.041 56.271 1.00 39.84 558 GLY A O 1
ATOM 4306 N N . GLY A 1 559 ? 15.209 -1.530 54.111 1.00 35.56 559 GLY A N 1
ATOM 4307 C CA . GLY A 1 559 ? 13.816 -1.972 54.275 1.00 35.56 559 GLY A CA 1
ATOM 4308 C C . GLY A 1 559 ? 13.642 -3.386 54.875 1.00 35.56 559 GLY A C 1
ATOM 4309 O O . GLY A 1 559 ? 14.555 -4.212 54.786 1.00 35.56 559 GLY A O 1
ATOM 4310 N N . PRO A 1 560 ? 12.456 -3.701 55.435 1.00 31.89 560 PRO A N 1
ATOM 4311 C CA . PRO A 1 560 ? 12.169 -4.942 56.172 1.00 31.89 560 PRO A CA 1
ATOM 4312 C C . PRO A 1 560 ? 12.227 -6.252 55.352 1.00 31.89 560 PRO A C 1
ATOM 4314 O O . PRO A 1 560 ? 12.135 -7.329 55.936 1.00 31.89 560 PRO A O 1
ATOM 4317 N N . ASP A 1 561 ? 12.468 -6.202 54.037 1.00 40.84 561 ASP A N 1
ATOM 4318 C CA . ASP A 1 561 ? 12.491 -7.376 53.143 1.00 40.84 561 ASP A CA 1
ATOM 4319 C C . ASP A 1 561 ? 13.883 -7.974 52.855 1.00 40.84 561 ASP A C 1
ATOM 4321 O O . ASP A 1 561 ? 14.035 -8.892 52.045 1.00 40.84 561 ASP A O 1
ATOM 4325 N N . ALA A 1 562 ? 14.926 -7.554 53.579 1.00 38.56 562 ALA A N 1
ATOM 4326 C CA . ALA A 1 562 ? 16.258 -8.164 53.462 1.00 38.56 562 ALA A CA 1
ATOM 4327 C C . ALA A 1 562 ? 16.281 -9.670 53.828 1.00 38.56 562 ALA A C 1
ATOM 4329 O O . ALA A 1 562 ? 17.188 -10.404 53.429 1.00 38.56 562 ALA A O 1
ATOM 4330 N N . ALA A 1 563 ? 15.294 -10.153 54.592 1.00 38.00 563 ALA A N 1
ATOM 4331 C CA . ALA A 1 563 ? 15.126 -11.572 54.916 1.00 38.00 563 ALA A CA 1
ATOM 4332 C C . ALA A 1 563 ? 14.427 -12.370 53.796 1.00 38.00 563 ALA A C 1
ATOM 4334 O O . ALA A 1 563 ? 14.798 -13.522 53.566 1.00 38.00 563 ALA A O 1
ATOM 4335 N N . ALA A 1 564 ? 13.490 -11.758 53.062 1.00 35.94 564 ALA A N 1
ATOM 4336 C CA . ALA A 1 564 ? 12.796 -12.381 51.932 1.00 35.94 564 ALA A CA 1
ATOM 4337 C C . ALA A 1 564 ? 13.745 -12.629 50.745 1.00 35.94 564 ALA A C 1
ATOM 4339 O O . ALA A 1 564 ? 13.710 -13.694 50.128 1.00 35.94 564 ALA A O 1
ATOM 4340 N N . LEU A 1 565 ? 14.676 -11.698 50.501 1.00 36.69 565 LEU A N 1
ATOM 4341 C CA . LEU A 1 565 ? 15.708 -11.830 49.466 1.00 36.69 565 LEU A CA 1
ATOM 4342 C C . LEU A 1 565 ? 16.672 -12.997 49.747 1.00 36.69 565 LEU A C 1
ATOM 4344 O O . LEU A 1 565 ? 16.949 -13.787 48.850 1.00 36.69 565 LEU A O 1
ATOM 4348 N N . ARG A 1 566 ? 17.069 -13.208 51.013 1.00 37.38 566 ARG A N 1
ATOM 4349 C CA . ARG A 1 566 ? 17.905 -14.360 51.412 1.00 37.38 566 ARG A CA 1
ATOM 4350 C C . ARG A 1 566 ? 17.222 -15.718 51.192 1.00 37.38 566 ARG A C 1
ATOM 4352 O O . ARG A 1 566 ? 17.907 -16.715 50.969 1.00 37.38 566 ARG A O 1
ATOM 4359 N N . GLY A 1 567 ? 15.889 -15.768 51.249 1.00 38.19 567 GLY A N 1
ATOM 4360 C CA . GLY A 1 567 ? 15.107 -16.970 50.938 1.00 38.19 567 GLY A CA 1
ATOM 4361 C C . GLY A 1 567 ? 15.004 -17.260 49.436 1.00 38.19 567 GLY A C 1
ATOM 4362 O O . GLY A 1 567 ? 14.975 -18.425 49.038 1.00 38.19 567 GLY A O 1
ATOM 4363 N N . LEU A 1 568 ? 14.993 -16.213 48.606 1.00 38.00 568 LEU A N 1
ATOM 4364 C CA . LEU A 1 568 ? 14.998 -16.321 47.146 1.00 38.00 568 LEU A CA 1
ATOM 4365 C C . LEU A 1 568 ? 16.367 -16.789 46.629 1.00 38.00 568 LEU A C 1
ATOM 4367 O O . LEU A 1 568 ? 16.429 -17.675 45.782 1.00 38.00 568 LEU A O 1
ATOM 4371 N N . ASP A 1 569 ? 17.451 -16.276 47.214 1.00 38.00 569 ASP A N 1
ATOM 4372 C CA . ASP A 1 569 ? 18.832 -16.633 46.864 1.00 38.00 569 ASP A CA 1
ATOM 4373 C C . ASP A 1 569 ? 19.118 -18.130 47.038 1.00 38.00 569 ASP A C 1
ATOM 4375 O O . ASP A 1 569 ? 19.715 -18.765 46.170 1.00 38.00 569 ASP A O 1
ATOM 4379 N N . ARG A 1 570 ? 18.651 -18.712 48.151 1.00 39.25 570 ARG A N 1
ATOM 4380 C CA . ARG A 1 570 ? 18.840 -20.139 48.447 1.00 39.25 570 ARG A CA 1
ATOM 4381 C C . ARG A 1 570 ? 18.072 -21.017 47.453 1.00 39.25 570 ARG A C 1
ATOM 4383 O O . ARG A 1 570 ? 18.610 -21.994 46.958 1.00 39.25 570 ARG A O 1
ATOM 4390 N N . ARG A 1 571 ? 16.856 -20.603 47.077 1.00 39.00 571 ARG A N 1
ATOM 4391 C CA . ARG A 1 571 ? 16.018 -21.306 46.091 1.00 39.00 571 ARG A CA 1
ATOM 4392 C C . ARG A 1 571 ? 16.556 -21.207 44.661 1.00 39.00 571 ARG A C 1
ATOM 4394 O O . ARG A 1 571 ? 16.425 -22.169 43.917 1.00 39.00 571 ARG A O 1
ATOM 4401 N N . VAL A 1 572 ? 17.157 -20.081 44.269 1.00 38.41 572 VAL A N 1
ATOM 4402 C CA . VAL A 1 572 ? 17.770 -19.909 42.937 1.00 38.41 572 VAL A CA 1
ATOM 4403 C C . VAL A 1 572 ? 19.082 -20.692 42.824 1.00 38.41 572 VAL A C 1
ATOM 4405 O O . VAL A 1 572 ? 19.308 -21.331 41.800 1.00 38.41 572 VAL A O 1
ATOM 4408 N N . ALA A 1 573 ? 19.901 -20.714 43.881 1.00 42.19 573 ALA A N 1
ATOM 4409 C CA . ALA A 1 573 ? 21.127 -21.512 43.925 1.00 42.19 573 ALA A CA 1
ATOM 4410 C C . ALA A 1 573 ? 20.855 -23.030 43.902 1.00 42.19 573 ALA A C 1
ATOM 4412 O O . ALA A 1 573 ? 21.590 -23.768 43.250 1.00 42.19 573 ALA A O 1
ATOM 4413 N N . ASP A 1 574 ? 19.774 -23.486 44.548 1.00 41.12 574 ASP A N 1
ATOM 4414 C CA . ASP A 1 574 ? 19.368 -24.899 44.540 1.00 41.12 574 ASP A CA 1
ATOM 4415 C C . ASP A 1 574 ? 18.756 -25.337 43.187 1.00 41.12 574 ASP A C 1
ATOM 4417 O O . ASP A 1 574 ? 18.847 -26.507 42.817 1.00 41.12 574 ASP A O 1
ATOM 4421 N N . LEU A 1 575 ? 18.139 -24.414 42.432 1.00 38.16 575 LEU A N 1
ATOM 4422 C CA . LEU A 1 575 ? 17.488 -24.691 41.138 1.00 38.16 575 LEU A CA 1
ATOM 4423 C C . LEU A 1 575 ? 18.425 -24.551 39.926 1.00 38.16 575 LEU A C 1
ATOM 4425 O O . LEU A 1 575 ? 18.182 -25.182 38.898 1.00 38.16 575 LEU A O 1
ATOM 4429 N N . LEU A 1 576 ? 19.466 -23.716 40.019 1.00 37.72 576 LEU A N 1
ATOM 4430 C CA . LEU A 1 576 ? 20.408 -23.418 38.934 1.00 37.72 576 LEU A CA 1
ATOM 4431 C C . LEU A 1 576 ? 21.849 -23.360 39.479 1.00 37.72 576 LEU A C 1
ATOM 4433 O O . LEU A 1 576 ? 22.400 -22.269 39.643 1.00 37.72 576 LEU A O 1
ATOM 4437 N N . PRO A 1 577 ? 22.491 -24.515 39.735 1.00 39.56 577 PRO A N 1
ATOM 4438 C CA . PRO A 1 577 ? 23.811 -24.579 40.377 1.00 39.56 577 PRO A CA 1
ATOM 4439 C C . PRO A 1 577 ? 24.956 -23.937 39.564 1.00 39.56 577 PRO A C 1
ATOM 4441 O O . PRO A 1 577 ? 26.036 -23.714 40.101 1.00 39.56 577 PRO A O 1
ATOM 4444 N N . GLU A 1 578 ? 24.718 -23.606 38.289 1.00 37.59 578 GLU A N 1
ATOM 4445 C CA . GLU A 1 578 ? 25.678 -22.985 37.358 1.00 37.59 578 GLU A CA 1
ATOM 4446 C C . GLU A 1 578 ? 25.476 -21.457 37.188 1.00 37.59 578 GLU A C 1
ATOM 4448 O O . GLU A 1 578 ? 26.192 -20.816 36.416 1.00 37.59 578 GLU A O 1
ATOM 4453 N N . ALA A 1 579 ? 24.489 -20.844 37.856 1.00 36.34 579 ALA A N 1
ATOM 4454 C CA . ALA A 1 579 ? 24.178 -19.421 37.690 1.00 36.34 579 ALA A CA 1
ATOM 4455 C C . ALA A 1 579 ? 25.079 -18.507 38.547 1.00 36.34 579 ALA A C 1
ATOM 4457 O O . ALA A 1 579 ? 25.294 -18.748 39.734 1.00 36.34 579 ALA A O 1
ATOM 4458 N N . VAL A 1 580 ? 25.560 -17.400 37.964 1.00 35.78 580 VAL A N 1
ATOM 4459 C CA . VAL A 1 580 ? 26.334 -16.367 38.678 1.00 35.78 580 VAL A CA 1
ATOM 4460 C C . VAL A 1 580 ? 25.400 -15.249 39.141 1.00 35.78 580 VAL A C 1
ATOM 4462 O O . VAL A 1 580 ? 24.780 -14.572 38.323 1.00 35.78 580 VAL A O 1
ATOM 4465 N N . VAL A 1 581 ? 25.332 -15.021 40.454 1.00 37.91 581 VAL A N 1
ATOM 4466 C CA . VAL A 1 581 ? 24.559 -13.924 41.056 1.00 37.91 581 VAL A CA 1
ATOM 4467 C C . VAL A 1 581 ? 25.512 -12.794 41.447 1.00 37.91 581 VAL A C 1
ATOM 4469 O O . VAL A 1 581 ? 26.297 -12.937 42.382 1.00 37.91 581 VAL A O 1
ATOM 4472 N N . LEU A 1 582 ? 25.446 -11.658 40.749 1.00 32.97 582 LEU A N 1
ATOM 4473 C CA . LEU A 1 582 ? 26.198 -10.451 41.109 1.00 32.97 582 LEU A CA 1
ATOM 4474 C C . LEU A 1 582 ? 25.352 -9.554 42.018 1.00 32.97 582 LEU A C 1
ATOM 4476 O O . LEU A 1 582 ? 24.218 -9.214 41.686 1.00 32.97 582 LEU A O 1
ATOM 4480 N N . ARG A 1 583 ? 25.919 -9.142 43.157 1.00 35.31 583 ARG A N 1
ATOM 4481 C CA . ARG A 1 583 ? 25.326 -8.123 44.034 1.00 35.31 583 ARG A CA 1
ATOM 4482 C C . ARG A 1 583 ? 26.072 -6.810 43.890 1.00 35.31 583 ARG A C 1
ATOM 4484 O O . ARG A 1 583 ? 27.297 -6.795 43.833 1.00 35.31 583 ARG A O 1
ATOM 4491 N N . TRP A 1 584 ? 25.325 -5.716 43.929 1.00 33.19 584 TRP A N 1
ATOM 4492 C CA . TRP A 1 584 ? 25.879 -4.382 44.094 1.00 33.19 584 TRP A CA 1
ATOM 4493 C C . TRP A 1 584 ? 25.493 -3.857 45.478 1.00 33.19 584 TRP A C 1
ATOM 4495 O O . TRP A 1 584 ? 24.310 -3.752 45.799 1.00 33.19 584 TRP A O 1
ATOM 4505 N N . SER A 1 585 ? 26.486 -3.562 46.309 1.00 31.97 585 SER A N 1
ATOM 4506 C CA . SER A 1 585 ? 26.330 -2.731 47.504 1.00 31.97 585 SER A CA 1
ATOM 4507 C C . SER A 1 585 ? 26.956 -1.379 47.181 1.00 31.97 585 SER A C 1
ATOM 4509 O O . SER A 1 585 ? 28.075 -1.348 46.678 1.00 31.97 585 SER A O 1
ATOM 4511 N N . GLY A 1 586 ? 26.211 -0.292 47.388 1.00 36.47 586 GLY A N 1
ATOM 4512 C CA . GLY A 1 586 ? 26.585 1.059 46.955 1.00 36.47 586 GLY A CA 1
ATOM 4513 C C . GLY A 1 586 ? 27.908 1.605 47.520 1.00 36.47 586 GLY A C 1
ATOM 4514 O O . GLY A 1 586 ? 28.631 0.939 48.254 1.00 36.47 586 GLY A O 1
ATOM 4515 N N . ILE A 1 587 ? 28.205 2.850 47.142 1.00 37.84 587 ILE A N 1
ATOM 4516 C CA . ILE A 1 587 ? 29.440 3.586 47.462 1.00 37.84 587 ILE A CA 1
ATOM 4517 C C . ILE A 1 587 ? 29.497 3.935 48.960 1.00 37.84 587 ILE A C 1
ATOM 4519 O O . ILE A 1 587 ? 28.483 4.341 49.529 1.00 37.84 587 ILE A O 1
ATOM 4523 N N . ASP A 1 588 ? 30.679 3.815 49.578 1.00 38.16 588 ASP A N 1
ATOM 4524 C CA . ASP A 1 588 ? 30.937 4.316 50.935 1.00 38.16 588 ASP A CA 1
ATOM 4525 C C . ASP A 1 588 ? 30.860 5.860 50.950 1.00 38.16 588 ASP A C 1
ATOM 4527 O O . ASP A 1 588 ? 31.689 6.519 50.308 1.00 38.16 588 ASP A O 1
ATOM 4531 N N . PRO A 1 589 ? 29.901 6.466 51.679 1.00 35.19 589 PRO A N 1
ATOM 4532 C CA . PRO A 1 589 ? 29.719 7.915 51.706 1.00 35.19 589 PRO A CA 1
ATOM 4533 C C . PRO A 1 589 ? 30.905 8.691 52.295 1.00 35.19 589 PRO A C 1
ATOM 4535 O O . PRO A 1 589 ? 31.005 9.892 52.056 1.00 35.19 589 PRO A O 1
ATOM 4538 N N . ALA A 1 590 ? 31.783 8.049 53.074 1.00 32.84 590 ALA A N 1
ATOM 4539 C CA . ALA A 1 590 ? 32.897 8.725 53.740 1.00 32.84 590 ALA A CA 1
ATOM 4540 C C . ALA A 1 590 ? 34.176 8.783 52.889 1.00 32.84 590 ALA A C 1
ATOM 4542 O O . ALA A 1 590 ? 35.007 9.666 53.096 1.00 32.84 590 ALA A O 1
ATOM 4543 N N . THR A 1 591 ? 34.350 7.855 51.943 1.00 41.22 591 THR A N 1
ATOM 4544 C CA . THR A 1 591 ? 35.617 7.682 51.206 1.00 41.22 591 THR A CA 1
ATOM 4545 C C . THR A 1 591 ? 35.470 7.748 49.686 1.00 41.22 591 THR A C 1
ATOM 4547 O O . THR A 1 591 ? 36.478 7.780 48.982 1.00 41.22 591 THR A O 1
ATOM 4550 N N . GLY A 1 592 ? 34.241 7.762 49.154 1.00 36.31 592 GLY A N 1
ATOM 4551 C CA . GLY A 1 592 ? 33.976 7.881 47.714 1.00 36.31 592 GLY A CA 1
ATOM 4552 C C . GLY A 1 592 ? 34.495 6.714 46.863 1.00 36.31 592 GLY A C 1
ATOM 4553 O O . GLY A 1 592 ? 34.437 6.777 45.638 1.00 36.31 592 GLY A O 1
ATOM 4554 N N . SER A 1 593 ? 34.992 5.642 47.483 1.00 30.36 593 SER A N 1
ATOM 4555 C CA . SER A 1 593 ? 35.563 4.491 46.785 1.00 30.36 593 SER A CA 1
ATOM 4556 C C . SER A 1 593 ? 34.523 3.384 46.595 1.00 30.36 593 SER A C 1
ATOM 4558 O O . SER A 1 593 ? 33.720 3.097 47.487 1.00 30.36 593 SER A O 1
ATOM 4560 N N . ALA A 1 594 ? 34.540 2.737 45.427 1.00 34.06 594 ALA A N 1
ATOM 4561 C CA . ALA A 1 594 ? 33.752 1.533 45.176 1.00 34.06 594 ALA A CA 1
ATOM 4562 C C . ALA A 1 594 ? 34.324 0.360 45.989 1.00 34.06 594 ALA A C 1
ATOM 4564 O O . ALA A 1 594 ? 35.507 0.041 45.874 1.00 34.06 594 ALA A O 1
ATOM 4565 N N . VAL A 1 595 ? 33.494 -0.306 46.794 1.00 28.34 595 VAL A N 1
ATOM 4566 C CA . VAL A 1 595 ? 33.903 -1.520 47.515 1.00 28.34 595 VAL A CA 1
ATOM 4567 C C . VAL A 1 595 ? 33.774 -2.726 46.574 1.00 28.34 595 VAL A C 1
ATOM 4569 O O . VAL A 1 595 ? 32.750 -2.905 45.917 1.00 28.34 595 VAL A O 1
ATOM 4572 N N . HIS A 1 596 ? 34.844 -3.520 46.477 1.00 29.17 596 HIS A N 1
ATOM 4573 C CA . HIS A 1 596 ? 35.051 -4.617 45.522 1.00 29.17 596 HIS A CA 1
ATOM 4574 C C . HIS A 1 596 ? 33.875 -5.603 45.366 1.00 29.17 596 HIS A C 1
ATOM 4576 O O . HIS A 1 596 ? 33.329 -6.109 46.345 1.00 29.17 596 HIS A O 1
ATOM 4582 N N . ALA A 1 597 ? 33.581 -5.986 44.116 1.00 29.22 597 ALA A N 1
ATOM 4583 C CA . ALA A 1 597 ? 32.817 -7.191 43.796 1.00 29.22 597 ALA A CA 1
ATOM 4584 C C . ALA A 1 597 ? 33.765 -8.403 43.751 1.00 29.22 597 ALA A C 1
ATOM 4586 O O . ALA A 1 597 ? 34.726 -8.409 42.980 1.00 29.22 597 ALA A O 1
ATOM 4587 N N . HIS A 1 598 ? 33.504 -9.438 44.553 1.00 28.28 598 HIS A N 1
ATOM 4588 C CA . HIS A 1 598 ? 34.231 -10.704 44.445 1.00 28.28 598 HIS A CA 1
ATOM 4589 C C . HIS A 1 598 ? 33.584 -11.607 43.394 1.00 28.28 598 HIS A C 1
ATOM 4591 O O . HIS A 1 598 ? 32.411 -11.965 43.494 1.00 28.28 598 HIS A O 1
ATOM 4597 N N . LEU A 1 599 ? 34.383 -11.994 42.402 1.00 29.69 599 LEU A N 1
ATOM 4598 C CA . LEU A 1 599 ? 34.051 -12.988 41.393 1.00 29.69 599 LEU A CA 1
ATOM 4599 C C . LEU A 1 599 ? 34.651 -14.333 41.832 1.00 29.69 599 LEU A C 1
ATOM 4601 O O . LEU A 1 599 ? 35.864 -14.439 41.992 1.00 29.69 599 LEU A O 1
ATOM 4605 N N . ALA A 1 600 ? 33.830 -15.364 42.012 1.00 28.47 600 ALA A N 1
ATOM 4606 C CA . ALA A 1 600 ? 34.308 -16.740 42.112 1.00 28.47 600 ALA A CA 1
ATOM 4607 C C . ALA A 1 600 ? 33.619 -17.555 41.015 1.00 28.47 600 ALA A C 1
ATOM 4609 O O . ALA A 1 600 ? 32.419 -17.806 41.090 1.00 28.47 600 ALA A O 1
ATOM 4610 N N . THR A 1 601 ? 34.362 -17.925 39.971 1.00 32.09 601 THR A N 1
ATOM 4611 C CA . THR A 1 601 ? 33.869 -18.766 38.871 1.00 32.09 601 THR A CA 1
ATOM 4612 C C . THR A 1 601 ? 34.658 -20.074 38.829 1.00 32.09 601 THR A C 1
ATOM 4614 O O . THR A 1 601 ? 35.825 -20.124 39.218 1.00 32.09 601 THR A O 1
ATOM 4617 N N . ARG A 1 602 ? 34.024 -21.154 38.357 1.00 29.53 602 ARG A N 1
ATOM 4618 C CA . ARG A 1 602 ? 34.704 -22.413 37.992 1.00 29.53 602 ARG A CA 1
ATOM 4619 C C . ARG A 1 602 ? 34.465 -22.839 36.534 1.00 29.53 602 ARG A C 1
ATOM 4621 O O . ARG A 1 602 ? 34.898 -23.921 36.161 1.00 29.53 602 ARG A O 1
ATOM 4628 N N . SER A 1 603 ? 33.820 -22.018 35.696 1.00 32.19 603 SER A N 1
ATOM 4629 C CA . SER A 1 603 ? 33.513 -22.383 34.302 1.00 32.19 603 SER A CA 1
ATOM 4630 C C . SER A 1 603 ? 33.529 -21.171 33.351 1.00 32.19 603 SER A C 1
ATOM 4632 O O . SER A 1 603 ? 33.025 -20.111 33.728 1.00 32.19 603 SER A O 1
ATOM 4634 N N . PRO A 1 604 ? 34.081 -21.287 32.123 1.00 29.75 604 PRO A N 1
ATOM 4635 C CA . PRO A 1 604 ? 34.314 -20.160 31.212 1.00 29.75 604 PRO A CA 1
ATOM 4636 C C . PRO A 1 604 ? 33.142 -19.841 30.259 1.00 29.75 604 PRO A C 1
ATOM 4638 O O . PRO A 1 604 ? 33.346 -19.164 29.256 1.00 29.75 604 PRO A O 1
ATOM 4641 N N . ARG A 1 605 ? 31.919 -20.337 30.507 1.00 30.38 605 ARG A N 1
ATOM 4642 C CA . ARG A 1 605 ? 30.815 -20.304 29.517 1.00 30.38 605 ARG A CA 1
ATOM 4643 C C . ARG A 1 605 ? 29.623 -19.390 29.827 1.00 30.38 605 ARG A C 1
ATOM 4645 O O . ARG A 1 605 ? 28.607 -19.498 29.150 1.00 30.38 605 ARG A O 1
ATOM 4652 N N . VAL A 1 606 ? 29.725 -18.457 30.774 1.00 31.66 606 VAL A N 1
ATOM 4653 C CA . VAL A 1 606 ? 28.635 -17.498 31.042 1.00 31.66 606 VAL A CA 1
ATOM 4654 C C . VAL A 1 606 ? 29.184 -16.082 31.217 1.00 31.66 606 VAL A C 1
ATOM 4656 O O . VAL A 1 606 ? 29.992 -15.836 32.108 1.00 31.66 606 VAL A O 1
ATOM 4659 N N . ALA A 1 607 ? 28.721 -15.145 30.386 1.00 27.30 607 ALA A N 1
ATOM 4660 C CA . ALA A 1 607 ? 28.891 -13.707 30.583 1.00 27.30 607 ALA A CA 1
ATOM 4661 C C . ALA A 1 607 ? 27.543 -13.101 31.005 1.00 27.30 607 ALA A C 1
ATOM 4663 O O . ALA A 1 607 ? 26.524 -13.345 30.361 1.00 27.30 607 ALA A O 1
ATOM 4664 N N . VAL A 1 608 ? 27.533 -12.320 32.087 1.00 30.58 608 VAL A N 1
ATOM 4665 C CA . VAL A 1 608 ? 26.348 -11.614 32.600 1.00 30.58 608 VAL A CA 1
ATOM 4666 C C . VAL A 1 608 ? 26.546 -10.116 32.376 1.00 30.58 608 VAL A C 1
ATOM 4668 O O . VAL A 1 608 ? 27.545 -9.560 32.828 1.00 30.58 608 VAL A O 1
ATOM 4671 N N . LEU A 1 609 ? 25.600 -9.461 31.697 1.00 26.56 609 LEU A N 1
ATOM 4672 C CA . LEU A 1 609 ? 25.575 -8.008 31.512 1.00 26.56 609 LEU A CA 1
ATOM 4673 C C . LEU A 1 609 ? 24.527 -7.387 32.449 1.00 26.56 609 LEU A C 1
ATOM 4675 O O . LEU A 1 609 ? 23.343 -7.703 32.356 1.00 26.56 609 LEU A O 1
ATOM 4679 N N . LEU A 1 610 ? 24.956 -6.485 33.332 1.00 27.12 610 LEU A N 1
ATOM 4680 C CA . LEU A 1 610 ? 24.094 -5.662 34.185 1.00 27.12 610 LEU A CA 1
ATOM 4681 C C . LEU A 1 610 ? 24.277 -4.194 33.789 1.00 27.12 610 LEU A C 1
ATOM 4683 O O . LEU A 1 610 ? 25.379 -3.665 33.900 1.00 27.12 610 LEU A O 1
ATOM 4687 N N . VAL A 1 611 ? 23.203 -3.525 33.364 1.00 25.80 611 VAL A N 1
ATOM 4688 C CA . VAL A 1 611 ? 23.191 -2.069 33.151 1.00 25.80 611 VAL A CA 1
ATOM 4689 C C . VAL A 1 611 ? 22.333 -1.436 34.242 1.00 25.80 611 VAL A C 1
ATOM 4691 O O . VAL A 1 611 ? 21.107 -1.534 34.215 1.00 25.80 611 VAL A O 1
ATOM 4694 N N . ALA A 1 612 ? 22.973 -0.790 35.216 1.00 27.94 612 ALA A N 1
ATOM 4695 C CA . ALA A 1 612 ? 22.298 0.080 36.174 1.00 27.94 612 ALA A CA 1
ATOM 4696 C C . ALA A 1 612 ? 22.310 1.519 35.638 1.00 27.94 612 ALA A C 1
ATOM 4698 O O . ALA A 1 612 ? 23.351 2.039 35.239 1.00 27.94 612 ALA A O 1
ATOM 4699 N N . ARG A 1 613 ? 21.145 2.172 35.615 1.00 29.83 613 ARG A N 1
ATOM 4700 C CA . ARG A 1 613 ? 21.007 3.562 35.167 1.00 29.83 613 ARG A CA 1
ATOM 4701 C C . ARG A 1 613 ? 21.439 4.502 36.298 1.00 29.83 613 ARG A C 1
ATOM 4703 O O . ARG A 1 613 ? 20.722 4.624 37.286 1.00 29.83 613 ARG A O 1
ATOM 4710 N N . ILE A 1 614 ? 22.576 5.179 36.139 1.00 35.59 614 ILE A N 1
ATOM 4711 C CA . ILE A 1 614 ? 22.941 6.343 36.959 1.00 35.59 614 ILE A CA 1
ATOM 4712 C C . ILE A 1 614 ? 22.272 7.572 36.319 1.00 35.59 614 ILE A C 1
ATOM 4714 O O . ILE A 1 614 ? 22.471 7.804 35.123 1.00 35.59 614 ILE A O 1
ATOM 4718 N N . PRO A 1 615 ? 21.445 8.352 37.036 1.00 31.69 615 PRO A N 1
ATOM 4719 C CA . PRO A 1 615 ? 20.907 9.596 36.494 1.00 31.69 615 PRO A CA 1
ATOM 4720 C C . PRO A 1 615 ? 22.052 10.580 36.194 1.00 31.69 615 PRO A C 1
ATOM 4722 O O . PRO A 1 615 ? 22.755 10.983 37.113 1.00 31.69 615 PRO A O 1
ATOM 4725 N N . GLY A 1 616 ? 22.234 10.961 34.923 1.00 31.88 616 GLY A N 1
ATOM 4726 C CA . GLY A 1 616 ? 23.180 12.011 34.507 1.00 31.88 616 GLY A CA 1
ATOM 4727 C C . GLY A 1 616 ? 24.517 11.561 33.897 1.00 31.88 616 GLY A C 1
ATOM 4728 O O . GLY A 1 616 ? 25.318 12.428 33.568 1.00 31.88 616 GLY A O 1
ATOM 4729 N N . CYS A 1 617 ? 24.757 10.258 33.699 1.00 33.06 617 CYS A N 1
ATOM 4730 C CA . CYS A 1 617 ? 25.987 9.746 33.067 1.00 33.06 617 CYS A CA 1
ATOM 4731 C C . CYS A 1 617 ? 25.678 8.903 31.819 1.00 33.06 617 CYS A C 1
ATOM 4733 O O . CYS A 1 617 ? 24.727 8.113 31.830 1.00 33.06 617 CYS A O 1
ATOM 4735 N N . ALA A 1 618 ? 26.510 9.003 30.776 1.00 30.86 618 ALA A N 1
ATOM 4736 C CA . ALA A 1 618 ? 26.519 8.053 29.663 1.00 30.86 618 ALA A CA 1
ATOM 4737 C C . ALA A 1 618 ? 27.593 6.971 29.888 1.00 30.86 618 ALA A C 1
ATOM 4739 O O . ALA A 1 618 ? 28.709 7.246 30.324 1.00 30.86 618 ALA A O 1
ATOM 4740 N N . LEU A 1 619 ? 27.249 5.715 29.599 1.00 32.50 619 LEU A N 1
ATOM 4741 C CA . LEU A 1 619 ? 28.174 4.579 29.634 1.00 32.50 619 LEU A CA 1
ATOM 4742 C C . LEU A 1 619 ? 28.566 4.232 28.200 1.00 32.50 619 LEU A C 1
ATOM 4744 O O . LEU A 1 619 ? 27.699 3.925 27.382 1.00 32.50 619 LEU A O 1
ATOM 4748 N N . VAL A 1 620 ? 29.861 4.277 27.901 1.00 30.08 620 VAL A N 1
ATOM 4749 C CA . VAL A 1 620 ? 30.406 3.924 26.588 1.00 30.08 620 VAL A CA 1
ATOM 4750 C C . VAL A 1 620 ? 31.155 2.603 26.723 1.00 30.08 620 VAL A C 1
ATOM 4752 O O . VAL A 1 620 ? 32.062 2.457 27.542 1.00 30.08 620 VAL A O 1
ATOM 4755 N N . ALA A 1 621 ? 30.760 1.613 25.925 1.00 29.67 621 ALA A N 1
ATOM 4756 C CA . ALA A 1 621 ? 31.454 0.335 25.853 1.00 29.67 621 ALA A CA 1
ATOM 4757 C C . ALA A 1 621 ? 32.663 0.454 24.912 1.00 29.67 621 ALA A C 1
ATOM 4759 O O . ALA A 1 621 ? 32.514 0.823 23.746 1.00 29.67 621 ALA A O 1
ATOM 4760 N N . ARG A 1 622 ? 33.859 0.112 25.405 1.00 28.14 622 ARG A N 1
ATOM 4761 C CA . ARG A 1 622 ? 35.075 -0.042 24.594 1.00 28.14 622 ARG A CA 1
ATOM 4762 C C . ARG A 1 622 ? 35.636 -1.445 24.812 1.00 28.14 622 ARG A C 1
ATOM 4764 O O . ARG A 1 622 ? 36.328 -1.719 25.791 1.00 28.14 622 ARG A O 1
ATOM 4771 N N . GLY A 1 623 ? 35.311 -2.356 23.896 1.00 39.22 623 GLY A N 1
ATOM 4772 C CA . GLY A 1 623 ? 35.668 -3.772 24.026 1.00 39.22 623 GLY A CA 1
ATOM 4773 C C . GLY A 1 623 ? 35.017 -4.413 25.258 1.00 39.22 623 GLY A C 1
ATOM 4774 O O . GLY A 1 623 ? 33.829 -4.227 25.497 1.00 39.22 623 GLY A O 1
ATOM 4775 N N . THR A 1 624 ? 35.786 -5.155 26.062 1.00 27.78 624 THR A N 1
ATOM 4776 C CA . THR A 1 624 ? 35.309 -5.800 27.305 1.00 27.78 624 THR A CA 1
ATOM 4777 C C . THR A 1 624 ? 35.292 -4.872 28.526 1.00 27.78 624 THR A C 1
ATOM 4779 O O . THR A 1 624 ? 35.107 -5.340 29.650 1.00 27.78 624 THR A O 1
ATOM 4782 N N . ARG A 1 625 ? 35.512 -3.564 28.340 1.00 27.14 625 ARG A N 1
ATOM 4783 C CA . ARG A 1 625 ? 35.501 -2.561 29.411 1.00 27.14 625 ARG A CA 1
ATOM 4784 C C . ARG A 1 625 ? 34.371 -1.557 29.208 1.00 27.14 625 ARG A C 1
ATOM 4786 O O . ARG A 1 625 ? 34.056 -1.162 28.085 1.00 27.14 625 ARG A O 1
ATOM 4793 N N . PHE A 1 626 ? 33.795 -1.133 30.326 1.00 31.86 626 PHE A N 1
ATOM 4794 C CA . PHE A 1 626 ? 32.801 -0.070 30.395 1.00 31.86 626 PHE A CA 1
ATOM 4795 C C . PHE A 1 626 ? 33.462 1.178 30.972 1.00 31.86 626 PHE A C 1
ATOM 4797 O O . PHE A 1 626 ? 34.035 1.115 32.059 1.00 31.86 626 PHE A O 1
ATOM 4804 N N . GLU A 1 627 ? 33.387 2.293 30.250 1.00 35.59 627 GLU A N 1
ATOM 4805 C CA . GLU A 1 627 ? 33.887 3.594 30.699 1.00 35.59 627 GLU A CA 1
ATOM 4806 C C . GLU A 1 627 ? 32.713 4.573 30.829 1.00 35.59 627 GLU A C 1
ATOM 4808 O O . GLU A 1 627 ? 31.767 4.553 30.036 1.00 35.59 627 GLU A O 1
ATOM 4813 N N . THR A 1 628 ? 32.749 5.427 31.849 1.00 35.34 628 THR A N 1
ATOM 4814 C CA . THR A 1 628 ? 31.796 6.532 32.009 1.00 35.34 628 THR A CA 1
ATOM 4815 C C . THR A 1 628 ? 32.283 7.729 31.202 1.00 35.34 628 THR A C 1
ATOM 4817 O O . THR A 1 628 ? 33.387 8.212 31.451 1.00 35.34 628 THR A O 1
ATOM 4820 N N . ALA A 1 629 ? 31.471 8.219 30.266 1.00 31.83 629 ALA A N 1
ATOM 4821 C CA . ALA A 1 629 ? 31.731 9.455 29.535 1.00 31.83 629 ALA A CA 1
ATOM 4822 C C . ALA A 1 629 ? 30.684 10.512 29.920 1.00 31.83 629 ALA A C 1
ATOM 4824 O O . ALA A 1 629 ? 29.494 10.209 30.019 1.00 31.83 629 ALA A O 1
ATOM 4825 N N . ASP A 1 630 ? 31.160 11.737 30.148 1.00 33.94 630 ASP A N 1
ATOM 4826 C CA . ASP A 1 630 ? 30.392 12.953 30.432 1.00 33.94 630 ASP A CA 1
ATOM 4827 C C . ASP A 1 630 ? 29.435 12.879 31.635 1.00 33.94 630 ASP A C 1
ATOM 4829 O O . ASP A 1 630 ? 28.230 12.651 31.521 1.00 33.94 630 ASP A O 1
ATOM 4833 N N . CYS A 1 631 ? 29.987 13.153 32.819 1.00 34.81 631 CYS A N 1
ATOM 4834 C CA . CYS A 1 631 ? 29.219 13.475 34.020 1.00 34.81 631 CYS A CA 1
ATOM 4835 C C . CYS A 1 631 ? 28.948 14.988 34.049 1.00 34.81 631 CYS A C 1
ATOM 4837 O O . CYS A 1 631 ? 29.757 15.757 34.569 1.00 34.81 631 CYS A O 1
ATOM 4839 N N . VAL A 1 632 ? 27.822 15.448 33.501 1.00 31.64 632 VAL A N 1
ATOM 4840 C CA . VAL A 1 632 ? 27.432 16.860 33.643 1.00 31.64 632 VAL A CA 1
ATOM 4841 C C . VAL A 1 632 ? 26.644 17.029 34.941 1.00 31.64 632 VAL A C 1
ATOM 4843 O O . VAL A 1 632 ? 25.487 16.627 35.028 1.00 31.64 632 VAL A O 1
ATOM 4846 N N . GLY A 1 633 ? 27.272 17.661 35.939 1.00 33.66 633 GLY A N 1
ATOM 4847 C CA . GLY A 1 633 ? 26.572 18.205 37.108 1.00 33.66 633 GLY A CA 1
ATOM 4848 C C . GLY A 1 633 ? 26.888 17.566 38.463 1.00 33.66 633 GLY A C 1
ATOM 4849 O O . GLY A 1 633 ? 25.974 17.191 39.183 1.00 33.66 633 GLY A O 1
ATOM 4850 N N . ALA A 1 634 ? 28.160 17.497 38.851 1.00 30.89 634 ALA A N 1
ATOM 4851 C CA . ALA A 1 634 ? 28.590 17.565 40.252 1.00 30.89 634 ALA A CA 1
ATOM 4852 C C . ALA A 1 634 ? 30.078 17.933 40.249 1.00 30.89 634 ALA A C 1
ATOM 4854 O O . ALA A 1 634 ? 30.872 17.237 39.625 1.00 30.89 634 ALA A O 1
ATOM 4855 N N . GLY A 1 635 ? 30.457 19.052 40.865 1.00 33.16 635 GLY A N 1
ATOM 4856 C CA . GLY A 1 635 ? 31.831 19.555 40.818 1.00 33.16 635 GLY A CA 1
ATOM 4857 C C . GLY A 1 635 ? 32.832 18.577 41.431 1.00 33.16 635 GLY A C 1
ATOM 4858 O O . GLY A 1 635 ? 32.845 18.416 42.645 1.00 33.16 635 GLY A O 1
ATOM 4859 N N . TRP A 1 636 ? 33.668 17.965 40.593 1.00 30.22 636 TRP A N 1
ATOM 4860 C CA . TRP A 1 636 ? 34.837 17.180 40.986 1.00 30.22 636 TRP A CA 1
ATOM 4861 C C . TRP A 1 636 ? 35.936 17.423 39.945 1.00 30.22 636 TRP A C 1
ATOM 4863 O O . TRP A 1 636 ? 35.921 16.848 38.860 1.00 30.22 636 TRP A O 1
ATOM 4873 N N . ASN A 1 637 ? 36.848 18.344 40.265 1.00 27.34 637 ASN A N 1
ATOM 4874 C CA . ASN A 1 637 ? 38.137 18.472 39.590 1.00 27.34 637 ASN A CA 1
ATOM 4875 C C . ASN A 1 637 ? 39.092 17.399 40.141 1.00 27.34 637 ASN A C 1
ATOM 4877 O O . ASN A 1 637 ? 39.005 17.056 41.317 1.00 27.34 637 ASN A O 1
ATOM 4881 N N . ASP A 1 638 ? 40.014 16.947 39.290 1.00 32.47 638 ASP A N 1
ATOM 4882 C CA . ASP A 1 638 ? 41.188 16.112 39.589 1.00 32.47 638 ASP A CA 1
ATOM 4883 C C . ASP A 1 638 ? 40.954 14.687 40.104 1.00 32.47 638 ASP A C 1
ATOM 4885 O O . ASP A 1 638 ? 40.863 14.471 41.306 1.00 32.47 638 ASP A O 1
ATOM 4889 N N . ILE A 1 639 ? 41.077 13.688 39.215 1.00 29.47 639 ILE A N 1
ATOM 4890 C CA . ILE A 1 639 ? 41.777 12.433 39.550 1.00 29.47 639 ILE A CA 1
ATOM 4891 C C . ILE A 1 639 ? 42.619 11.994 38.346 1.00 29.47 639 ILE A C 1
ATOM 4893 O O . ILE A 1 639 ? 42.108 11.617 37.293 1.00 29.47 639 ILE A O 1
ATOM 4897 N N . GLY A 1 640 ? 43.937 12.086 38.526 1.00 24.92 640 GLY A N 1
ATOM 4898 C CA . GLY A 1 640 ? 44.956 11.709 37.561 1.00 24.92 640 GLY A CA 1
ATOM 4899 C C . GLY A 1 640 ? 45.159 10.201 37.401 1.00 24.92 640 GLY A C 1
ATOM 4900 O O . GLY A 1 640 ? 44.635 9.363 38.132 1.00 24.92 640 GLY A O 1
ATOM 4901 N N . SER A 1 641 ? 45.986 9.892 36.409 1.00 29.22 641 SER A N 1
ATOM 4902 C CA . SER A 1 641 ? 46.534 8.583 36.066 1.00 29.22 641 SER A CA 1
ATOM 4903 C C . SER A 1 641 ? 46.912 7.715 37.276 1.00 29.22 641 SER A C 1
ATOM 4905 O O . SER A 1 641 ? 47.816 8.068 38.034 1.00 29.22 641 SER A O 1
ATOM 4907 N N . MET A 1 642 ? 46.340 6.514 37.375 1.00 23.80 642 MET A N 1
ATOM 4908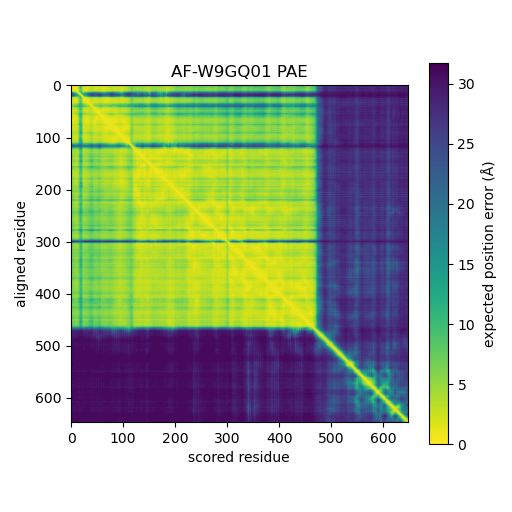 C CA . MET A 1 642 ? 46.945 5.406 38.118 1.00 23.80 642 MET A CA 1
ATOM 4909 C C . MET A 1 642 ? 46.871 4.120 37.296 1.00 23.80 642 MET A C 1
ATOM 4911 O O . MET A 1 642 ? 45.808 3.544 37.080 1.00 23.80 642 MET A O 1
ATOM 4915 N N . GLY A 1 643 ? 48.040 3.681 36.825 1.00 24.95 643 GLY A N 1
ATOM 4916 C CA . GLY A 1 643 ? 48.241 2.336 36.308 1.00 24.95 643 GLY A CA 1
ATOM 4917 C C . GLY A 1 643 ? 48.252 1.316 37.445 1.00 24.95 643 GLY A C 1
ATOM 4918 O O . GLY A 1 643 ? 48.759 1.589 38.532 1.00 24.95 643 GLY A O 1
ATOM 4919 N N . MET A 1 644 ? 47.745 0.116 37.173 1.00 23.58 644 MET A N 1
ATOM 4920 C CA . MET A 1 644 ? 47.955 -1.047 38.030 1.00 23.58 644 MET A CA 1
ATOM 4921 C C . MET A 1 644 ? 48.512 -2.217 37.222 1.00 23.58 644 MET A C 1
ATOM 4923 O O . MET A 1 644 ? 48.082 -2.506 36.107 1.00 23.58 644 MET A O 1
ATOM 4927 N N . LYS A 1 645 ? 49.552 -2.802 37.820 1.00 22.59 645 LYS A N 1
ATOM 4928 C CA . LYS A 1 645 ? 50.450 -3.844 37.326 1.00 22.59 645 LYS A CA 1
ATOM 4929 C C . LYS A 1 645 ? 49.760 -5.207 37.230 1.00 22.59 645 LYS A C 1
ATOM 4931 O O . LYS A 1 645 ? 48.846 -5.501 37.991 1.00 22.59 645 LYS A O 1
ATOM 4936 N N . GLN A 1 646 ? 50.278 -6.021 36.313 1.00 23.25 646 GLN A N 1
ATOM 4937 C CA . GLN A 1 646 ? 49.980 -7.441 36.128 1.00 23.25 646 GLN A CA 1
ATOM 4938 C C . GLN A 1 646 ? 50.187 -8.272 37.404 1.00 23.25 646 GLN A C 1
ATOM 4940 O O . GLN A 1 646 ? 51.231 -8.155 38.050 1.00 23.25 646 GLN A O 1
ATOM 4945 N N . SER A 1 647 ? 49.254 -9.193 37.641 1.00 26.09 647 SER A N 1
ATOM 4946 C CA . SER A 1 647 ? 49.520 -10.593 37.999 1.00 26.09 647 SER A CA 1
ATOM 4947 C C . SER A 1 647 ? 48.324 -11.441 37.600 1.00 26.09 647 SER A C 1
ATOM 4949 O O . SER A 1 647 ? 47.220 -11.095 38.085 1.00 26.09 647 SER A O 1
#

Radius of gyration: 31.07 Å; Cα contacts (8 Å, |Δi|>4): 872; chains: 1; bounding box: 82×74×94 Å

Nearest PDB structures (foldseek):
  8hzv-assembly1_C  TM=4.945E-01  e=3.666E-06  Homo sapiens
  8hzy-assembly2_B  TM=4.842E-01  e=3.444E-05  Homo sapiens
  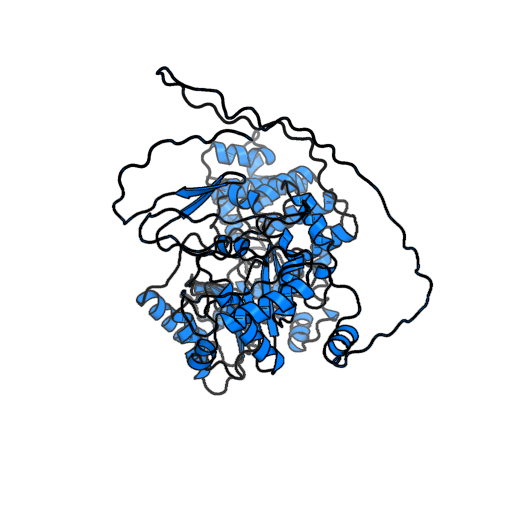8hzy-assembly1_A  TM=4.934E-01  e=4.919E-05  Homo sapiens
  8hzv-assembly1_D  TM=4.950E-01  e=8.612E-05  Homo sapiens
  2fbn-assembly1_B  TM=4.639E-01  e=2.551E-01  Plasmodium falciparum

Organism: NCBI:txid1385369

Solvent-accessible surface area (backbone atoms only — not comparable to full-atom values): 38086 Å² total; per-residue (Å²): 108,70,55,51,55,50,44,50,54,41,56,48,34,70,65,73,57,71,95,72,71,90,52,39,55,67,51,47,42,52,56,48,56,61,52,41,61,79,72,35,89,85,65,49,53,80,52,35,29,59,55,29,50,76,71,68,43,52,74,66,35,25,35,44,26,19,45,43,20,16,53,49,24,55,76,73,65,38,39,71,53,13,28,55,25,12,45,54,22,33,71,74,37,77,65,43,31,62,35,34,46,46,25,48,38,23,52,21,53,76,68,77,41,83,42,91,43,56,76,67,38,46,57,27,45,74,63,46,64,72,30,30,35,29,38,34,61,88,38,41,26,21,37,42,60,59,78,28,26,68,53,65,27,39,40,60,92,80,46,56,53,79,55,31,71,55,20,56,47,33,25,41,54,36,42,30,39,74,68,12,60,40,74,65,41,26,49,66,63,21,39,45,58,29,35,69,61,52,45,44,57,88,69,53,78,54,68,68,60,44,51,31,67,77,64,66,56,40,73,67,93,65,55,38,41,31,40,35,41,24,48,52,62,17,24,74,46,29,24,52,75,80,25,84,54,73,37,71,73,51,72,69,54,33,51,52,52,50,50,50,41,59,70,43,44,57,82,58,44,73,77,30,45,32,40,31,39,31,81,32,47,19,36,71,50,17,69,48,44,44,48,50,52,38,50,63,65,67,54,77,88,62,85,46,25,33,32,38,30,32,67,36,62,66,55,39,76,63,49,42,58,79,42,59,42,80,87,32,38,45,31,41,37,32,43,54,47,46,62,47,69,70,51,23,52,64,57,31,24,80,60,50,64,70,51,29,54,54,22,36,51,53,50,21,49,36,34,74,72,62,55,25,75,42,34,34,34,32,32,58,38,25,59,87,39,48,88,33,52,57,50,34,46,54,50,25,52,75,39,48,27,61,23,36,40,35,36,71,60,66,80,81,77,55,52,58,67,68,61,40,56,71,32,36,47,86,37,77,85,31,91,61,23,56,59,50,55,55,54,59,66,40,69,63,66,72,42,84,50,52,39,42,35,43,45,38,42,61,38,52,33,47,76,69,65,75,55,73,68,67,86,73,72,81,76,70,85,80,79,77,86,88,79,81,91,80,87,84,85,90,87,90,88,91,82,89,88,80,85,83,85,76,92,74,84,87,82,83,89,81,90,81,83,89,81,88,85,86,86,87,86,90,82,90,86,90,74,96,80,85,73,66,71,57,61,49,51,78,70,55,64,94,74,82,82,89,82,88,85,88,80,90,81,89,78,74,95,85,58,94,56,68,64,60,52,57,56,50,53,55,55,49,47,74,74,38,82,86,66,87,83,86,76,85,71,77,66,45,90,90,72,77,47,79,66,83,76,86,83,88,81,94,69,95,85,77,89,85,88,84,88,80,87,58,92,60,55,45,78,46,77,60,85,99,42,79,44,82,48,67,74,74,86,71,99,77,81,87,84,79,94,77,89,82,81,92,130

pLDDT: mean 74.55, std 28.62, range [19.58, 98.75]

Sequence (647 aa):
MRLEVGLALYRASRHDAGDTGDRTRRTVCDDFLAALGEWSADLTPDGLPDAAAESGGTRAAVGFAHVLAARAAEKDGDWPAVLRHAKATVAADQQDVYAQTLFDRARALLAGQAAIDEDDLRGRFCSRPFLELEIRADGSVYTCCSAWLPLPIGHLDRDRLDRIWNSDAAREIRRSVLDGDYRHCSRLYCPEIAGGKLPRREDVGDPFLKSVIGGGTTVVDRRPHRILMSQDRSCNLSCPSCRQELIVASRDEVDRLDDMVKSQVYPFLDGVAEVKVTGSGDPFGSLHFRRLIRDLGTLRGSSLKLQIQTNGVLFDARAWTELQLEGRVSSVWVSTDAADPLTYTVVRRGGSWSRLLANFAFLGELRRQGRIGQLRLDFVVQTRNFREMPAAVELAFMLGCDGVYFQMIRNWGTFSQGEFEDLFIGSPDHPDFAEFLEVLRHPNLDRPGIDLSNIEDLRRQVLAGSVHPARTCPAGPRAVPDEGAGSGSDEQPAIVARLRDADMLVGCAGTFDTVPLPPGHAGRDRQGNDDAGRLIRDRFGATLPAGYLVLPSATPPGGPDAAALRGLDRRVADLLPEAVVLRWSGIDPATGSAVHAHLATRSPRVAVLLVARIPGCALVARGTRFETADCVGAGWNDIGSMGMKQS

Foldseek 3Di:
DLLVVLLVVLVVLLQDLDDPPNCHNLNSLVVSLVVVCVVDVPDDLLCQLVVCVVVVHDLSSSLSSLVSQLSVCVVVVVLVSVLVSLVSNCLSPVQQQSSLQSNQCSVQVVLVHDGLDLVVQQQFADCQLVAEKEQAQQQFIDSDPCSFQVRTLDGLVPDAPVQSSLHSSSLVCLLCSLRSNNSRGHCQAFLCNLQVPTDGLVPPPDPVSVCCNVVVDSGHPAAHQEYAYHNDQAALWAFLLAHNDHDADDPVSLVVLLVSCVVHPVVRCVRHAEYEPHPHYACQRYPNNLVVLQVVVVSPDHNYAYEHEHCQLRQAPVSCVSSVRFPRHAEYEHEQQALDPVLSCRRGPSGDPVSSLVSLLVVLVCCVVVRYNFYEYEHAAWPSHLLCPLSVLVSCVVSNGQGYEYGYGDCPVSDDSVRVLQTRLVDLPHPCVQVSLVSLPDCSCVDGRRRDRSCNNVSVCSVVVSDDRPPDPDDPDDDDDDDDDDDDDDDDDDDPPPDPDDDDDDDDDDDDDDDDDDDDDDDDDDDDDDDPVVVCCVVPPPDDDDDDDDDDDDDDPDDPCPVVVVVVVVVCCVVCVQDDDWDADDADPVPRDGDDTDDDHDDDPDDDDDDDDDPQWDWDDDDPDIDIDDRPDDDDDDDDDDDDDDD

Secondary structure (DSSP, 8-state):
-HHHHHHHHHHHTTS--SSS----HHHHHHHHHHHHHHH-SS--TTTHHHHHHHTT--HHHHHHHHHHHHHHHHHHT-HHHHHHHHHHHHHH-TT-HHHHHHHHHHHHHHTTSPP--HHHHHTB---HHHHEEEEETTSEEESS-TTT-----EETTTS-HHHHTT-HHHHHHHHHHHTT--TTS-TTT-HHHHTT-PPBGGG---HHHHHHHHHT--S--SPPSEEEEE-----S---TTT-SS-----HHHHHHHHHHIIIIIGGG-TT--EEEE-SSS-TTT-HHHHHHHHHHHHSTT---EEEEEE-STT-SHHHHHHTT-TTTEEEEEEE---SSHHHHHHHTTT--HHHHHHHHHHHHHHHHTTSSSEEEEEEEE-TTTGGGHHHHHHHHHHTT-SEEEEEE---SSSS-HHHHHHH-TT-TTSTTHHHHHHHHT-GGGGSTTEE-GGGHHHHHHHHTT---------PPPPPPP-------------SSSSSS---------------PPPP-----------SSHHHHHTTSTT--------------TT-TTHHHHHHHHHHHHHH-TT----------TTT-PPPPPPP--S-SS---------TT-EEEEETTEEEEE---SS-------------

Mean predicted aligned error: 15.72 Å

InterPro domains:
  IPR007197 Radical SAM [SFLDS00029] (222-411)
  IPR013785 Aldolase-type TIM barrel [G3DSA:3.20.20.70] (83-194)
  IPR013785 Aldolase-type TIM barrel [G3DSA:3.20.20.70] (220-446)
  IPR023885 4Fe4S-binding SPASM domain [PF13186] (126-186)
  IPR050377 Radical SAM PqqA peptide cyclase/Mycofactocin maturase MftC-like [PTHR11228] (221-436)
  IPR058240 Radical SAM superfamily [SSF102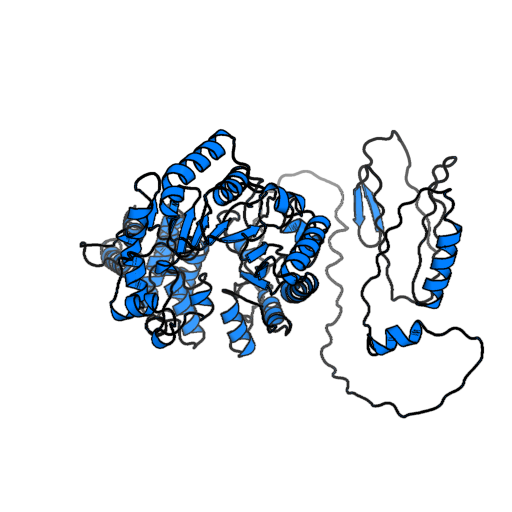114] (122-186)
  IPR058240 Radical SAM superfamily [SSF102114] (221-415)